Protein AF-A0A367IUZ2-F1 (afdb_monomer)

pLDDT: mean 79.92, std 22.08, range [26.84, 98.62]

Organism: Rhizopus azygosporus (NCBI:txid86630)

Structure (mmCIF, N/CA/C/O backbone):
data_AF-A0A367IUZ2-F1
#
_entry.id   AF-A0A367IUZ2-F1
#
loop_
_atom_site.group_PDB
_atom_site.id
_atom_site.type_symbol
_atom_site.label_atom_id
_atom_site.label_alt_id
_atom_site.label_comp_id
_atom_site.label_asym_id
_atom_site.label_entity_id
_atom_site.label_seq_id
_atom_site.pdbx_PDB_ins_code
_atom_site.Cartn_x
_atom_site.Cartn_y
_atom_site.Cartn_z
_atom_site.occupancy
_atom_site.B_iso_or_equiv
_atom_site.auth_seq_id
_atom_site.auth_comp_id
_atom_site.auth_asym_id
_atom_site.auth_atom_id
_atom_site.pdbx_PDB_model_num
ATOM 1 N N . MET A 1 1 ? 48.851 -7.182 -22.939 1.00 31.78 1 MET A N 1
ATOM 2 C CA . MET A 1 1 ? 49.859 -6.285 -22.334 1.00 31.78 1 MET A CA 1
ATOM 3 C C . MET A 1 1 ? 49.674 -4.901 -22.925 1.00 31.78 1 MET A C 1
ATOM 5 O O . MET A 1 1 ? 49.740 -4.802 -24.136 1.00 31.78 1 MET A O 1
ATOM 9 N N . SER A 1 2 ? 49.474 -3.804 -22.215 1.00 31.42 2 SER A N 1
ATOM 10 C CA . SER A 1 2 ? 48.998 -3.489 -20.864 1.00 31.42 2 SER A CA 1
ATOM 11 C C . SER A 1 2 ? 49.001 -1.953 -20.870 1.00 31.42 2 SER A C 1
ATOM 13 O O . SER A 1 2 ? 50.064 -1.373 -21.082 1.00 31.42 2 SER A O 1
ATOM 15 N N . GLN A 1 3 ? 47.846 -1.304 -20.728 1.00 28.88 3 GLN A N 1
ATOM 16 C CA . GLN A 1 3 ? 47.748 0.147 -20.493 1.00 28.88 3 GLN A CA 1
ATOM 17 C C . GLN A 1 3 ? 47.114 0.439 -19.121 1.00 28.88 3 GLN A C 1
ATOM 19 O O . GLN A 1 3 ? 46.546 1.500 -18.914 1.00 28.88 3 GLN A O 1
ATOM 24 N N . ASP A 1 4 ? 47.272 -0.486 -18.167 1.00 32.72 4 ASP A N 1
ATOM 25 C CA . ASP A 1 4 ? 46.741 -0.372 -16.798 1.00 32.72 4 ASP A CA 1
ATOM 26 C C . ASP A 1 4 ? 47.846 -0.107 -15.759 1.00 32.72 4 ASP A C 1
ATOM 28 O O . ASP A 1 4 ? 47.758 -0.521 -14.607 1.00 32.72 4 ASP A O 1
ATOM 32 N N . ALA A 1 5 ? 48.922 0.576 -16.151 1.00 36.84 5 ALA A N 1
ATOM 33 C CA . ALA A 1 5 ? 50.059 0.847 -15.271 1.00 36.84 5 ALA A CA 1
ATOM 34 C C . ALA A 1 5 ? 50.375 2.342 -15.195 1.00 36.84 5 ALA A C 1
ATOM 36 O O . ALA A 1 5 ? 51.487 2.748 -15.520 1.00 36.84 5 ALA A O 1
ATOM 37 N N . GLN A 1 6 ? 49.402 3.173 -14.798 1.00 37.59 6 GLN A N 1
ATOM 38 C CA . GLN A 1 6 ? 49.696 4.565 -14.433 1.00 37.59 6 GLN A CA 1
ATOM 39 C C . GLN A 1 6 ? 48.619 5.269 -13.591 1.00 37.59 6 GLN A C 1
ATOM 41 O O . GLN A 1 6 ? 48.312 6.425 -13.838 1.00 37.59 6 GLN A O 1
ATOM 46 N N . ILE A 1 7 ? 48.059 4.611 -12.570 1.00 34.09 7 ILE A N 1
ATOM 47 C CA . ILE A 1 7 ? 47.383 5.309 -11.455 1.00 34.09 7 ILE A CA 1
ATOM 48 C C . ILE A 1 7 ? 47.640 4.515 -10.165 1.00 34.09 7 ILE A C 1
ATOM 50 O O . ILE A 1 7 ? 46.771 3.805 -9.675 1.00 34.09 7 ILE A O 1
ATOM 54 N N . LEU A 1 8 ? 48.875 4.543 -9.655 1.00 34.88 8 LEU A N 1
ATOM 55 C CA . LEU A 1 8 ? 49.227 3.880 -8.387 1.00 34.88 8 LEU A CA 1
ATOM 56 C C . LEU A 1 8 ? 50.386 4.572 -7.644 1.00 34.88 8 LEU A C 1
ATOM 58 O O . LEU A 1 8 ? 51.124 3.928 -6.908 1.00 34.88 8 LEU A O 1
ATOM 62 N N . THR A 1 9 ? 50.563 5.884 -7.824 1.00 36.53 9 THR A N 1
ATOM 63 C CA . THR A 1 9 ? 51.720 6.609 -7.263 1.00 36.53 9 THR A CA 1
ATOM 64 C C . THR A 1 9 ? 51.390 7.865 -6.456 1.00 36.53 9 THR A C 1
ATOM 66 O O . THR A 1 9 ? 52.283 8.680 -6.299 1.00 36.53 9 THR A O 1
ATOM 69 N N . ASP A 1 10 ? 50.182 8.018 -5.897 1.00 34.78 10 ASP A N 1
ATOM 70 C CA . ASP A 1 10 ? 49.831 9.232 -5.125 1.00 34.78 10 ASP A CA 1
ATOM 71 C C . ASP A 1 10 ? 49.109 8.981 -3.783 1.00 34.78 10 ASP A C 1
ATOM 73 O O . ASP A 1 10 ? 48.275 9.788 -3.378 1.00 34.78 10 ASP A O 1
ATOM 77 N N . ASN A 1 11 ? 49.402 7.892 -3.049 1.00 38.56 11 ASN A N 1
ATOM 78 C CA . ASN A 1 11 ? 49.021 7.847 -1.624 1.00 38.56 11 ASN A CA 1
ATOM 79 C C . ASN A 1 11 ? 49.775 6.782 -0.782 1.00 38.56 11 ASN A C 1
ATOM 81 O O . ASN A 1 11 ? 49.405 5.606 -0.826 1.00 38.56 11 ASN A O 1
ATOM 85 N N . PRO A 1 12 ? 50.813 7.144 0.000 1.00 36.78 12 PRO A N 1
ATOM 86 C CA . PRO A 1 12 ? 51.591 6.184 0.791 1.00 36.78 12 PRO A CA 1
ATOM 87 C C . PRO A 1 12 ? 50.923 5.722 2.104 1.00 36.78 12 PRO A C 1
ATOM 89 O O . PRO A 1 12 ? 51.454 4.825 2.749 1.00 36.78 12 PRO A O 1
ATOM 92 N N . ASP A 1 13 ? 49.745 6.236 2.475 1.00 40.28 13 ASP A N 1
ATOM 93 C CA . ASP A 1 13 ? 49.075 5.885 3.746 1.00 40.28 13 ASP A CA 1
ATOM 94 C C . ASP A 1 13 ? 48.074 4.712 3.644 1.00 40.28 13 ASP A C 1
ATOM 96 O O . ASP A 1 13 ? 47.313 4.440 4.571 1.00 40.28 13 ASP A O 1
ATOM 100 N N . CYS A 1 14 ? 48.064 3.972 2.531 1.00 36.72 14 CYS A N 1
ATOM 101 C CA . CYS A 1 14 ? 47.080 2.906 2.287 1.00 36.72 14 CYS A CA 1
ATOM 102 C C . CYS A 1 14 ? 47.483 1.516 2.823 1.00 36.72 14 CYS A C 1
ATOM 104 O O . CYS A 1 14 ? 46.796 0.541 2.527 1.00 36.72 14 CYS A O 1
ATOM 106 N N . LEU A 1 15 ? 48.585 1.394 3.572 1.00 34.44 15 LEU A N 1
ATOM 107 C CA . LEU A 1 15 ? 49.104 0.112 4.079 1.00 34.44 15 LEU A CA 1
ATOM 108 C C . LEU A 1 15 ? 49.455 0.173 5.574 1.00 34.44 15 LEU A C 1
ATOM 110 O O . LEU A 1 15 ? 50.584 -0.103 5.976 1.00 34.44 15 LEU A O 1
ATOM 114 N N . GLN A 1 16 ? 48.477 0.517 6.412 1.00 30.25 16 GLN A N 1
ATOM 115 C CA . GLN A 1 16 ? 48.534 0.201 7.840 1.00 30.25 16 GLN A CA 1
ATOM 116 C C . GLN A 1 16 ? 47.325 -0.649 8.231 1.00 30.25 16 GLN A C 1
ATOM 118 O O . GLN A 1 16 ? 46.233 -0.146 8.494 1.00 30.25 16 GLN A O 1
ATOM 123 N N . ASP A 1 17 ? 47.552 -1.961 8.256 1.00 30.94 17 ASP A N 1
ATOM 124 C CA . ASP A 1 17 ? 46.660 -2.956 8.839 1.00 30.94 17 ASP A CA 1
ATOM 125 C C . ASP A 1 17 ? 46.609 -2.772 10.362 1.00 30.94 17 ASP A C 1
ATOM 127 O O . ASP A 1 17 ? 47.452 -3.279 11.099 1.00 30.94 17 ASP A O 1
ATOM 131 N N . ASN A 1 18 ? 45.597 -2.061 10.855 1.00 28.00 18 ASN A N 1
ATOM 132 C CA . ASN A 1 18 ? 45.244 -2.078 12.274 1.00 28.00 18 ASN A CA 1
ATOM 133 C C . ASN A 1 18 ? 44.262 -3.226 12.542 1.00 28.00 18 ASN A C 1
ATOM 135 O O . ASN A 1 18 ? 43.067 -3.010 12.758 1.00 28.00 18 ASN A O 1
ATOM 139 N N . TYR A 1 19 ? 44.770 -4.459 12.530 1.00 29.47 19 TYR A N 1
ATOM 140 C CA . TYR A 1 19 ? 44.097 -5.574 13.192 1.00 29.47 19 TYR A CA 1
ATOM 141 C C . TYR A 1 19 ? 44.314 -5.437 14.702 1.00 29.47 19 TYR A C 1
ATOM 143 O O . TYR A 1 19 ? 45.433 -5.539 15.196 1.00 29.47 19 TYR A O 1
ATOM 151 N N . VAL A 1 20 ? 43.237 -5.180 15.445 1.00 30.52 20 VAL A N 1
ATOM 152 C CA . VAL A 1 20 ? 43.249 -5.292 16.907 1.00 30.52 20 VAL A CA 1
ATOM 153 C C . VAL A 1 20 ? 43.062 -6.767 17.251 1.00 30.52 20 VAL A C 1
ATOM 155 O O . VAL A 1 20 ? 41.979 -7.319 17.046 1.00 30.52 20 VAL A O 1
ATOM 158 N N . ASP A 1 21 ? 44.120 -7.400 17.755 1.00 27.44 21 ASP A N 1
ATOM 159 C CA . ASP A 1 21 ? 44.092 -8.760 18.290 1.00 27.44 21 ASP A CA 1
ATOM 160 C C . ASP A 1 21 ? 43.087 -8.858 19.448 1.00 27.44 21 ASP A C 1
ATOM 162 O O . ASP A 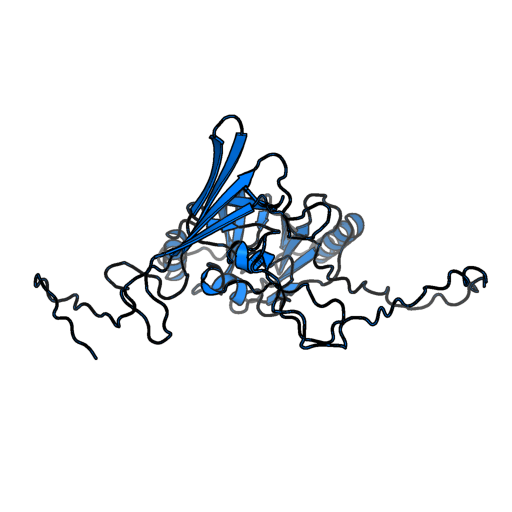1 21 ? 43.284 -8.304 20.533 1.00 27.44 21 ASP A O 1
ATOM 166 N N . PHE A 1 22 ? 41.991 -9.591 19.237 1.00 30.02 22 PHE A N 1
ATOM 167 C CA . PHE A 1 22 ? 41.121 -10.023 20.327 1.00 30.02 22 PHE A CA 1
ATOM 168 C C . PHE A 1 22 ? 41.837 -11.126 21.107 1.00 30.02 22 PHE A C 1
ATOM 170 O O . PHE A 1 22 ? 41.778 -12.305 20.760 1.00 30.02 22 PHE A O 1
ATOM 177 N N . ASN A 1 23 ? 42.529 -10.725 22.172 1.00 26.84 23 ASN A N 1
ATOM 178 C CA . ASN A 1 23 ? 43.195 -11.647 23.075 1.00 26.84 23 ASN A CA 1
ATOM 179 C C . ASN A 1 23 ? 42.144 -12.502 23.808 1.00 26.84 23 ASN A C 1
ATOM 181 O O . ASN A 1 23 ? 41.318 -12.015 24.583 1.00 26.84 23 ASN A O 1
ATOM 185 N N . GLN A 1 24 ? 42.161 -13.796 23.513 1.00 32.72 24 GLN A N 1
ATOM 186 C CA . GLN A 1 24 ? 41.225 -14.804 23.986 1.00 32.72 24 GLN A CA 1
ATOM 187 C C . GLN A 1 24 ? 41.647 -15.299 25.376 1.00 32.72 24 GLN A C 1
ATOM 189 O O . GLN A 1 24 ? 42.111 -16.422 25.515 1.00 32.72 24 GLN A O 1
ATOM 194 N N . GLN A 1 25 ? 41.524 -14.466 26.412 1.00 31.06 25 GLN A N 1
ATOM 195 C CA . GLN A 1 25 ? 41.754 -14.874 27.805 1.00 31.06 25 GLN A CA 1
ATOM 196 C C . GLN A 1 25 ? 41.057 -13.915 28.781 1.00 31.06 25 GLN A C 1
ATOM 198 O O . GLN A 1 25 ? 41.676 -13.034 29.358 1.00 31.06 25 GLN A O 1
ATOM 203 N N . GLN A 1 26 ? 39.745 -14.089 28.953 1.00 30.06 26 GLN A N 1
ATOM 204 C CA . GLN A 1 26 ? 39.012 -13.715 30.173 1.00 30.06 26 GLN A CA 1
ATOM 205 C C . GLN A 1 26 ? 37.628 -14.386 30.159 1.00 30.06 26 GLN A C 1
ATOM 207 O O . GLN A 1 26 ? 36.576 -13.761 30.101 1.00 30.06 26 GLN A O 1
ATOM 212 N N . ILE A 1 27 ? 37.643 -15.720 30.162 1.00 34.50 27 ILE A N 1
ATOM 213 C CA . ILE A 1 27 ? 36.505 -16.546 30.576 1.00 34.50 27 ILE A CA 1
ATOM 214 C C . ILE A 1 27 ? 37.016 -17.400 31.731 1.00 34.50 27 ILE A C 1
ATOM 216 O O . ILE A 1 27 ? 37.448 -18.525 31.516 1.00 34.50 27 ILE A O 1
ATOM 220 N N . LEU A 1 28 ? 37.040 -16.827 32.931 1.00 32.22 28 LEU A N 1
ATOM 221 C CA . LEU A 1 28 ? 36.884 -17.536 34.200 1.00 32.22 28 LEU A CA 1
ATOM 222 C C . LEU A 1 28 ? 36.885 -16.489 35.315 1.00 32.22 28 LEU A C 1
ATOM 224 O O . LEU A 1 28 ? 37.934 -15.958 35.644 1.00 32.22 28 LEU A O 1
ATOM 228 N N . GLU A 1 29 ? 35.713 -16.181 35.861 1.00 27.19 29 GLU A N 1
ATOM 229 C CA . GLU A 1 29 ? 35.535 -16.028 37.307 1.00 27.19 29 GLU A CA 1
ATOM 230 C C . GLU A 1 29 ? 34.040 -15.929 37.613 1.00 27.19 29 GLU A C 1
ATOM 232 O O . GLU A 1 29 ? 33.325 -15.000 37.244 1.00 27.19 29 GLU A O 1
ATOM 237 N N . SER A 1 30 ? 33.562 -17.002 38.228 1.00 29.91 30 SER A N 1
ATOM 238 C CA . SER A 1 30 ? 32.231 -17.182 38.774 1.00 29.91 30 SER A CA 1
ATOM 239 C C . SER A 1 30 ? 32.075 -16.383 40.065 1.00 29.91 30 SER A C 1
ATOM 241 O O . SER A 1 30 ? 32.811 -16.626 41.020 1.00 29.91 30 SER A O 1
ATOM 243 N N . ALA A 1 31 ? 31.054 -15.533 40.137 1.00 31.03 31 ALA A N 1
ATOM 244 C CA . ALA A 1 31 ? 30.511 -15.050 41.400 1.00 31.03 31 ALA A CA 1
ATOM 245 C C . ALA A 1 31 ? 28.994 -15.290 41.415 1.00 31.03 31 ALA A C 1
ATOM 247 O O . ALA A 1 31 ? 28.250 -14.791 40.572 1.00 31.03 31 ALA A O 1
ATOM 248 N N . THR A 1 32 ? 28.559 -16.126 42.353 1.00 31.91 32 THR A N 1
ATOM 249 C CA . THR A 1 32 ? 27.164 -16.407 42.721 1.00 31.91 32 THR A CA 1
ATOM 250 C C . THR A 1 32 ? 26.401 -15.125 43.073 1.00 31.91 32 THR A C 1
ATOM 252 O O . THR A 1 32 ? 26.917 -14.353 43.882 1.00 31.91 32 THR A O 1
ATOM 255 N N . PRO A 1 33 ? 25.173 -14.897 42.565 1.00 32.56 33 PRO A N 1
ATOM 256 C CA . PRO A 1 33 ? 24.343 -13.806 43.048 1.00 32.56 33 PRO A CA 1
ATOM 257 C C . PRO A 1 33 ? 23.501 -14.245 44.255 1.00 32.56 33 PRO A C 1
ATOM 259 O O . PRO A 1 33 ? 22.858 -15.295 44.253 1.00 32.56 33 PRO A O 1
ATOM 262 N N . ASP A 1 34 ? 23.542 -13.399 45.278 1.00 27.78 34 ASP A N 1
ATOM 263 C CA . ASP A 1 34 ? 22.784 -13.452 46.524 1.00 27.78 34 ASP A CA 1
ATOM 264 C C . ASP A 1 34 ? 21.270 -13.276 46.265 1.00 27.78 34 ASP A C 1
ATOM 266 O O . ASP A 1 34 ? 20.837 -12.357 45.564 1.00 27.78 34 ASP A O 1
ATOM 270 N N . LEU A 1 35 ? 20.462 -14.187 46.813 1.00 33.66 35 LEU A N 1
ATOM 271 C CA . LEU A 1 35 ? 19.000 -14.227 46.707 1.00 33.66 35 LEU A CA 1
ATOM 272 C C . LEU A 1 35 ? 18.376 -13.391 47.829 1.00 33.66 35 LEU A C 1
ATOM 274 O O . LEU A 1 35 ? 17.798 -13.931 48.770 1.00 33.66 35 LEU A O 1
ATOM 278 N N . SER A 1 36 ? 18.479 -12.067 47.751 1.00 33.03 36 SER A N 1
ATOM 279 C CA . SER A 1 36 ? 17.765 -11.195 48.690 1.00 33.03 36 SER A CA 1
ATOM 280 C C . SER A 1 36 ? 17.602 -9.759 48.184 1.00 33.03 36 SER A C 1
ATOM 282 O O . SER A 1 36 ? 18.089 -8.820 48.800 1.00 33.03 36 SER A O 1
ATOM 284 N N . GLN A 1 37 ? 16.885 -9.565 47.066 1.00 28.69 37 GLN A N 1
ATOM 285 C CA . GLN A 1 37 ? 16.279 -8.267 46.708 1.00 28.69 37 GLN A CA 1
ATOM 286 C C . GLN A 1 37 ? 15.262 -8.392 45.551 1.00 28.69 37 GLN A C 1
ATOM 288 O O . GLN A 1 37 ? 15.405 -7.811 44.479 1.00 28.69 37 GLN A O 1
ATOM 293 N N . GLU A 1 38 ? 14.187 -9.155 45.766 1.00 37.22 38 GLU A N 1
ATOM 294 C CA . GLU A 1 38 ? 12.972 -9.053 44.947 1.00 37.22 38 GLU A CA 1
ATOM 295 C C . GLU A 1 38 ? 12.023 -8.011 45.554 1.00 37.22 38 GLU A C 1
ATOM 297 O O . GLU A 1 38 ? 11.206 -8.325 46.415 1.00 37.22 38 GLU A O 1
ATOM 302 N N . ALA A 1 39 ? 12.104 -6.759 45.093 1.00 34.59 39 ALA A N 1
ATOM 303 C CA . ALA A 1 39 ? 10.996 -5.811 45.206 1.00 34.59 39 ALA A CA 1
ATOM 304 C C . ALA A 1 39 ? 11.107 -4.686 44.160 1.00 34.59 39 ALA A C 1
ATOM 306 O O . ALA A 1 39 ? 12.003 -3.850 44.204 1.00 34.59 39 ALA A O 1
ATOM 307 N N . SER A 1 40 ? 10.132 -4.637 43.246 1.00 37.97 40 SER A N 1
ATOM 308 C CA . SER A 1 40 ? 9.808 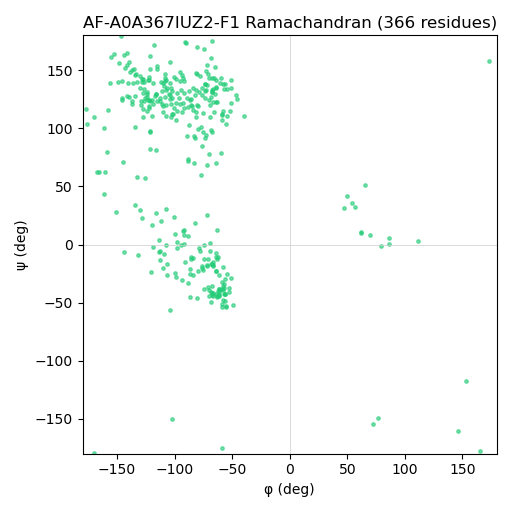-3.484 42.387 1.00 37.97 40 SER A CA 1
ATOM 309 C C . SER A 1 40 ? 10.851 -3.041 41.338 1.00 37.97 40 SER A C 1
ATOM 311 O O . SER A 1 40 ? 11.119 -1.848 41.176 1.00 37.97 40 SER A O 1
ATOM 313 N N . ALA A 1 41 ? 11.344 -3.961 40.509 1.00 31.23 41 ALA A N 1
ATOM 314 C CA . ALA A 1 41 ? 11.927 -3.591 39.217 1.00 31.23 41 ALA A CA 1
ATOM 315 C C . ALA A 1 41 ? 10.884 -3.784 38.104 1.00 31.23 41 ALA A C 1
ATOM 317 O O . ALA A 1 41 ? 10.455 -4.906 37.826 1.00 31.23 41 ALA A O 1
ATOM 318 N N . LYS A 1 42 ? 10.460 -2.693 37.445 1.00 39.16 42 LYS A N 1
ATOM 319 C CA . LYS A 1 42 ? 9.763 -2.782 36.151 1.00 39.16 42 LYS A CA 1
ATOM 320 C C . LYS A 1 42 ? 10.622 -3.663 35.244 1.00 39.16 42 LYS A C 1
ATOM 322 O O . LYS A 1 42 ? 11.786 -3.329 35.026 1.00 39.16 42 LYS A O 1
ATOM 327 N N . LYS A 1 43 ? 10.064 -4.774 34.739 1.00 33.22 43 LYS A N 1
ATOM 328 C CA . LYS A 1 43 ? 10.749 -5.621 33.751 1.00 33.22 43 LYS A CA 1
ATOM 329 C C . LYS A 1 43 ? 11.328 -4.704 32.671 1.00 33.22 43 LYS A C 1
ATOM 331 O O . LYS A 1 43 ? 10.572 -3.866 32.169 1.00 33.22 43 LYS A O 1
ATOM 336 N N . PRO A 1 44 ? 12.622 -4.817 32.332 1.00 31.42 44 PRO A N 1
ATOM 337 C CA . PRO A 1 44 ? 13.191 -3.998 31.283 1.00 31.42 44 PRO A CA 1
ATOM 338 C C . PRO A 1 44 ? 12.401 -4.301 30.015 1.00 31.42 44 PRO A C 1
ATOM 340 O O . PRO A 1 44 ? 12.421 -5.421 29.503 1.00 31.42 44 PRO A O 1
ATOM 343 N N . THR A 1 45 ? 11.643 -3.316 29.536 1.00 36.62 45 THR A N 1
ATOM 344 C CA . THR A 1 45 ? 11.114 -3.342 28.183 1.00 36.62 45 THR A CA 1
ATOM 345 C C . THR A 1 45 ? 12.336 -3.438 27.288 1.00 36.62 45 THR A C 1
ATOM 347 O O . THR A 1 45 ? 13.115 -2.489 27.201 1.00 36.62 45 THR A O 1
ATOM 350 N N . LEU A 1 46 ? 12.569 -4.612 26.689 1.00 35.88 46 LEU A N 1
ATOM 351 C CA . LEU A 1 46 ? 13.593 -4.751 25.664 1.00 35.88 46 LEU A CA 1
ATOM 352 C C . LEU A 1 46 ? 13.261 -3.708 24.595 1.00 35.88 46 LEU A C 1
ATOM 354 O O . LEU A 1 46 ? 12.335 -3.893 23.807 1.00 35.88 46 LEU A O 1
ATOM 358 N N . LYS A 1 47 ? 14.007 -2.599 24.578 1.00 33.25 47 LYS A N 1
ATOM 359 C CA . LYS A 1 47 ? 13.992 -1.620 23.493 1.00 33.25 47 LYS A CA 1
ATOM 360 C C . LYS A 1 47 ? 14.683 -2.250 22.294 1.00 33.25 47 LYS A C 1
ATOM 362 O O . LYS A 1 47 ? 15.772 -1.855 21.899 1.00 33.25 47 LYS A O 1
ATOM 367 N N . TRP A 1 48 ? 14.043 -3.258 21.719 1.00 33.47 48 TRP A N 1
ATOM 368 C CA . TRP A 1 48 ? 14.398 -3.767 20.415 1.00 33.47 48 TRP A CA 1
ATOM 369 C C . TRP A 1 48 ? 13.213 -3.516 19.495 1.00 33.47 48 TRP A C 1
ATOM 371 O O . TRP A 1 48 ? 12.420 -4.399 19.176 1.00 33.47 48 TRP A O 1
ATOM 381 N N . ALA A 1 49 ? 13.135 -2.286 18.989 1.00 38.16 49 ALA A N 1
ATOM 382 C CA . ALA A 1 49 ? 12.658 -2.087 17.631 1.00 38.16 49 ALA A CA 1
ATOM 383 C C . ALA A 1 49 ? 13.680 -2.764 16.707 1.00 38.16 49 ALA A C 1
ATOM 385 O O . ALA A 1 49 ? 14.502 -2.100 16.082 1.00 38.16 49 ALA A O 1
ATOM 386 N N . HIS A 1 50 ? 13.730 -4.101 16.711 1.00 39.62 50 HIS A N 1
ATOM 387 C CA . HIS A 1 50 ? 14.616 -4.824 15.824 1.00 39.62 50 HIS A CA 1
ATOM 388 C C . HIS A 1 50 ? 14.128 -4.502 14.405 1.00 39.62 50 HIS A C 1
ATOM 390 O O . HIS A 1 50 ? 12.974 -4.812 14.096 1.00 39.62 50 HIS A O 1
ATOM 396 N N . PRO A 1 51 ? 14.973 -3.953 13.514 1.00 50.28 51 PRO A N 1
ATOM 397 C CA . PRO A 1 51 ? 14.594 -3.625 12.135 1.00 50.28 51 PRO A CA 1
ATOM 398 C C . PRO A 1 51 ? 14.202 -4.845 11.268 1.00 50.28 51 PRO A C 1
ATOM 400 O O . PRO A 1 51 ? 14.122 -4.736 10.053 1.00 50.28 51 PRO A O 1
ATOM 403 N N . ARG A 1 52 ? 13.983 -6.024 11.873 1.00 57.38 52 ARG A N 1
ATOM 404 C CA . ARG A 1 52 ? 13.663 -7.295 11.208 1.00 57.38 52 ARG A CA 1
ATOM 405 C C . ARG A 1 52 ? 12.307 -7.882 11.609 1.00 57.38 52 ARG A C 1
ATOM 407 O O . ARG A 1 52 ? 11.950 -8.936 11.089 1.00 57.38 52 ARG A O 1
ATOM 414 N N . PHE A 1 53 ? 11.546 -7.265 12.521 1.00 77.12 53 PHE A N 1
ATOM 415 C CA . PHE A 1 53 ? 10.207 -7.777 12.822 1.00 77.12 53 PHE A CA 1
ATOM 416 C C . PHE A 1 53 ? 9.195 -7.283 11.783 1.00 77.12 53 PHE A C 1
ATOM 418 O O . PHE A 1 53 ? 8.628 -6.201 11.901 1.00 77.12 53 PHE A O 1
ATOM 425 N N . ILE A 1 54 ? 9.008 -8.091 10.742 1.00 87.56 54 ILE A N 1
ATOM 426 C CA . ILE A 1 54 ? 8.149 -7.778 9.601 1.00 87.56 54 ILE A CA 1
ATOM 427 C C . ILE A 1 54 ? 6.717 -8.242 9.885 1.00 87.56 54 ILE A C 1
ATOM 429 O O . ILE A 1 54 ? 6.455 -9.440 10.039 1.00 87.56 54 ILE A O 1
ATOM 433 N N . LEU A 1 55 ? 5.784 -7.292 9.916 1.00 92.00 55 LEU A N 1
ATOM 434 C CA . LEU A 1 55 ? 4.356 -7.576 10.024 1.00 92.00 55 LEU A CA 1
ATOM 435 C C . LEU A 1 55 ? 3.807 -7.994 8.656 1.00 92.00 55 LEU A C 1
ATOM 437 O O . LEU A 1 55 ? 4.053 -7.336 7.651 1.00 92.00 55 LEU A O 1
ATOM 441 N N . SER A 1 56 ? 3.066 -9.099 8.608 1.00 93.19 56 SER A N 1
ATOM 442 C CA . SER A 1 56 ? 2.517 -9.649 7.352 1.00 93.19 56 SER A CA 1
ATOM 443 C C . SER A 1 56 ? 1.125 -10.271 7.485 1.00 93.19 56 SER A C 1
ATOM 445 O O . SER A 1 56 ? 0.508 -10.631 6.478 1.00 93.19 56 SER A O 1
ATOM 447 N N . SER A 1 57 ? 0.616 -10.378 8.713 1.00 94.50 57 SER A N 1
ATOM 448 C CA . SER A 1 57 ? -0.733 -10.839 9.032 1.00 94.50 57 SER A CA 1
ATOM 449 C C . SER A 1 57 ? -1.280 -10.001 10.175 1.00 94.50 57 SER A C 1
ATOM 451 O O . SER A 1 57 ? -0.560 -9.713 11.132 1.00 94.50 57 SER A O 1
ATOM 453 N N . PHE A 1 58 ? -2.554 -9.634 10.093 1.00 96.00 58 PHE A N 1
ATOM 454 C CA . PHE A 1 58 ? -3.178 -8.731 11.049 1.00 96.00 58 PHE A CA 1
ATOM 455 C C . PHE A 1 58 ? -4.573 -9.222 11.437 1.00 96.00 58 PHE A C 1
ATOM 457 O O . PHE A 1 58 ? -5.264 -9.863 10.648 1.00 96.00 58 PHE A O 1
ATOM 464 N N . GLN A 1 59 ? -4.980 -8.905 12.661 1.00 96.25 59 GLN A N 1
ATOM 465 C CA . GLN A 1 59 ? -6.319 -9.147 13.190 1.00 96.25 59 GLN A CA 1
ATOM 466 C C . GLN A 1 59 ? -6.880 -7.838 13.734 1.00 96.25 59 GLN A C 1
ATOM 468 O O . GLN A 1 59 ? -6.149 -7.071 14.359 1.00 96.25 59 GLN A O 1
ATOM 473 N N . LEU A 1 60 ? -8.165 -7.583 13.503 1.00 97.56 60 LEU A N 1
ATOM 474 C CA . LEU A 1 60 ? -8.855 -6.403 14.014 1.00 97.56 60 LEU A CA 1
ATOM 475 C C . LEU A 1 60 ? -9.801 -6.815 15.137 1.00 97.56 60 LEU A C 1
ATOM 477 O O . LEU A 1 60 ? -10.731 -7.583 14.901 1.00 97.56 60 LEU A O 1
ATOM 481 N N . TYR A 1 61 ? -9.586 -6.260 16.322 1.00 96.69 61 TYR A N 1
ATOM 482 C CA . TYR A 1 61 ? -10.504 -6.371 17.444 1.00 96.69 61 TYR A CA 1
ATOM 483 C C . TYR A 1 61 ? -11.195 -5.030 17.689 1.00 96.69 61 TYR A C 1
ATOM 485 O O . TYR A 1 61 ? -10.596 -3.963 17.540 1.00 96.69 61 TYR A O 1
ATOM 493 N N . GLU A 1 62 ? -12.460 -5.092 18.070 1.00 95.06 62 GLU A N 1
ATOM 494 C CA . GLU A 1 62 ? -13.359 -3.962 18.230 1.00 95.06 62 GLU A CA 1
ATOM 495 C C . GLU A 1 62 ? -13.941 -3.939 19.641 1.00 95.06 62 GLU A C 1
ATOM 497 O O . GLU A 1 62 ? -14.499 -4.924 20.118 1.00 95.06 62 GLU A O 1
ATOM 502 N N . THR A 1 63 ? -13.848 -2.784 20.293 1.00 94.62 63 THR A N 1
ATOM 503 C CA . THR A 1 63 ? -14.678 -2.421 21.445 1.00 94.62 63 THR A CA 1
ATOM 504 C C . THR A 1 63 ? -15.496 -1.186 21.089 1.00 94.62 63 THR A C 1
ATOM 506 O O . THR A 1 63 ? -15.254 -0.531 20.071 1.00 94.62 63 THR A O 1
ATOM 509 N N . LYS A 1 64 ? -16.439 -0.796 21.952 1.00 91.31 64 LYS A N 1
ATOM 510 C CA . LYS A 1 64 ? -17.244 0.420 21.751 1.00 91.31 64 LYS A CA 1
ATOM 511 C C . LYS A 1 64 ? -16.397 1.694 21.594 1.00 91.31 64 LYS A C 1
ATOM 513 O O . LYS A 1 64 ? -16.822 2.625 20.918 1.00 91.31 64 LYS A O 1
ATOM 518 N N . THR A 1 65 ? -15.220 1.744 22.217 1.00 92.62 65 THR A N 1
ATOM 519 C CA . THR A 1 65 ? -14.378 2.948 22.289 1.00 92.62 65 THR A CA 1
ATOM 520 C C . THR A 1 65 ? -13.097 2.854 21.473 1.00 92.62 65 THR A C 1
ATOM 522 O O . THR A 1 65 ? -12.521 3.893 21.166 1.00 92.62 65 THR A O 1
ATOM 525 N N . ARG A 1 66 ? -12.625 1.652 21.118 1.00 94.88 66 ARG A N 1
ATOM 526 C CA . ARG A 1 66 ? -11.334 1.467 20.443 1.00 94.88 66 ARG A CA 1
ATOM 527 C C . ARG A 1 66 ? -11.360 0.352 19.407 1.00 94.88 66 ARG A C 1
ATOM 529 O O . ARG A 1 66 ? -12.091 -0.627 19.534 1.00 94.88 66 ARG A O 1
ATOM 536 N N . TYR A 1 67 ? -10.503 0.491 18.402 1.00 95.94 67 TYR A N 1
ATOM 537 C CA . TYR A 1 67 ? -10.013 -0.644 17.631 1.00 95.94 67 TYR A CA 1
ATOM 538 C C . TYR A 1 67 ? -8.620 -1.037 18.111 1.00 95.94 67 TYR A C 1
ATOM 540 O O . TYR A 1 67 ? -7.789 -0.182 18.421 1.00 95.94 67 TYR A O 1
ATOM 548 N N . TYR A 1 68 ? -8.357 -2.338 18.103 1.00 96.25 68 TYR A N 1
ATOM 549 C CA . TYR A 1 68 ? -7.045 -2.919 18.342 1.00 96.25 68 TYR A CA 1
ATOM 550 C C . TYR A 1 68 ? -6.645 -3.715 17.105 1.00 96.25 68 TYR A C 1
ATOM 552 O O . TYR A 1 68 ? -7.233 -4.756 16.808 1.00 96.25 68 TYR A O 1
ATOM 560 N N . VAL A 1 69 ? -5.651 -3.230 16.366 1.00 96.31 69 VAL A N 1
ATOM 561 C CA . VAL A 1 69 ? -5.055 -3.989 15.264 1.00 96.31 69 VAL A CA 1
ATOM 562 C C . VAL A 1 69 ? -3.873 -4.756 15.829 1.00 96.31 69 VAL A C 1
ATOM 564 O O . VAL A 1 69 ? -2.918 -4.164 16.319 1.00 96.31 69 VAL A O 1
ATOM 567 N N . VAL A 1 70 ? -3.932 -6.079 15.770 1.00 95.69 70 VAL A N 1
ATOM 568 C CA . VAL A 1 70 ? -2.857 -6.957 16.225 1.00 95.69 70 VAL A CA 1
ATOM 569 C C . VAL A 1 70 ? -2.102 -7.460 15.006 1.00 95.69 70 VAL A C 1
ATOM 571 O O . VAL A 1 70 ? -2.652 -8.207 14.202 1.00 95.69 70 VAL A O 1
ATOM 574 N N . GLY A 1 71 ? -0.852 -7.035 14.856 1.00 95.00 71 GLY A N 1
ATOM 575 C CA . GLY A 1 71 ? 0.034 -7.428 13.766 1.00 95.00 71 GLY A CA 1
ATOM 576 C C . GLY A 1 71 ? 0.984 -8.538 14.197 1.00 95.00 71 GLY A C 1
ATOM 577 O O . GLY A 1 71 ? 1.496 -8.531 15.317 1.00 95.00 71 GLY A O 1
ATOM 578 N N . THR A 1 72 ? 1.261 -9.477 13.299 1.00 93.81 72 THR A N 1
ATOM 579 C CA . THR A 1 72 ? 2.228 -10.556 13.515 1.00 93.81 72 THR A CA 1
ATOM 580 C C . THR A 1 72 ? 3.034 -10.866 12.256 1.00 93.81 72 THR A C 1
ATOM 582 O O . THR A 1 72 ? 2.690 -10.447 11.144 1.00 93.81 72 THR A O 1
ATOM 585 N N . ASN A 1 73 ? 4.128 -11.601 12.438 1.00 90.62 73 ASN A N 1
ATOM 586 C CA . ASN A 1 73 ? 4.907 -12.154 11.341 1.00 90.62 73 ASN A CA 1
ATOM 587 C C . ASN A 1 73 ? 4.268 -13.445 10.805 1.00 90.62 73 ASN A C 1
ATOM 589 O O . ASN A 1 73 ? 3.379 -14.031 11.419 1.00 90.62 73 ASN A O 1
ATOM 593 N N . GLN A 1 74 ? 4.766 -13.936 9.671 1.00 86.19 74 GLN A N 1
ATOM 594 C CA . GLN A 1 74 ? 4.264 -15.168 9.057 1.00 86.19 74 GLN A CA 1
ATOM 595 C C . GLN A 1 74 ? 4.380 -16.391 9.985 1.00 86.19 74 GLN A C 1
ATOM 597 O O . GLN A 1 74 ? 3.521 -17.266 9.958 1.00 86.19 74 GLN A O 1
ATOM 602 N N . ALA A 1 75 ? 5.409 -16.425 10.839 1.00 87.56 75 ALA A N 1
ATOM 603 C CA . ALA A 1 75 ? 5.635 -17.505 11.797 1.00 87.56 75 ALA A CA 1
ATOM 604 C C . ALA A 1 75 ? 4.739 -17.435 13.052 1.00 87.56 75 ALA A C 1
ATOM 606 O O . ALA A 1 75 ? 4.793 -18.348 13.871 1.00 87.56 75 ALA A O 1
ATOM 607 N N . LYS A 1 76 ? 3.939 -16.369 13.230 1.00 88.06 76 LYS A N 1
ATOM 608 C CA . LYS A 1 76 ? 3.056 -16.154 14.393 1.00 88.06 76 LYS A CA 1
ATOM 609 C C . LYS A 1 76 ? 3.774 -16.236 15.751 1.00 88.06 76 LYS A C 1
ATOM 611 O O . LYS A 1 76 ? 3.235 -16.727 16.738 1.00 88.06 76 LYS A O 1
ATOM 616 N N . GLN A 1 77 ? 5.022 -15.767 15.805 1.00 86.69 77 GLN A N 1
ATOM 617 C CA . GLN A 1 77 ? 5.888 -15.918 16.987 1.00 86.69 77 GLN A CA 1
ATOM 618 C C . GLN A 1 77 ? 5.834 -14.732 17.951 1.00 86.69 77 GLN A C 1
ATOM 620 O O . GLN A 1 77 ? 6.084 -14.881 19.152 1.00 86.69 77 GLN A O 1
ATOM 625 N N . ARG A 1 78 ? 5.593 -13.538 17.414 1.00 90.44 78 ARG A N 1
ATOM 626 C CA . ARG A 1 78 ? 5.533 -12.282 18.163 1.00 90.44 78 ARG A CA 1
ATOM 627 C C . ARG A 1 78 ? 4.388 -11.435 17.635 1.00 90.44 78 ARG A C 1
ATOM 629 O O . ARG A 1 78 ? 3.961 -11.613 16.493 1.00 90.44 78 ARG A O 1
ATOM 636 N N . TYR A 1 79 ? 3.907 -10.522 18.463 1.00 92.94 79 TYR A N 1
ATOM 637 C CA . TYR A 1 79 ? 2.765 -9.675 18.156 1.00 92.94 79 TYR A CA 1
ATOM 638 C C . TYR A 1 79 ? 3.054 -8.230 18.535 1.00 92.94 79 TYR A C 1
ATOM 640 O O . TYR A 1 79 ? 3.737 -7.964 19.522 1.00 92.94 79 TYR A O 1
ATOM 648 N N . ARG A 1 80 ? 2.506 -7.308 17.748 1.00 92.69 80 ARG A N 1
ATOM 649 C CA . ARG A 1 80 ? 2.424 -5.879 18.054 1.00 92.69 80 ARG A CA 1
ATOM 650 C C . ARG A 1 80 ? 0.976 -5.445 18.044 1.00 92.69 80 ARG A C 1
ATOM 652 O O . ARG A 1 80 ? 0.173 -6.017 17.307 1.00 92.69 80 ARG A O 1
ATOM 659 N N . VAL A 1 81 ? 0.657 -4.426 18.830 1.00 93.62 81 VAL A N 1
ATOM 660 C CA . VAL A 1 81 ? -0.708 -3.917 18.951 1.00 93.62 81 VAL A CA 1
ATOM 661 C C . VAL A 1 81 ? -0.731 -2.433 18.621 1.00 93.62 81 VAL A C 1
ATOM 663 O O . VAL A 1 81 ? 0.015 -1.642 19.192 1.00 93.62 81 VAL A O 1
ATOM 666 N N . LEU A 1 82 ? -1.609 -2.070 17.694 1.00 93.62 82 LEU A N 1
ATOM 667 C CA . LEU A 1 82 ? -1.956 -0.699 17.364 1.00 93.62 82 LEU A CA 1
ATOM 668 C C . LEU A 1 82 ? -3.327 -0.396 17.964 1.00 93.62 82 LEU A C 1
ATOM 670 O O . LEU A 1 82 ? -4.294 -1.108 17.689 1.00 93.62 82 LEU A O 1
ATOM 674 N N . GLN A 1 83 ? -3.416 0.655 18.766 1.00 94.44 83 GLN A N 1
ATOM 675 C CA . GLN A 1 83 ? -4.664 1.117 19.361 1.00 94.44 83 GLN A CA 1
ATOM 676 C C . GLN A 1 83 ? -5.167 2.339 18.602 1.00 94.44 83 GLN A C 1
ATOM 678 O O . GLN A 1 83 ? -4.407 3.271 18.346 1.00 94.44 83 GLN A O 1
ATOM 683 N N . ILE A 1 84 ? -6.447 2.336 18.248 1.00 95.19 84 ILE A N 1
ATOM 684 C CA . ILE A 1 84 ? -7.092 3.420 17.509 1.00 95.19 84 ILE A CA 1
ATOM 685 C C . ILE A 1 84 ? -8.324 3.852 18.298 1.00 95.19 84 ILE A C 1
ATOM 687 O O . ILE A 1 84 ? -9.193 3.027 18.587 1.00 95.19 84 ILE A O 1
ATOM 691 N N . ASP A 1 85 ? -8.398 5.129 18.655 1.00 94.12 85 ASP A N 1
ATOM 692 C CA . ASP A 1 85 ? -9.557 5.693 19.350 1.00 94.12 85 ASP A CA 1
ATOM 693 C C . ASP A 1 85 ? -10.757 5.844 18.399 1.00 94.12 85 ASP A C 1
ATOM 695 O O . ASP A 1 85 ? -10.604 6.255 17.249 1.00 94.12 85 ASP A O 1
ATOM 699 N N . ARG A 1 86 ? -11.953 5.499 18.881 1.00 93.19 86 ARG A N 1
ATOM 700 C CA . ARG A 1 86 ? -13.231 5.586 18.155 1.00 93.19 86 ARG A CA 1
ATOM 701 C C . ARG A 1 86 ? -14.194 6.614 18.743 1.00 93.19 86 ARG A C 1
ATOM 703 O O . ARG A 1 86 ? -15.270 6.828 18.188 1.00 93.19 86 ARG A O 1
ATOM 710 N N . THR A 1 87 ? -13.851 7.211 19.880 1.00 90.75 87 THR A N 1
ATOM 711 C CA . THR A 1 87 ? -14.753 8.092 20.631 1.00 90.75 87 THR A CA 1
ATOM 712 C C . THR A 1 87 ? -14.914 9.458 19.973 1.00 90.75 87 THR A C 1
ATOM 714 O O . THR A 1 87 ? -16.023 9.992 19.939 1.00 90.75 87 THR A O 1
ATOM 717 N N . ASN A 1 88 ? -13.835 10.002 19.405 1.00 87.00 88 ASN A N 1
ATOM 718 C CA . ASN A 1 88 ? -13.843 11.287 18.724 1.00 87.00 88 ASN A CA 1
ATOM 719 C C . ASN A 1 88 ? -13.892 11.089 17.196 1.00 87.00 88 ASN A C 1
ATOM 721 O O . ASN A 1 88 ? -12.913 10.634 16.611 1.00 87.00 88 ASN A O 1
ATOM 725 N N . PRO A 1 89 ? -14.988 11.456 16.507 1.00 83.31 89 PRO A N 1
ATOM 726 C CA . PRO A 1 89 ? -15.057 11.346 15.050 1.00 83.31 89 PRO A CA 1
ATOM 727 C C . PRO A 1 89 ? -14.181 12.381 14.327 1.00 83.31 89 PRO A C 1
ATOM 729 O O . PRO A 1 89 ? -13.888 12.214 13.143 1.00 83.31 89 PRO A O 1
ATOM 732 N N . ASN A 1 90 ? -13.762 13.453 15.010 1.00 85.06 90 ASN A N 1
ATOM 733 C CA . ASN A 1 90 ? -13.010 14.539 14.393 1.00 85.06 90 ASN A CA 1
ATOM 734 C C . ASN A 1 90 ? -11.495 14.318 14.408 1.00 85.06 90 ASN A C 1
ATOM 736 O O . ASN A 1 90 ? -10.799 14.723 13.473 1.00 85.06 90 ASN A O 1
ATOM 740 N N . GLU A 1 91 ? -10.979 13.663 15.436 1.00 89.19 91 GLU A N 1
ATOM 741 C CA . GLU A 1 91 ? -9.548 13.466 15.632 1.00 89.19 91 GLU A CA 1
ATOM 742 C C . GLU A 1 91 ? -9.178 11.996 15.463 1.00 89.19 91 GLU A C 1
ATOM 744 O O . GLU A 1 91 ? -9.908 11.108 15.890 1.00 89.19 91 GLU A O 1
ATOM 749 N N . LEU A 1 92 ? -8.038 11.747 14.822 1.00 92.31 92 LEU A N 1
ATOM 750 C CA . LEU A 1 92 ? -7.494 10.408 14.670 1.00 92.31 92 LEU A CA 1
ATOM 751 C C . LEU A 1 92 ? -6.345 10.216 15.658 1.00 92.31 92 LEU A C 1
ATOM 753 O O . LEU A 1 92 ? -5.259 10.759 15.460 1.00 92.31 92 LEU A O 1
ATOM 757 N N . THR A 1 93 ? -6.579 9.383 16.669 1.00 92.06 93 THR A N 1
ATOM 758 C CA . THR A 1 93 ? -5.558 8.991 17.645 1.00 92.06 93 THR A CA 1
ATOM 759 C C . THR A 1 93 ? -5.153 7.547 17.397 1.00 92.06 93 THR A C 1
ATOM 761 O O . THR A 1 93 ? -5.936 6.626 17.633 1.00 92.06 93 THR A O 1
ATOM 764 N N . VAL A 1 94 ? -3.923 7.358 16.915 1.00 92.50 94 VAL A N 1
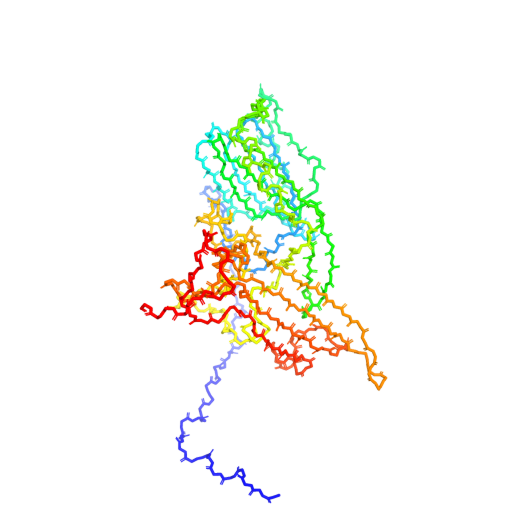ATOM 765 C CA . VAL A 1 94 ? -3.313 6.050 16.652 1.00 92.50 94 VAL A CA 1
ATOM 766 C C . VAL A 1 94 ? -2.075 5.915 17.527 1.00 92.50 94 VAL A C 1
ATOM 768 O O . VAL A 1 94 ? -1.157 6.731 17.440 1.00 92.50 94 VAL A O 1
ATOM 771 N N . ILE A 1 95 ? -2.056 4.893 18.375 1.00 89.94 95 ILE A N 1
ATOM 772 C CA . ILE A 1 95 ? -0.988 4.645 19.343 1.00 89.94 95 ILE A CA 1
ATOM 773 C C . ILE A 1 95 ? -0.422 3.254 19.071 1.00 89.94 95 ILE A C 1
ATOM 775 O O . ILE A 1 95 ? -1.138 2.258 19.171 1.00 89.94 95 ILE A O 1
ATOM 779 N N . GLU A 1 96 ? 0.859 3.188 18.711 1.00 86.38 96 GLU A N 1
ATOM 780 C CA . GLU A 1 96 ? 1.610 1.932 18.686 1.00 86.38 96 GLU A CA 1
ATOM 781 C C . GLU A 1 96 ? 2.101 1.628 20.102 1.00 86.38 96 GLU A C 1
ATOM 783 O O . GLU A 1 96 ? 2.706 2.482 20.750 1.00 86.38 96 GLU A O 1
ATOM 788 N N . ASP A 1 97 ? 1.828 0.416 20.583 1.00 79.94 97 ASP A N 1
ATOM 789 C CA . ASP A 1 97 ? 2.517 -0.101 21.757 1.00 79.94 97 ASP A CA 1
ATOM 790 C C . ASP A 1 97 ? 3.895 -0.626 21.321 1.00 79.94 97 ASP A C 1
ATOM 792 O O . ASP A 1 97 ? 3.987 -1.540 20.497 1.00 79.94 97 ASP A O 1
ATOM 796 N N . ASP A 1 98 ? 4.971 -0.047 21.859 1.00 77.94 98 ASP A N 1
ATOM 797 C CA . ASP A 1 98 ? 6.354 -0.447 21.561 1.00 77.94 98 ASP A CA 1
ATOM 798 C C . ASP A 1 98 ? 6.719 -1.839 22.130 1.00 77.94 98 ASP A C 1
ATOM 800 O O . ASP A 1 98 ? 7.850 -2.313 21.972 1.00 77.94 98 ASP A O 1
ATOM 804 N N . VAL A 1 99 ? 5.778 -2.525 22.785 1.00 85.19 99 VAL A N 1
ATOM 805 C CA . VAL A 1 99 ? 5.951 -3.871 23.336 1.00 85.19 99 VAL A CA 1
ATOM 806 C C . VAL A 1 99 ? 5.772 -4.957 22.264 1.00 85.19 99 VAL A C 1
ATOM 808 O O . VAL A 1 99 ? 4.811 -4.990 21.496 1.00 85.19 99 VAL A O 1
ATOM 811 N N . LEU A 1 100 ? 6.706 -5.913 22.249 1.00 88.62 100 LEU A N 1
ATOM 812 C CA . LEU A 1 100 ? 6.590 -7.164 21.498 1.00 88.62 100 LEU A CA 1
ATOM 813 C C . LEU A 1 100 ? 6.013 -8.256 22.398 1.00 88.62 100 LEU A C 1
ATOM 815 O O . LEU A 1 100 ? 6.680 -8.709 23.324 1.00 88.62 100 LEU A O 1
ATOM 819 N N . TYR A 1 101 ? 4.810 -8.722 22.084 1.00 91.75 101 TYR A N 1
ATOM 820 C CA . TYR A 1 101 ? 4.127 -9.750 22.864 1.00 91.75 101 TYR A CA 1
ATOM 821 C C . TYR A 1 101 ? 4.407 -11.151 22.325 1.00 91.75 101 TYR A C 1
ATOM 823 O O . TYR A 1 101 ? 4.451 -11.380 21.114 1.00 91.75 101 TYR A O 1
ATOM 831 N N . THR A 1 102 ? 4.528 -12.118 23.224 1.00 93.88 102 THR A N 1
ATOM 832 C CA . THR A 1 102 ? 4.337 -13.542 22.917 1.00 93.88 102 THR A CA 1
ATOM 833 C C . THR A 1 102 ? 2.851 -13.870 22.735 1.00 93.88 102 THR A C 1
ATOM 835 O O . THR A 1 102 ? 1.980 -13.077 23.087 1.00 93.88 102 THR A O 1
ATOM 838 N N . GLU A 1 103 ? 2.529 -15.062 22.223 1.00 93.81 103 GLU A N 1
ATOM 839 C CA . GLU A 1 103 ? 1.130 -15.502 22.081 1.00 93.81 103 GLU A CA 1
ATOM 840 C C . GLU A 1 103 ? 0.379 -15.520 23.424 1.00 93.81 103 GLU A C 1
ATOM 842 O O . GLU A 1 103 ? -0.777 -15.100 23.504 1.00 93.81 103 GLU A O 1
ATOM 847 N N . GLN A 1 104 ? 1.046 -15.952 24.500 1.00 95.31 104 GLN A N 1
ATOM 848 C CA . GLN A 1 104 ? 0.453 -15.985 25.837 1.00 95.31 104 GLN A CA 1
ATOM 849 C C . GLN A 1 104 ? 0.193 -14.574 26.376 1.00 95.31 104 GLN A C 1
ATOM 851 O O . GLN A 1 104 ? -0.875 -14.316 26.925 1.00 95.31 104 GLN A O 1
ATOM 856 N N . GLU A 1 105 ? 1.143 -13.650 26.211 1.00 95.50 105 GLU A N 1
ATOM 857 C CA . GLU A 1 105 ? 0.983 -12.259 26.654 1.00 95.50 105 GLU A CA 1
ATOM 858 C C . GLU A 1 105 ? -0.079 -11.525 25.837 1.00 95.50 105 GLU A C 1
ATOM 860 O O . GLU A 1 105 ? -0.916 -10.844 26.422 1.00 95.50 105 GLU A O 1
ATOM 865 N N . LYS A 1 106 ? -0.112 -11.730 24.513 1.00 94.50 106 LYS A N 1
ATOM 866 C CA . LYS A 1 106 ? -1.169 -11.221 23.629 1.00 94.50 106 LYS A CA 1
ATOM 867 C C . LYS A 1 106 ? -2.539 -11.700 24.098 1.00 94.50 106 LYS A C 1
ATOM 869 O O . LYS A 1 106 ? -3.458 -10.904 24.236 1.00 94.50 106 LYS A O 1
ATOM 874 N N . THR A 1 107 ? -2.679 -12.996 24.371 1.00 95.38 107 THR A N 1
ATOM 875 C CA . THR A 1 107 ? -3.954 -13.581 24.811 1.00 95.38 107 THR A CA 1
ATOM 876 C C . THR A 1 107 ? -4.387 -13.020 26.164 1.00 95.38 107 THR A C 1
ATOM 878 O O . THR A 1 107 ? -5.545 -12.650 26.329 1.00 95.38 107 THR A O 1
ATOM 881 N N . LYS A 1 108 ? -3.456 -12.882 27.118 1.00 96.62 108 LYS A N 1
ATOM 882 C CA . LYS A 1 108 ? -3.726 -12.235 28.412 1.00 96.62 108 LYS A CA 1
ATOM 883 C C . LYS A 1 108 ? -4.151 -10.776 28.238 1.00 96.62 108 LYS A C 1
ATOM 885 O O . LYS A 1 108 ? -5.117 -10.361 28.864 1.00 96.62 108 LYS A O 1
ATOM 890 N N . LEU A 1 109 ? -3.468 -10.019 27.377 1.00 95.25 109 LEU A N 1
ATOM 891 C CA . LEU A 1 109 ? -3.807 -8.629 27.068 1.00 95.25 109 LEU A CA 1
ATOM 892 C C . LEU A 1 109 ? -5.224 -8.509 26.502 1.00 95.25 109 LEU A C 1
ATOM 894 O O . LEU A 1 109 ? -6.018 -7.728 27.017 1.00 95.25 109 LEU A O 1
ATOM 898 N N . LEU A 1 110 ? -5.550 -9.300 25.477 1.00 95.81 110 LEU A N 1
ATOM 899 C CA . LEU A 1 110 ? -6.875 -9.284 24.853 1.00 95.81 110 LEU A CA 1
ATOM 900 C C . LEU A 1 110 ? -7.966 -9.684 25.850 1.00 95.81 110 LEU A C 1
ATOM 902 O O . LEU A 1 110 ? -8.997 -9.024 25.894 1.00 95.81 110 LEU A O 1
ATOM 906 N N . LYS A 1 111 ? -7.708 -10.679 26.707 1.00 95.62 111 LYS A N 1
ATOM 907 C CA . LYS A 1 111 ? -8.641 -11.077 27.767 1.00 95.62 111 LYS A CA 1
ATOM 908 C C . LYS A 1 111 ? -8.878 -9.963 28.789 1.00 95.62 111 LYS A C 1
ATOM 910 O O . LYS A 1 111 ? -10.019 -9.687 29.124 1.00 95.62 111 LYS A O 1
ATOM 915 N N . MET A 1 112 ? -7.830 -9.272 29.243 1.00 95.50 112 MET A N 1
ATOM 916 C CA . MET A 1 112 ? -7.994 -8.127 30.154 1.00 95.50 112 MET A CA 1
ATOM 917 C C . MET A 1 112 ? -8.813 -6.996 29.516 1.00 95.50 112 MET A C 1
ATOM 919 O O . MET A 1 112 ? -9.614 -6.354 30.193 1.00 95.50 112 MET A O 1
ATOM 923 N N . ILE A 1 113 ? -8.623 -6.749 28.215 1.00 95.06 113 ILE A N 1
ATOM 924 C CA . ILE A 1 113 ? -9.414 -5.764 27.467 1.00 95.06 113 ILE A CA 1
ATOM 925 C C . ILE A 1 113 ? -10.872 -6.222 27.364 1.00 95.06 113 ILE A C 1
ATOM 927 O O . ILE A 1 113 ? -11.772 -5.409 27.571 1.00 95.06 113 ILE A O 1
ATOM 931 N N . GLU A 1 114 ? -11.110 -7.495 27.058 1.00 95.88 114 GLU A N 1
ATOM 932 C CA . GLU A 1 114 ? -12.445 -8.089 27.000 1.00 95.88 114 GLU A CA 1
ATOM 933 C C . GLU A 1 114 ? -13.168 -7.961 28.342 1.00 95.88 114 GLU A C 1
ATOM 935 O O . GLU A 1 114 ? -14.234 -7.347 28.383 1.00 95.88 114 GLU A O 1
ATOM 940 N N . ASP A 1 115 ? -12.544 -8.421 29.431 1.00 95.31 115 ASP A N 1
ATOM 941 C CA . ASP A 1 115 ? -13.084 -8.378 30.794 1.00 95.31 115 ASP A CA 1
ATOM 942 C C . ASP A 1 115 ? -13.441 -6.939 31.210 1.00 95.31 115 ASP A C 1
ATOM 944 O O . ASP A 1 115 ? -14.525 -6.680 31.736 1.00 95.31 115 ASP A O 1
ATOM 948 N N . GLY A 1 116 ? -12.572 -5.971 30.892 1.00 94.06 116 GLY A N 1
ATOM 949 C CA . GLY A 1 116 ? -12.807 -4.548 31.159 1.00 94.06 116 GLY A CA 1
ATOM 950 C C . GLY A 1 116 ? -13.927 -3.912 30.325 1.00 94.06 116 GLY A C 1
ATOM 951 O O . GLY A 1 116 ? -14.419 -2.844 30.686 1.00 94.06 116 GLY A O 1
ATOM 952 N N . ASN A 1 117 ? -14.349 -4.548 29.228 1.00 94.25 117 ASN A N 1
ATOM 953 C CA . ASN A 1 117 ? -15.409 -4.061 28.340 1.00 94.25 117 ASN A CA 1
ATOM 954 C C . ASN A 1 117 ? -16.670 -4.944 28.356 1.00 94.25 117 ASN A C 1
ATOM 956 O O . ASN A 1 117 ? -17.611 -4.649 27.617 1.00 94.25 117 ASN A O 1
ATOM 960 N N . LEU A 1 118 ? -16.742 -5.987 29.195 1.00 92.31 118 LEU A N 1
ATOM 961 C CA . LEU A 1 118 ? -17.879 -6.922 29.251 1.00 92.31 118 LEU A CA 1
ATOM 962 C C . LEU A 1 118 ? -19.229 -6.209 29.413 1.00 92.31 118 LEU A C 1
ATOM 964 O O . LEU A 1 118 ? -20.193 -6.547 28.730 1.00 92.31 118 LEU A O 1
ATOM 968 N N . SER A 1 119 ? -19.289 -5.173 30.254 1.00 91.38 119 SER A N 1
ATOM 969 C CA . SER A 1 119 ? -20.513 -4.400 30.514 1.00 91.38 119 SER A CA 1
ATOM 970 C C . SER A 1 119 ? -21.025 -3.600 29.308 1.00 91.38 119 SER A C 1
ATOM 972 O O . SER A 1 119 ? -22.186 -3.194 29.292 1.00 91.38 119 SER A O 1
ATOM 974 N N . VAL A 1 120 ? -20.186 -3.373 28.292 1.00 89.25 120 VAL A N 1
ATOM 975 C CA . VAL A 1 120 ? -20.494 -2.559 27.103 1.00 89.25 120 VAL A CA 1
ATOM 976 C C . VAL A 1 120 ? -20.399 -3.341 25.787 1.00 89.25 120 VAL A C 1
ATOM 978 O O . VAL A 1 120 ? -20.357 -2.729 24.719 1.00 89.25 120 VAL A O 1
ATOM 981 N N . GLY A 1 121 ? -20.403 -4.677 25.853 1.00 86.88 121 GLY A N 1
ATOM 982 C CA . GLY A 1 121 ? -20.414 -5.571 24.686 1.00 86.88 121 GLY A CA 1
ATOM 983 C C . GLY A 1 121 ? -19.129 -6.373 24.459 1.00 86.88 121 GLY A C 1
ATOM 984 O O . GLY A 1 121 ? -19.059 -7.121 23.485 1.00 86.88 121 GLY A O 1
ATOM 985 N N . GLY A 1 122 ? -18.140 -6.247 25.348 1.00 92.06 122 GLY A N 1
ATOM 986 C CA . GLY A 1 122 ? -16.897 -7.016 25.322 1.00 92.06 122 GLY A CA 1
ATOM 987 C C . GLY A 1 122 ? -15.936 -6.606 24.205 1.00 92.06 122 GLY A C 1
ATOM 988 O O . GLY A 1 122 ? -15.939 -5.466 23.731 1.00 92.06 122 GLY A O 1
ATOM 989 N N . LEU A 1 123 ? -15.090 -7.558 23.809 1.00 95.06 123 LEU A N 1
ATOM 990 C CA . LEU A 1 123 ? -14.129 -7.430 22.718 1.00 95.06 123 LEU A CA 1
ATOM 991 C C . LEU A 1 123 ? -14.566 -8.318 21.550 1.00 95.06 123 LEU A C 1
ATOM 993 O O . LEU A 1 123 ? -14.640 -9.536 21.675 1.00 95.06 123 LEU A O 1
ATOM 997 N N . GLN A 1 124 ? -14.832 -7.715 20.398 1.00 93.94 124 GLN A N 1
ATOM 998 C CA . GLN A 1 124 ? -15.290 -8.428 19.210 1.00 93.94 124 GLN A CA 1
ATOM 999 C C . GLN A 1 124 ? -14.147 -8.602 18.217 1.00 93.94 124 GLN A C 1
ATOM 1001 O O . GLN A 1 124 ? -13.510 -7.633 17.816 1.00 93.94 124 GLN A O 1
ATOM 1006 N N . LEU A 1 125 ? -13.888 -9.834 17.785 1.00 95.75 125 LEU A N 1
ATOM 1007 C CA . LEU A 1 125 ? -12.938 -10.106 16.709 1.00 95.75 125 LEU A CA 1
ATOM 1008 C C . LEU A 1 125 ? -13.637 -9.975 15.352 1.00 95.75 125 LEU A C 1
ATOM 1010 O O . LEU A 1 125 ? -14.626 -10.655 15.079 1.00 95.75 125 LEU A O 1
ATOM 1014 N N . SER A 1 126 ? -13.087 -9.143 14.471 1.00 93.31 126 SER A N 1
ATOM 1015 C CA . SER A 1 126 ? -13.501 -9.103 13.073 1.00 93.31 126 SER A CA 1
ATOM 1016 C C . SER A 1 126 ? -13.102 -10.401 12.367 1.00 93.31 126 SER A C 1
ATOM 1018 O O . SER A 1 126 ? -11.954 -10.834 12.446 1.00 93.31 126 SER A O 1
ATOM 1020 N N . THR A 1 127 ? -14.028 -10.998 11.617 1.00 92.38 127 THR A N 1
ATOM 1021 C CA . THR A 1 127 ? -13.789 -12.219 10.821 1.00 92.38 127 THR A CA 1
ATOM 1022 C C . THR A 1 127 ? -12.975 -11.974 9.547 1.00 92.38 127 THR A C 1
ATOM 1024 O O . THR A 1 127 ? -12.716 -12.896 8.777 1.00 92.38 127 THR A O 1
ATOM 1027 N N . MET A 1 128 ? -12.587 -10.725 9.294 1.00 93.31 128 MET A N 1
ATOM 1028 C CA . MET A 1 128 ? -11.835 -10.320 8.117 1.00 93.31 128 MET A CA 1
ATOM 1029 C C . MET A 1 128 ? -10.361 -10.716 8.230 1.00 93.31 128 MET A C 1
ATOM 1031 O O . MET A 1 128 ? -9.679 -10.343 9.183 1.00 93.31 128 MET A O 1
ATOM 1035 N N . GLU A 1 129 ? -9.844 -11.389 7.204 1.00 93.25 129 GLU A N 1
ATOM 1036 C CA . GLU A 1 129 ? -8.401 -11.555 7.035 1.00 93.25 129 GLU A CA 1
ATOM 1037 C C . GLU A 1 129 ? -7.772 -10.238 6.580 1.00 93.25 129 GLU A C 1
ATOM 1039 O O . GLU A 1 129 ? -8.267 -9.583 5.658 1.00 93.25 129 GLU A O 1
ATOM 1044 N N . ILE A 1 130 ? -6.681 -9.836 7.235 1.00 97.56 130 ILE A N 1
ATOM 1045 C CA . ILE A 1 130 ? -5.998 -8.574 6.961 1.00 97.56 130 ILE A CA 1
ATOM 1046 C C . ILE A 1 130 ? -4.518 -8.847 6.706 1.00 97.56 130 ILE A C 1
ATOM 1048 O O . ILE A 1 130 ? -3.830 -9.492 7.498 1.00 97.56 130 ILE A O 1
ATOM 1052 N N . TYR A 1 131 ? -4.015 -8.294 5.608 1.00 96.88 131 TYR A N 1
ATOM 1053 C CA . TYR A 1 131 ? -2.630 -8.437 5.162 1.00 96.88 131 TYR A CA 1
ATOM 1054 C C . TYR A 1 131 ? -1.828 -7.136 5.226 1.00 96.88 131 TYR A C 1
ATOM 1056 O O . TYR A 1 131 ? -0.628 -7.150 4.968 1.00 96.88 131 TYR A O 1
ATOM 1064 N N . GLY A 1 132 ? -2.467 -6.016 5.552 1.00 96.38 132 GLY A N 1
ATOM 1065 C CA . GLY A 1 132 ? -1.805 -4.726 5.693 1.00 96.38 132 GLY A CA 1
ATOM 1066 C C . GLY A 1 132 ? -2.798 -3.593 5.896 1.00 96.38 132 GLY A C 1
ATOM 1067 O O . GLY A 1 132 ? -3.970 -3.704 5.523 1.00 96.38 132 GLY A O 1
ATOM 1068 N N . VAL A 1 133 ? -2.312 -2.500 6.476 1.00 96.69 133 VAL A N 1
ATOM 1069 C CA . VAL A 1 133 ? -3.042 -1.237 6.603 1.00 96.69 133 VAL A CA 1
ATOM 1070 C C . VAL A 1 133 ? -2.537 -0.305 5.508 1.00 96.69 133 VAL A C 1
ATOM 1072 O O . VAL A 1 133 ? -1.361 0.040 5.488 1.00 96.69 133 VAL A O 1
ATOM 1075 N N . ILE A 1 134 ? -3.410 0.094 4.582 1.00 96.81 134 ILE A N 1
ATOM 1076 C CA . ILE A 1 134 ? -3.047 1.053 3.524 1.00 96.81 134 ILE A CA 1
ATOM 1077 C C . ILE A 1 134 ? -2.866 2.452 4.122 1.00 96.81 134 ILE A C 1
ATOM 1079 O O . ILE A 1 134 ? -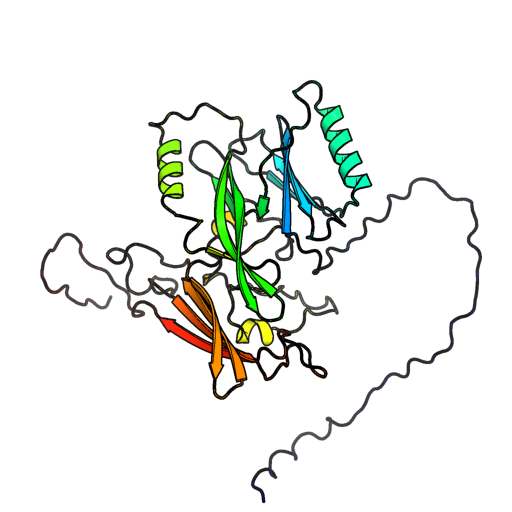2.000 3.211 3.690 1.00 96.81 134 ILE A O 1
ATOM 1083 N N . GLY A 1 135 ? -3.691 2.788 5.112 1.00 95.88 135 GLY A N 1
ATOM 1084 C CA . GLY A 1 135 ? -3.633 4.036 5.856 1.00 95.88 135 GLY A CA 1
ATOM 1085 C C . GLY A 1 135 ? -5.022 4.509 6.264 1.00 95.88 135 GLY A C 1
ATOM 1086 O O . GLY A 1 135 ? -5.981 3.729 6.297 1.00 95.88 135 GLY A O 1
ATOM 1087 N N . PHE A 1 136 ? -5.108 5.799 6.568 1.00 96.00 136 PHE A N 1
ATOM 1088 C CA . PHE A 1 136 ? -6.285 6.436 7.139 1.00 96.00 136 PHE A CA 1
ATOM 1089 C C . PHE A 1 136 ? -6.746 7.590 6.260 1.00 96.00 136 PHE A C 1
ATOM 1091 O O . PHE A 1 136 ? -5.929 8.336 5.723 1.00 96.00 136 PHE A O 1
ATOM 1098 N N . ILE A 1 137 ? -8.057 7.752 6.131 1.00 95.31 137 ILE A N 1
ATOM 1099 C CA . ILE A 1 137 ? -8.658 8.851 5.379 1.00 95.31 137 ILE A CA 1
ATOM 1100 C C . ILE A 1 137 ? -9.823 9.440 6.162 1.00 95.31 137 ILE A C 1
ATOM 1102 O O . ILE A 1 137 ? -10.606 8.708 6.769 1.00 95.31 137 ILE A O 1
ATOM 1106 N N . ARG A 1 138 ? -9.927 10.767 6.148 1.00 93.75 138 ARG A N 1
ATOM 1107 C CA . ARG A 1 138 ? -11.077 11.490 6.681 1.00 93.75 138 ARG A CA 1
ATOM 1108 C C . ARG A 1 138 ? -11.941 11.966 5.525 1.00 93.75 138 ARG A C 1
ATOM 1110 O O . ARG A 1 138 ? -11.419 12.539 4.570 1.00 93.75 138 ARG A O 1
ATOM 1117 N N . PHE A 1 139 ? -13.246 11.774 5.642 1.00 92.19 139 PHE A N 1
ATOM 1118 C CA . PHE A 1 139 ? -14.217 12.467 4.802 1.00 92.19 139 PHE A CA 1
ATOM 1119 C C . PHE A 1 139 ? -14.861 13.608 5.612 1.00 92.19 139 PHE A C 1
ATOM 1121 O O . PHE A 1 139 ? -14.224 14.206 6.483 1.00 92.19 139 PHE A O 1
ATOM 1128 N N . THR A 1 140 ? -16.106 13.960 5.318 1.00 90.12 140 THR A N 1
ATOM 1129 C CA . THR A 1 140 ? -16.808 15.055 5.998 1.00 90.12 140 THR A CA 1
ATOM 1130 C C . THR A 1 140 ? -17.162 14.719 7.448 1.00 90.12 140 THR A C 1
ATOM 1132 O O . THR A 1 140 ? -16.924 15.536 8.338 1.00 90.12 140 THR A O 1
ATOM 1135 N N . GLN A 1 141 ? -17.670 13.512 7.704 1.00 86.56 141 GLN A N 1
ATOM 1136 C CA . GLN A 1 141 ? -18.272 13.111 8.977 1.00 86.56 141 GLN A CA 1
ATOM 1137 C C . GLN A 1 141 ? -17.324 12.318 9.876 1.00 86.56 141 GLN A C 1
ATOM 1139 O O . GLN A 1 141 ? -17.470 12.370 11.096 1.00 86.56 141 GLN A O 1
ATOM 1144 N N . GLY A 1 142 ? -16.349 11.596 9.316 1.00 90.56 142 GLY A N 1
ATOM 1145 C CA . GLY A 1 142 ? -15.457 10.795 10.145 1.00 90.56 142 GLY A CA 1
ATOM 1146 C C . GLY A 1 142 ? -14.246 10.200 9.444 1.00 90.56 142 GLY A C 1
ATOM 1147 O O . GLY A 1 142 ? -13.997 10.401 8.251 1.00 90.56 142 GLY A O 1
ATOM 1148 N N . TRP A 1 143 ? -13.479 9.467 10.247 1.00 94.06 143 TRP A N 1
ATOM 1149 C CA . TRP A 1 143 ? -12.279 8.753 9.838 1.00 94.06 143 TRP A CA 1
ATOM 1150 C C . TRP A 1 143 ? -12.566 7.304 9.462 1.00 94.06 143 TRP A C 1
ATOM 1152 O O . TRP A 1 143 ? -13.389 6.625 10.080 1.00 94.06 143 TRP A O 1
ATOM 1162 N N . TYR A 1 144 ? -11.815 6.820 8.481 1.00 95.38 144 TYR A N 1
ATOM 1163 C CA . TYR A 1 144 ? -11.860 5.455 7.988 1.00 95.38 144 TYR A CA 1
ATOM 1164 C C . TYR A 1 144 ? -10.446 4.892 7.921 1.00 95.38 144 TYR A C 1
ATOM 1166 O O . TYR A 1 144 ? -9.492 5.593 7.575 1.00 95.38 144 TYR A O 1
ATOM 1174 N N . ILE A 1 145 ? -10.333 3.601 8.209 1.00 96.31 145 ILE A N 1
ATOM 1175 C CA . ILE A 1 145 ? -9.131 2.802 7.999 1.00 96.31 145 ILE A CA 1
ATOM 1176 C C . ILE A 1 145 ? -9.326 1.918 6.767 1.00 96.31 145 ILE A C 1
ATOM 1178 O O . ILE A 1 145 ? -10.409 1.369 6.532 1.00 96.31 145 ILE A O 1
ATOM 1182 N N . ILE A 1 146 ? -8.278 1.798 5.955 1.00 97.19 146 ILE A N 1
ATOM 1183 C CA . ILE A 1 146 ? -8.296 1.001 4.730 1.00 97.19 146 ILE A CA 1
ATOM 1184 C C . ILE A 1 146 ? -7.387 -0.212 4.917 1.00 97.19 146 ILE A C 1
ATOM 1186 O O . ILE A 1 146 ? -6.181 -0.071 5.129 1.00 97.19 146 ILE A O 1
ATOM 1190 N N . PHE A 1 147 ? -7.956 -1.406 4.788 1.00 97.94 147 PHE A N 1
ATOM 1191 C CA . PHE A 1 147 ? -7.247 -2.675 4.925 1.00 97.94 147 PHE A CA 1
ATOM 1192 C C . PHE A 1 147 ? -7.068 -3.384 3.587 1.00 97.94 147 PHE A C 1
ATOM 1194 O O . PHE A 1 147 ? -7.955 -3.359 2.731 1.00 97.94 147 PHE A O 1
ATOM 1201 N N . ILE A 1 148 ? -5.950 -4.094 3.446 1.00 98.25 148 ILE A N 1
ATOM 1202 C CA . ILE A 1 148 ? -5.747 -5.114 2.413 1.00 98.25 148 ILE A CA 1
ATOM 1203 C C . ILE A 1 148 ? -6.330 -6.420 2.943 1.00 98.25 148 ILE A C 1
ATOM 1205 O O . ILE A 1 148 ? -5.867 -6.926 3.961 1.00 98.25 148 ILE A O 1
ATOM 1209 N N . THR A 1 149 ? -7.324 -6.968 2.248 1.00 97.50 149 THR A N 1
ATOM 1210 C CA . THR A 1 149 ? -8.053 -8.185 2.668 1.00 97.50 149 THR A CA 1
ATOM 1211 C C . THR A 1 149 ? -7.810 -9.383 1.769 1.00 97.50 149 THR A C 1
ATOM 1213 O O . THR A 1 149 ? -8.138 -10.508 2.123 1.00 97.50 149 THR A O 1
ATOM 1216 N N . LYS A 1 150 ? -7.218 -9.155 0.596 1.00 97.81 150 LYS A N 1
ATOM 1217 C CA . LYS A 1 150 ? -6.715 -10.209 -0.275 1.00 97.81 150 LYS A CA 1
ATOM 1218 C C . LYS A 1 150 ? -5.518 -9.686 -1.051 1.00 97.81 150 LYS A C 1
ATOM 1220 O O . LYS A 1 150 ? -5.521 -8.539 -1.504 1.00 97.81 150 LYS A O 1
ATOM 1225 N N . ARG A 1 151 ? -4.510 -10.534 -1.203 1.00 97.25 151 ARG A N 1
ATOM 1226 C CA . ARG A 1 151 ? -3.303 -10.271 -1.984 1.00 97.25 151 ARG A CA 1
ATOM 1227 C C . ARG A 1 151 ? -2.885 -11.532 -2.726 1.00 97.25 151 ARG A C 1
ATOM 1229 O O . ARG A 1 151 ? -3.133 -12.633 -2.237 1.00 97.25 151 ARG A O 1
ATOM 1236 N N . ARG A 1 152 ? -2.174 -11.364 -3.834 1.00 97.31 152 ARG A N 1
ATOM 1237 C CA . ARG A 1 152 ? -1.514 -12.455 -4.562 1.00 97.31 152 ARG A CA 1
ATOM 1238 C C . ARG A 1 152 ? -0.052 -12.120 -4.787 1.00 97.31 152 ARG A C 1
ATOM 1240 O O . ARG A 1 152 ? 0.287 -10.964 -5.020 1.00 97.31 152 ARG A O 1
ATOM 1247 N N . GLN A 1 153 ? 0.816 -13.118 -4.698 1.00 97.75 153 GLN A N 1
ATOM 1248 C CA . GLN A 1 153 ? 2.219 -12.959 -5.068 1.00 97.75 153 GLN A CA 1
ATOM 1249 C C . GLN A 1 153 ? 2.326 -12.860 -6.592 1.00 97.75 153 GLN A C 1
ATOM 1251 O O . GLN A 1 153 ? 1.718 -13.665 -7.293 1.00 97.75 153 GLN A O 1
ATOM 1256 N N . VAL A 1 154 ? 3.088 -11.888 -7.090 1.00 97.69 154 VAL A N 1
ATOM 1257 C CA . VAL A 1 154 ? 3.280 -11.665 -8.537 1.00 97.69 154 VAL A CA 1
ATOM 1258 C C . VAL A 1 154 ? 4.732 -11.770 -8.981 1.00 97.69 154 VAL A C 1
ATOM 1260 O O . VAL A 1 154 ? 4.986 -12.064 -10.139 1.00 97.69 154 VAL A O 1
ATOM 1263 N N . ALA A 1 155 ? 5.688 -11.564 -8.075 1.00 96.62 155 ALA A N 1
ATOM 1264 C CA . ALA A 1 155 ? 7.106 -11.665 -8.396 1.00 96.62 155 ALA A CA 1
ATOM 1265 C C . ALA A 1 155 ? 7.941 -11.990 -7.152 1.00 96.62 155 ALA A C 1
ATOM 1267 O O . ALA A 1 155 ? 7.503 -11.776 -6.014 1.00 96.62 155 ALA A O 1
ATOM 1268 N N . VAL A 1 156 ? 9.158 -12.480 -7.384 1.00 94.75 156 VAL A N 1
ATOM 1269 C CA . VAL A 1 156 ? 10.209 -12.635 -6.371 1.00 94.75 156 VAL A CA 1
ATOM 1270 C C . VAL A 1 156 ? 11.476 -11.935 -6.853 1.00 94.75 156 VAL A C 1
ATOM 1272 O O . VAL A 1 156 ? 11.970 -12.229 -7.940 1.00 94.75 156 VAL A O 1
ATOM 1275 N N . LEU A 1 157 ? 12.024 -11.032 -6.042 1.00 93.06 157 LEU A N 1
ATOM 1276 C CA . LEU A 1 157 ? 13.294 -10.346 -6.294 1.00 93.06 157 LEU A CA 1
ATOM 1277 C C . LEU A 1 157 ? 14.179 -10.475 -5.063 1.00 93.06 157 LEU A C 1
ATOM 1279 O O . LEU A 1 157 ? 13.750 -10.091 -3.982 1.00 93.06 157 LEU A O 1
ATOM 1283 N N . GLY A 1 158 ? 15.391 -11.010 -5.171 1.00 89.75 158 GLY A N 1
ATOM 1284 C CA . GLY A 1 158 ? 16.294 -11.042 -4.013 1.00 89.75 158 GLY A CA 1
ATOM 1285 C C . GLY A 1 158 ? 15.886 -12.000 -2.887 1.00 89.75 158 GLY A C 1
ATOM 1286 O O . GLY A 1 158 ? 16.460 -11.932 -1.808 1.00 89.75 158 GLY A O 1
ATOM 1287 N N . GLY A 1 159 ? 14.866 -12.845 -3.087 1.00 89.38 159 GLY A N 1
ATOM 1288 C CA . GLY A 1 159 ? 14.173 -13.559 -2.001 1.00 89.38 159 GLY A CA 1
ATOM 1289 C C . GLY A 1 159 ? 13.031 -12.762 -1.350 1.00 89.38 159 GLY A C 1
ATOM 1290 O O . GLY A 1 159 ? 12.355 -13.267 -0.457 1.00 89.38 159 GLY A O 1
ATOM 1291 N N . HIS A 1 160 ? 12.767 -11.544 -1.820 1.00 93.00 160 HIS A N 1
ATOM 1292 C CA . HIS A 1 160 ? 11.639 -10.725 -1.402 1.00 93.00 160 HIS A CA 1
ATOM 1293 C C . HIS A 1 160 ? 10.431 -10.955 -2.301 1.00 93.00 160 HIS A C 1
ATOM 1295 O O . HIS A 1 160 ? 10.508 -10.873 -3.527 1.00 93.00 160 HIS A O 1
ATOM 1301 N N . TYR A 1 161 ? 9.290 -11.195 -1.670 1.00 95.62 161 TYR A N 1
ATOM 1302 C CA . TYR A 1 161 ? 8.027 -11.373 -2.367 1.00 95.62 161 TYR A CA 1
ATOM 1303 C C . TYR A 1 161 ? 7.369 -10.031 -2.669 1.00 95.62 161 TYR A C 1
ATOM 1305 O O . TYR A 1 161 ? 7.266 -9.170 -1.788 1.00 95.62 161 TYR A O 1
ATOM 1313 N N . ILE A 1 162 ? 6.879 -9.884 -3.896 1.00 98.06 162 ILE A N 1
ATOM 1314 C CA . ILE A 1 162 ? 6.084 -8.741 -4.337 1.00 98.06 162 ILE A CA 1
ATOM 1315 C C . ILE A 1 162 ? 4.640 -9.191 -4.496 1.00 98.06 162 ILE A C 1
ATOM 1317 O O . ILE A 1 162 ? 4.358 -10.231 -5.099 1.00 98.06 162 ILE A O 1
ATOM 1321 N N . TYR A 1 163 ? 3.729 -8.396 -3.952 1.00 98.38 163 TYR A N 1
ATOM 1322 C CA . TYR A 1 163 ? 2.314 -8.703 -3.890 1.00 98.38 163 TYR A CA 1
ATOM 1323 C C . TYR A 1 163 ? 1.495 -7.669 -4.644 1.00 98.38 163 TYR A C 1
ATOM 1325 O O . TYR A 1 163 ? 1.729 -6.471 -4.522 1.00 98.38 163 TYR A O 1
ATOM 1333 N N . HIS A 1 164 ? 0.499 -8.157 -5.371 1.00 98.62 164 HIS A N 1
ATOM 1334 C CA . HIS A 1 164 ? -0.603 -7.375 -5.906 1.00 98.62 164 HIS A CA 1
ATOM 1335 C C . HIS A 1 164 ? -1.772 -7.390 -4.914 1.00 98.62 164 HIS A C 1
ATOM 1337 O O . HIS A 1 164 ? -2.058 -8.423 -4.297 1.00 98.62 164 HIS A O 1
ATOM 1343 N N . ILE A 1 165 ? -2.451 -6.253 -4.761 1.00 98.38 165 ILE A N 1
ATOM 1344 C CA . ILE A 1 165 ? -3.663 -6.136 -3.943 1.00 98.38 165 ILE A CA 1
ATOM 1345 C C . ILE A 1 165 ? -4.858 -6.647 -4.748 1.00 98.38 165 ILE A C 1
ATOM 1347 O O . ILE A 1 165 ? -5.190 -6.074 -5.772 1.00 98.38 165 ILE A O 1
ATOM 1351 N N . ASP A 1 166 ? -5.548 -7.681 -4.266 1.00 97.75 166 ASP A N 1
ATOM 1352 C CA . ASP A 1 166 ? -6.731 -8.237 -4.947 1.00 97.75 166 ASP A CA 1
ATOM 1353 C C . ASP A 1 166 ? -8.052 -7.745 -4.341 1.00 97.75 166 ASP A C 1
ATOM 1355 O O . ASP A 1 166 ? -9.098 -7.794 -4.987 1.00 97.75 166 ASP A O 1
ATOM 1359 N N . LYS A 1 167 ? -8.046 -7.333 -3.067 1.00 97.69 167 LYS A N 1
ATOM 1360 C CA . LYS A 1 167 ? -9.245 -6.828 -2.389 1.00 97.69 167 LYS A CA 1
ATOM 1361 C C . LYS A 1 167 ? -8.883 -5.924 -1.225 1.00 97.69 167 LYS A C 1
ATOM 1363 O O . LYS A 1 167 ? -8.017 -6.252 -0.410 1.00 97.69 167 LYS A O 1
ATOM 1368 N N . THR A 1 168 ? -9.625 -4.834 -1.081 1.00 97.56 168 THR A N 1
ATOM 1369 C CA . THR A 1 168 ? -9.514 -3.912 0.051 1.00 97.56 168 THR A CA 1
ATOM 1370 C C . THR A 1 168 ? -10.834 -3.790 0.801 1.00 97.56 168 THR A C 1
ATOM 1372 O O . THR A 1 168 ? -11.902 -4.153 0.299 1.00 97.56 168 THR A O 1
ATOM 1375 N N . ARG A 1 169 ? -10.763 -3.287 2.033 1.00 96.31 169 ARG A N 1
ATOM 1376 C CA . ARG A 1 169 ? -11.938 -2.945 2.831 1.00 96.31 169 ARG A CA 1
ATOM 1377 C C . ARG A 1 169 ? -11.746 -1.582 3.476 1.00 96.31 169 ARG A C 1
ATOM 1379 O O . ARG A 1 169 ? -10.750 -1.355 4.153 1.00 96.31 169 ARG A O 1
ATOM 1386 N N . LEU A 1 170 ? -12.728 -0.711 3.277 1.00 96.06 170 LEU A N 1
ATOM 1387 C CA . LEU A 1 170 ? -12.857 0.568 3.965 1.00 96.06 170 LEU A CA 1
ATOM 1388 C C . LEU A 1 170 ? -13.736 0.359 5.206 1.00 96.06 170 LEU A C 1
ATOM 1390 O O . LEU A 1 170 ? -14.869 -0.110 5.074 1.00 96.06 170 LEU A O 1
ATOM 1394 N N . VAL A 1 171 ? -13.213 0.663 6.392 1.00 94.62 171 VAL A N 1
ATOM 1395 C CA . VAL A 1 171 ? -13.908 0.479 7.676 1.00 94.62 171 VAL A CA 1
ATOM 1396 C C . VAL A 1 171 ? -13.960 1.820 8.413 1.00 94.62 171 VAL A C 1
ATOM 1398 O O . VAL A 1 171 ? -12.904 2.418 8.621 1.00 94.62 171 VAL A O 1
ATOM 1401 N N . PRO A 1 172 ? -15.142 2.321 8.811 1.00 94.06 172 PRO A N 1
ATOM 1402 C CA . PRO A 1 172 ? -15.236 3.539 9.613 1.00 94.06 172 PRO A CA 1
ATOM 1403 C C . PRO A 1 172 ? -14.724 3.298 11.037 1.00 94.06 172 PRO A C 1
ATOM 1405 O O . PRO A 1 172 ? -14.921 2.229 11.624 1.00 94.06 172 PRO A O 1
ATOM 1408 N N . ILE A 1 173 ? -14.056 4.311 11.583 1.00 93.38 173 ILE A N 1
ATOM 1409 C CA . ILE A 1 173 ? -13.487 4.305 12.935 1.00 93.38 173 ILE A CA 1
ATOM 1410 C C . ILE A 1 173 ? -14.522 4.759 13.955 1.00 93.38 173 ILE A C 1
ATOM 1412 O O . ILE A 1 173 ? -14.696 4.096 14.973 1.00 93.38 173 ILE A O 1
ATOM 1416 N N . GLY A 1 174 ? -15.250 5.834 13.658 1.00 84.38 174 GLY A N 1
ATOM 1417 C CA . GLY A 1 174 ? -16.299 6.350 14.532 1.00 84.38 174 GLY A CA 1
ATOM 1418 C C . GLY A 1 174 ? -17.522 5.427 14.656 1.00 84.38 174 GLY A C 1
ATOM 1419 O O . GLY A 1 174 ? -17.616 4.398 13.973 1.00 84.38 174 GLY A O 1
ATOM 1420 N N . PRO A 1 175 ? -18.482 5.791 15.523 1.00 75.06 175 PRO A N 1
ATOM 1421 C CA . PRO A 1 175 ? -19.739 5.066 15.653 1.00 75.06 175 PRO A CA 1
ATOM 1422 C C . PRO A 1 175 ? -20.459 4.973 14.302 1.00 75.06 175 PRO A C 1
ATOM 1424 O O . PRO A 1 175 ? -20.512 5.936 13.539 1.00 75.06 175 PRO A O 1
ATOM 1427 N N . GLN A 1 176 ? -21.014 3.792 14.021 1.00 67.12 176 GLN A N 1
ATOM 1428 C CA . GLN A 1 176 ? -21.705 3.460 12.773 1.00 67.12 176 GLN A CA 1
ATOM 1429 C C . GLN A 1 176 ? -23.043 4.211 12.688 1.00 67.12 176 GLN A C 1
ATOM 1431 O O . GLN A 1 176 ? -24.109 3.656 12.962 1.00 67.12 176 GLN A O 1
ATOM 1436 N N . VAL A 1 177 ? -23.005 5.497 12.350 1.00 70.56 177 VAL A N 1
ATOM 1437 C CA . VAL A 1 177 ? -24.214 6.255 12.023 1.00 70.56 177 VAL A CA 1
ATOM 1438 C C . VAL A 1 177 ? -24.709 5.775 10.661 1.00 70.56 177 VAL A C 1
ATOM 1440 O O . VAL A 1 177 ? -23.916 5.552 9.745 1.00 70.56 177 VAL A O 1
ATOM 1443 N N . LYS A 1 178 ? -26.025 5.580 10.517 1.00 77.81 178 LYS A N 1
ATOM 1444 C CA . LYS A 1 178 ? -26.611 5.241 9.216 1.00 77.81 178 LYS A CA 1
ATOM 1445 C C . LYS A 1 178 ? -26.254 6.338 8.216 1.00 77.81 178 LYS A C 1
ATOM 1447 O O . LYS A 1 178 ? -26.695 7.474 8.360 1.00 77.81 178 LYS A O 1
ATOM 1452 N N . LEU A 1 179 ? -25.463 5.969 7.216 1.00 81.31 179 LEU A N 1
ATOM 1453 C CA . LEU A 1 179 ? -25.042 6.876 6.164 1.00 81.31 179 LEU A CA 1
ATOM 1454 C C . LEU A 1 179 ? -26.242 7.227 5.279 1.00 81.31 179 LEU A C 1
ATOM 1456 O O . LEU A 1 179 ? -26.836 6.345 4.653 1.00 81.31 179 LEU A O 1
ATOM 1460 N N . ASP A 1 180 ? -26.574 8.513 5.204 1.00 84.62 180 ASP A N 1
ATOM 1461 C CA . ASP A 1 180 ? -27.497 9.011 4.190 1.00 84.62 180 ASP A CA 1
ATOM 1462 C C . ASP A 1 180 ? -26.819 8.947 2.815 1.00 84.62 180 ASP A C 1
ATOM 1464 O O . ASP A 1 180 ? -25.743 9.512 2.607 1.00 84.62 180 ASP A O 1
ATOM 1468 N N . LYS A 1 181 ? -27.460 8.262 1.863 1.00 82.75 181 LYS A N 1
ATOM 1469 C CA . LYS A 1 181 ? -26.952 8.077 0.498 1.00 82.75 181 LYS A CA 1
ATOM 1470 C C . LYS A 1 181 ? -26.775 9.399 -0.253 1.00 82.75 181 LYS A C 1
ATOM 1472 O O . LYS A 1 181 ? -25.931 9.458 -1.141 1.00 82.75 181 LYS A O 1
ATOM 1477 N N . ASN A 1 182 ? -27.536 10.433 0.105 1.00 86.00 182 ASN A N 1
ATOM 1478 C CA . ASN A 1 182 ? -27.475 11.746 -0.540 1.00 86.00 182 ASN A CA 1
ATOM 1479 C C . ASN A 1 182 ? -26.502 12.717 0.146 1.00 86.00 182 ASN A C 1
ATOM 1481 O O . ASN A 1 182 ? -26.353 13.852 -0.300 1.00 86.00 182 ASN A O 1
ATOM 1485 N N . SER A 1 183 ? -25.831 12.287 1.216 1.00 91.94 183 SER A N 1
ATOM 1486 C CA . SER A 1 183 ? -24.861 13.122 1.921 1.00 91.94 183 SER A CA 1
ATOM 1487 C C . SER A 1 183 ? -23.570 13.329 1.121 1.00 91.94 183 SER A C 1
ATOM 1489 O O . SER A 1 183 ? -23.149 12.478 0.330 1.00 91.94 183 SER A O 1
ATOM 1491 N N . ASP A 1 184 ? -22.881 14.441 1.391 1.00 92.00 184 ASP A N 1
ATOM 1492 C CA . ASP A 1 184 ? -21.537 14.686 0.855 1.00 92.00 184 ASP A CA 1
ATOM 1493 C C . ASP A 1 184 ? -20.556 13.564 1.245 1.00 92.00 184 ASP A C 1
ATOM 1495 O O . ASP A 1 184 ? -19.713 13.172 0.438 1.00 92.00 184 ASP A O 1
ATOM 1499 N N . GLU A 1 185 ? -20.714 12.986 2.441 1.00 91.94 185 GLU A N 1
ATOM 1500 C CA . GLU A 1 185 ? -19.950 11.832 2.927 1.00 91.94 185 GLU A CA 1
ATOM 1501 C C . GLU A 1 185 ? -20.052 10.641 1.964 1.00 91.94 185 GLU A C 1
ATOM 1503 O O . GLU A 1 185 ? -19.036 10.129 1.487 1.00 91.94 185 GLU A O 1
ATOM 1508 N N . ALA A 1 186 ? -21.278 10.236 1.615 1.00 92.12 186 ALA A N 1
ATOM 1509 C CA . ALA A 1 186 ? -21.523 9.137 0.687 1.00 92.12 186 ALA A CA 1
ATOM 1510 C C . ALA A 1 186 ? -20.948 9.425 -0.708 1.00 92.12 186 ALA A C 1
ATOM 1512 O O . ALA A 1 186 ? -20.366 8.534 -1.341 1.00 92.12 186 ALA A O 1
ATOM 1513 N N . ARG A 1 187 ? -21.040 10.679 -1.173 1.00 93.94 187 ARG A N 1
ATOM 1514 C CA . ARG A 1 187 ? -20.447 11.116 -2.444 1.00 93.94 187 ARG A CA 1
ATOM 1515 C C . ARG A 1 187 ? -18.922 11.001 -2.429 1.00 93.94 187 ARG A C 1
ATOM 1517 O O . ARG A 1 187 ? -18.346 10.497 -3.396 1.00 93.94 187 ARG A O 1
ATOM 1524 N N . TYR A 1 188 ? -18.255 11.432 -1.359 1.00 94.38 188 TYR A N 1
ATOM 1525 C CA . TYR A 1 188 ? -16.797 11.331 -1.244 1.00 94.38 188 TYR A CA 1
ATOM 1526 C C . TYR A 1 188 ? -16.320 9.886 -1.107 1.00 94.38 188 TYR A C 1
ATOM 1528 O O . TYR A 1 188 ? -15.359 9.514 -1.781 1.00 94.38 188 TYR A O 1
ATOM 1536 N N . ILE A 1 189 ? -17.022 9.052 -0.333 1.00 93.56 189 ILE A N 1
ATOM 1537 C CA . ILE A 1 189 ? -16.737 7.612 -0.244 1.00 93.56 189 ILE A CA 1
ATOM 1538 C C . ILE A 1 189 ? -16.833 6.968 -1.627 1.00 93.56 189 ILE A C 1
ATOM 1540 O O . ILE A 1 189 ? -15.911 6.270 -2.041 1.00 93.56 189 ILE A O 1
ATOM 1544 N N . THR A 1 190 ? -17.907 7.246 -2.369 1.00 93.31 190 THR A N 1
ATOM 1545 C CA . THR A 1 190 ? -18.101 6.718 -3.729 1.00 93.31 190 THR A CA 1
ATOM 1546 C C . THR A 1 190 ? -16.996 7.201 -4.669 1.00 93.31 190 THR A C 1
ATOM 1548 O O . THR A 1 190 ? -16.418 6.418 -5.417 1.00 93.31 190 THR A O 1
ATOM 1551 N N . THR A 1 191 ? -16.631 8.484 -4.586 1.00 93.44 191 THR A N 1
ATOM 1552 C CA . THR A 1 191 ? -15.544 9.065 -5.390 1.00 93.44 191 THR A CA 1
ATOM 1553 C C . THR A 1 191 ? -14.204 8.398 -5.087 1.00 93.44 191 THR A C 1
ATOM 1555 O O . THR A 1 191 ? -13.443 8.103 -6.006 1.00 93.44 191 THR A O 1
ATOM 1558 N N . PHE A 1 192 ? -13.916 8.121 -3.815 1.00 93.56 192 PHE A N 1
ATOM 1559 C CA . PHE A 1 192 ? -12.716 7.399 -3.411 1.00 93.56 192 PHE A CA 1
ATOM 1560 C C . PHE A 1 192 ? -12.739 5.945 -3.898 1.00 93.56 192 PHE A C 1
ATOM 1562 O O . PHE A 1 192 ? -11.737 5.459 -4.408 1.00 93.56 192 PHE A O 1
ATOM 1569 N N . GLN A 1 193 ? -13.887 5.270 -3.813 1.00 92.06 193 GLN A N 1
ATOM 1570 C CA . GLN A 1 193 ? -14.066 3.893 -4.287 1.00 92.06 193 GLN A CA 1
ATOM 1571 C C . GLN A 1 193 ? -13.959 3.745 -5.812 1.00 92.06 193 GLN A C 1
ATOM 1573 O O . GLN A 1 193 ? -13.679 2.647 -6.287 1.00 92.06 193 GLN A O 1
ATOM 1578 N N . ASN A 1 194 ? -14.097 4.832 -6.582 1.00 91.44 194 ASN A N 1
ATOM 1579 C CA . ASN A 1 194 ? -13.770 4.827 -8.013 1.00 91.44 194 ASN A CA 1
ATOM 1580 C C . ASN A 1 194 ? -12.274 4.574 -8.268 1.00 91.44 194 ASN A C 1
ATOM 1582 O O . ASN A 1 194 ? -11.897 4.138 -9.358 1.00 91.44 194 ASN A O 1
ATOM 1586 N N . ILE A 1 195 ? -11.414 4.845 -7.280 1.00 90.12 195 ILE A N 1
ATOM 1587 C CA . ILE A 1 195 ? -10.021 4.411 -7.306 1.00 90.12 195 ILE A CA 1
ATOM 1588 C C . ILE A 1 195 ? -10.000 2.930 -6.950 1.00 90.12 195 ILE A C 1
ATOM 1590 O O . ILE A 1 195 ? -10.078 2.531 -5.788 1.00 90.12 195 ILE A O 1
ATOM 1594 N N . ASP A 1 196 ? -9.868 2.110 -7.982 1.00 90.94 196 ASP A N 1
ATOM 1595 C CA . ASP A 1 196 ? -9.802 0.668 -7.828 1.00 90.94 196 ASP A CA 1
ATOM 1596 C C . ASP A 1 196 ? -8.441 0.241 -7.256 1.00 90.94 196 ASP A C 1
ATOM 1598 O O . ASP A 1 196 ? -7.467 0.002 -7.979 1.00 90.94 196 ASP A O 1
ATOM 1602 N N . LEU A 1 197 ? -8.385 0.156 -5.924 1.00 93.06 197 LEU A N 1
ATOM 1603 C CA . LEU A 1 197 ? -7.209 -0.292 -5.178 1.00 93.06 197 LEU A CA 1
ATOM 1604 C C . LEU A 1 197 ? -6.810 -1.746 -5.486 1.00 93.06 197 LEU A C 1
ATOM 1606 O O . LEU A 1 197 ? -5.730 -2.163 -5.077 1.00 93.06 197 LEU A O 1
ATOM 1610 N N . ALA A 1 198 ? -7.648 -2.508 -6.195 1.00 92.12 198 ALA A N 1
ATOM 1611 C CA . ALA A 1 198 ? -7.417 -3.910 -6.522 1.00 92.12 198 ALA A CA 1
ATOM 1612 C C . ALA A 1 198 ? -6.886 -4.149 -7.951 1.00 92.12 198 ALA A C 1
ATOM 1614 O O . ALA A 1 198 ? -6.851 -5.291 -8.401 1.00 92.12 198 ALA A O 1
ATOM 1615 N N . LYS A 1 199 ? -6.517 -3.095 -8.696 1.00 91.75 199 LYS A N 1
ATOM 1616 C CA . LYS A 1 199 ? -6.039 -3.229 -10.089 1.00 91.75 199 LYS A CA 1
ATOM 1617 C C . LYS A 1 199 ? -4.538 -3.088 -10.280 1.00 91.75 199 LYS A C 1
ATOM 1619 O O . LYS A 1 199 ? -3.913 -3.916 -10.923 1.00 91.75 199 LYS A O 1
ATOM 1624 N N . ASN A 1 200 ? -3.981 -1.970 -9.832 1.00 95.62 200 ASN A N 1
ATOM 1625 C CA . ASN A 1 200 ? -2.641 -1.532 -10.239 1.00 95.62 200 ASN A CA 1
ATOM 1626 C C . ASN A 1 200 ? -1.782 -1.172 -9.025 1.00 95.62 200 ASN A C 1
ATOM 1628 O O . ASN A 1 200 ? -0.933 -0.285 -9.108 1.00 95.62 200 ASN A O 1
ATOM 1632 N N . PHE A 1 201 ? -2.039 -1.817 -7.887 1.00 98.12 201 PHE A N 1
ATOM 1633 C CA . PHE A 1 201 ? -1.357 -1.534 -6.632 1.00 98.12 201 PHE A CA 1
ATOM 1634 C C . PHE A 1 201 ? -0.541 -2.722 -6.161 1.00 98.12 201 PHE A C 1
ATOM 1636 O O . PHE A 1 201 ? -1.042 -3.846 -6.060 1.00 98.12 201 PHE A O 1
ATOM 1643 N N . TYR A 1 202 ? 0.716 -2.433 -5.843 1.00 98.56 202 TYR A N 1
ATOM 1644 C CA . TYR A 1 202 ? 1.701 -3.435 -5.476 1.00 98.56 202 TYR A CA 1
ATOM 1645 C C . TYR A 1 202 ? 2.494 -2.989 -4.257 1.00 98.56 202 TYR A C 1
ATOM 1647 O O . TYR A 1 202 ? 2.691 -1.793 -4.026 1.00 98.56 202 TYR A O 1
ATOM 1655 N N . PHE A 1 203 ? 2.956 -3.963 -3.486 1.00 97.94 203 PHE A N 1
ATOM 1656 C CA . PHE A 1 203 ? 3.791 -3.738 -2.315 1.00 97.94 203 PHE A CA 1
ATOM 1657 C C . PHE A 1 203 ? 4.685 -4.946 -2.041 1.00 97.94 203 PHE A C 1
ATOM 1659 O O . PHE A 1 203 ? 4.443 -6.057 -2.518 1.00 97.94 203 PHE A O 1
ATOM 1666 N N . SER A 1 204 ? 5.703 -4.742 -1.218 1.00 96.12 204 SER A N 1
ATOM 1667 C CA . SER A 1 204 ? 6.445 -5.816 -0.570 1.00 96.12 204 SER A CA 1
ATOM 1668 C C . SER A 1 204 ? 6.608 -5.463 0.901 1.00 96.12 204 SER A C 1
ATOM 1670 O O . SER A 1 204 ? 6.718 -4.294 1.255 1.00 96.12 204 SER A O 1
ATOM 1672 N N . TYR A 1 205 ? 6.613 -6.472 1.769 1.00 93.38 205 TYR A N 1
ATOM 1673 C CA . TYR A 1 205 ? 6.866 -6.252 3.196 1.00 93.38 205 TYR A CA 1
ATOM 1674 C C . TYR A 1 205 ? 8.342 -6.002 3.506 1.00 93.38 205 TYR A C 1
ATOM 1676 O O . TYR A 1 205 ? 8.676 -5.550 4.596 1.00 93.38 205 TYR A O 1
ATOM 1684 N N . THR A 1 206 ? 9.229 -6.385 2.588 1.00 90.06 206 THR A N 1
ATOM 1685 C CA . THR A 1 206 ? 10.667 -6.505 2.859 1.00 90.06 206 THR A CA 1
ATOM 1686 C C . THR A 1 206 ? 11.548 -5.844 1.814 1.00 90.06 206 THR A C 1
ATOM 1688 O O . THR A 1 206 ? 12.755 -5.788 2.007 1.00 90.06 206 THR A O 1
ATOM 1691 N N . TYR A 1 207 ? 10.964 -5.402 0.702 1.00 91.69 207 TYR A N 1
ATOM 1692 C CA . TYR A 1 207 ? 11.677 -4.751 -0.385 1.00 91.69 207 TYR A CA 1
ATOM 1693 C C . TYR A 1 207 ? 11.024 -3.414 -0.704 1.00 91.69 207 TYR A C 1
ATOM 1695 O O . TYR A 1 207 ? 9.800 -3.325 -0.822 1.00 91.69 207 TYR A O 1
ATOM 1703 N N . ASP A 1 208 ? 11.838 -2.376 -0.846 1.00 92.75 208 ASP A N 1
ATOM 1704 C CA . ASP A 1 208 ? 11.339 -1.059 -1.197 1.00 92.75 208 ASP A CA 1
ATOM 1705 C C . ASP A 1 208 ? 11.079 -0.973 -2.701 1.00 92.75 208 ASP A C 1
ATOM 1707 O O . ASP A 1 208 ? 11.981 -0.743 -3.504 1.00 92.75 208 ASP A O 1
ATOM 1711 N N . LEU A 1 209 ? 9.813 -1.134 -3.081 1.00 96.06 209 LEU A N 1
ATOM 1712 C CA . LEU A 1 209 ? 9.390 -0.975 -4.468 1.00 96.06 209 LEU A CA 1
ATOM 1713 C C . LEU A 1 209 ? 9.406 0.472 -4.941 1.00 96.06 209 LEU A C 1
ATOM 1715 O O . LEU A 1 209 ? 9.250 0.686 -6.131 1.00 96.06 209 LEU A O 1
ATOM 1719 N N . THR A 1 210 ? 9.531 1.465 -4.065 1.00 95.75 210 THR A N 1
ATOM 1720 C CA . THR A 1 210 ? 9.505 2.872 -4.481 1.00 95.75 210 THR A CA 1
ATOM 1721 C C . THR A 1 210 ? 10.810 3.291 -5.148 1.00 95.75 210 THR A C 1
ATOM 1723 O O . THR A 1 210 ? 10.813 4.224 -5.942 1.00 95.75 210 THR A O 1
ATOM 1726 N N . ASN A 1 211 ? 11.900 2.578 -4.882 1.00 94.81 211 ASN A N 1
ATOM 1727 C CA . ASN A 1 211 ? 13.213 2.819 -5.457 1.00 94.81 211 ASN A CA 1
ATOM 1728 C C . ASN A 1 211 ? 13.558 1.796 -6.548 1.00 94.81 211 ASN A C 1
ATOM 1730 O O . ASN A 1 211 ? 13.037 0.678 -6.570 1.00 94.81 211 ASN A O 1
ATOM 1734 N N . SER A 1 212 ? 14.474 2.182 -7.438 1.00 95.56 212 SER A N 1
ATOM 1735 C CA . SER A 1 212 ? 15.108 1.255 -8.373 1.00 95.56 212 SER A CA 1
ATOM 1736 C C . SER A 1 212 ? 16.018 0.267 -7.640 1.00 95.56 212 SER A C 1
ATOM 1738 O O . SER A 1 212 ? 16.481 0.522 -6.522 1.00 95.56 212 SER A O 1
ATOM 1740 N N . LEU A 1 213 ? 16.337 -0.855 -8.286 1.00 94.12 213 LEU A N 1
ATOM 1741 C CA . LEU A 1 213 ? 17.290 -1.830 -7.770 1.00 94.12 213 LEU A CA 1
ATOM 1742 C C . LEU A 1 213 ? 18.646 -1.183 -7.491 1.00 94.12 213 LEU A C 1
ATOM 1744 O O . LEU A 1 213 ? 19.214 -1.435 -6.435 1.00 94.12 213 LEU A O 1
ATOM 1748 N N . GLN A 1 214 ? 19.131 -0.318 -8.387 1.00 91.75 214 GLN A N 1
ATOM 1749 C CA . GLN A 1 214 ? 20.381 0.413 -8.176 1.00 91.75 214 GLN A CA 1
ATOM 1750 C C . GLN A 1 214 ? 20.336 1.192 -6.858 1.00 91.75 214 GLN A C 1
ATOM 1752 O O . GLN A 1 214 ? 21.179 0.961 -5.999 1.00 91.75 214 GLN A O 1
ATOM 1757 N N . ASN A 1 215 ? 19.313 2.027 -6.650 1.00 90.75 215 ASN A N 1
ATOM 1758 C CA . ASN A 1 215 ? 19.177 2.809 -5.420 1.00 90.75 215 ASN A CA 1
ATOM 1759 C C . ASN A 1 215 ? 19.073 1.923 -4.174 1.00 90.75 215 ASN A C 1
ATOM 1761 O O . ASN A 1 215 ? 19.629 2.261 -3.133 1.00 90.75 215 ASN A O 1
ATOM 1765 N N . ASN A 1 216 ? 18.361 0.800 -4.266 1.00 89.44 216 ASN A N 1
ATOM 1766 C CA . ASN A 1 216 ? 18.209 -0.131 -3.152 1.00 89.44 216 ASN A CA 1
ATOM 1767 C C . ASN A 1 216 ? 19.521 -0.842 -2.789 1.00 89.44 216 ASN A C 1
ATOM 1769 O O . ASN A 1 216 ? 19.761 -1.085 -1.609 1.00 89.44 216 ASN A O 1
ATOM 1773 N N . LEU A 1 217 ? 20.366 -1.170 -3.771 1.00 86.25 217 LEU A N 1
ATOM 1774 C CA . LEU A 1 217 ? 21.628 -1.883 -3.542 1.00 86.25 217 LEU A CA 1
ATOM 1775 C C . LEU A 1 217 ? 22.799 -0.951 -3.202 1.00 86.25 217 LEU A C 1
ATOM 1777 O O . LEU A 1 217 ? 23.735 -1.385 -2.537 1.00 86.25 217 LEU A O 1
ATOM 1781 N N . T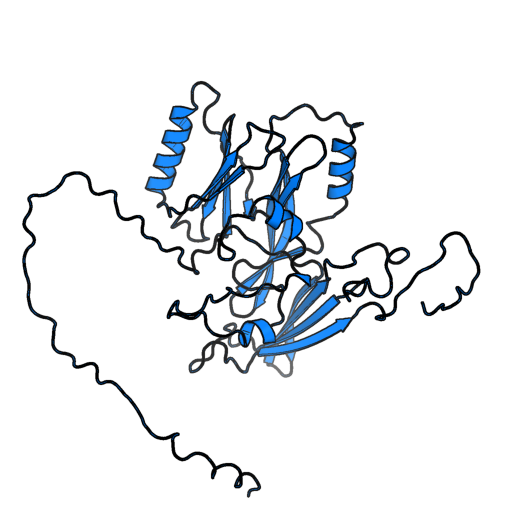HR A 1 218 ? 22.764 0.316 -3.625 1.00 83.25 218 THR A N 1
ATOM 1782 C CA . THR A 1 218 ? 23.846 1.285 -3.368 1.00 83.25 218 THR A CA 1
ATOM 1783 C C . THR A 1 218 ? 23.616 2.153 -2.132 1.00 83.25 218 THR A C 1
ATOM 1785 O O . THR A 1 218 ? 24.439 3.020 -1.837 1.00 83.25 218 THR A O 1
ATOM 1788 N N . GLN A 1 219 ? 22.500 1.981 -1.419 1.00 71.44 219 GLN A N 1
ATOM 1789 C CA . GLN A 1 219 ? 22.273 2.710 -0.174 1.00 71.44 219 GLN A CA 1
ATOM 1790 C C . GLN A 1 219 ? 23.314 2.302 0.881 1.00 71.44 219 GLN A C 1
ATOM 1792 O O . GLN A 1 219 ? 23.597 1.112 1.037 1.00 71.44 219 GLN A O 1
ATOM 1797 N N . PRO A 1 220 ? 23.899 3.270 1.614 1.00 59.66 220 PRO A N 1
ATOM 1798 C CA . PRO A 1 220 ? 24.902 2.966 2.621 1.00 59.66 220 PRO A CA 1
ATOM 1799 C C . PRO A 1 220 ? 24.307 2.038 3.693 1.00 59.66 220 PRO A C 1
ATOM 1801 O O . PRO A 1 220 ? 23.135 2.201 4.055 1.00 59.66 220 PRO A O 1
ATOM 1804 N N . PRO A 1 221 ? 25.091 1.081 4.227 1.00 56.12 221 PRO A N 1
ATOM 1805 C CA . PRO A 1 221 ? 24.644 0.241 5.327 1.00 56.12 221 PRO A CA 1
ATOM 1806 C C . PRO A 1 221 ? 24.101 1.102 6.467 1.00 56.12 221 PRO A C 1
ATOM 1808 O O . PRO A 1 221 ? 24.651 2.163 6.770 1.00 56.12 221 PRO A O 1
ATOM 1811 N N . LEU A 1 222 ? 23.024 0.639 7.106 1.00 54.81 222 LEU A N 1
ATOM 1812 C CA . LEU A 1 222 ? 22.507 1.262 8.322 1.00 54.81 222 LEU A CA 1
ATOM 1813 C C . LEU A 1 222 ? 23.664 1.403 9.321 1.00 54.81 222 LEU A C 1
ATOM 1815 O O . LEU A 1 222 ? 24.216 0.396 9.759 1.00 54.81 222 LEU A O 1
ATOM 1819 N N . ASP A 1 223 ? 24.029 2.645 9.640 1.00 48.28 223 ASP A N 1
ATOM 1820 C CA . ASP A 1 223 ? 25.102 2.964 10.578 1.00 48.28 223 ASP A CA 1
ATOM 1821 C C . ASP A 1 223 ? 24.837 2.265 11.917 1.00 48.28 223 ASP A C 1
ATOM 1823 O O . ASP A 1 223 ? 23.890 2.588 12.638 1.00 48.28 223 ASP A O 1
ATOM 1827 N N . VAL A 1 224 ? 25.669 1.270 12.224 1.00 52.06 224 VAL A N 1
ATOM 1828 C CA . VAL A 1 224 ? 25.597 0.482 13.459 1.00 52.06 224 VAL A CA 1
ATOM 1829 C C . VAL A 1 224 ? 26.064 1.321 14.658 1.00 52.06 224 VAL A C 1
ATOM 1831 O O . VAL A 1 224 ? 25.720 1.005 15.793 1.00 52.06 224 VAL A O 1
ATOM 1834 N N . SER A 1 225 ? 26.793 2.422 14.424 1.00 48.72 225 SER A N 1
ATOM 1835 C CA . SER A 1 225 ? 27.397 3.244 15.479 1.00 48.72 225 SER A CA 1
ATOM 1836 C C . SER A 1 225 ? 26.457 4.289 16.090 1.00 48.72 225 SER A C 1
ATOM 1838 O O . SER A 1 225 ? 26.786 4.869 17.120 1.00 48.72 225 SER A O 1
ATOM 1840 N N . GLY A 1 226 ? 25.288 4.552 15.491 1.00 46.69 226 GLY A N 1
ATOM 1841 C CA . GLY A 1 226 ? 24.312 5.518 16.017 1.00 46.69 226 GLY A CA 1
ATOM 1842 C C . GLY A 1 226 ? 24.809 6.971 16.105 1.00 46.69 226 GLY A C 1
ATOM 1843 O O . GLY A 1 226 ? 24.126 7.809 16.694 1.00 46.69 226 GLY A O 1
ATOM 1844 N N . THR A 1 227 ? 25.977 7.287 15.533 1.00 44.59 227 THR A N 1
ATOM 1845 C CA . THR A 1 227 ? 26.623 8.605 15.657 1.00 44.59 227 THR A CA 1
ATOM 1846 C C . THR A 1 227 ? 26.150 9.606 14.605 1.00 44.59 227 THR A C 1
ATOM 1848 O O . THR A 1 227 ? 26.209 10.816 14.829 1.00 44.59 227 THR A O 1
ATOM 1851 N N . LYS A 1 228 ? 25.587 9.137 13.486 1.00 44.28 228 LYS A N 1
ATOM 1852 C CA . LYS A 1 228 ? 24.840 9.975 12.539 1.00 44.28 228 LYS A CA 1
ATOM 1853 C C . LYS A 1 228 ? 23.356 9.636 12.638 1.00 44.28 228 LYS A C 1
ATOM 1855 O O . LYS A 1 228 ? 22.997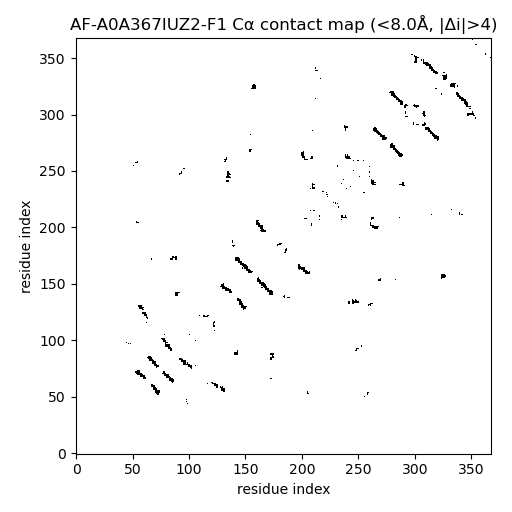 8.467 12.744 1.00 44.28 228 LYS A O 1
ATOM 1860 N N . LYS A 1 229 ? 22.476 10.649 12.566 1.00 40.75 229 LYS A N 1
ATOM 1861 C CA . LYS A 1 229 ? 21.036 10.466 12.291 1.00 40.75 229 LYS A CA 1
ATOM 1862 C C . LYS A 1 229 ? 20.904 9.784 10.925 1.00 40.75 229 LYS A C 1
ATOM 1864 O O . LYS A 1 229 ? 20.665 10.446 9.919 1.00 40.75 229 LYS A O 1
ATOM 1869 N N . THR A 1 230 ? 21.115 8.476 10.866 1.00 42.09 230 THR A N 1
ATOM 1870 C CA . THR A 1 230 ? 20.892 7.680 9.671 1.00 42.09 230 THR A CA 1
ATOM 1871 C C . THR A 1 230 ? 19.393 7.660 9.456 1.00 42.09 230 THR A C 1
ATOM 1873 O O . THR A 1 230 ? 18.642 6.927 10.109 1.00 42.09 230 THR A O 1
ATOM 1876 N N . GLN A 1 231 ? 18.954 8.539 8.554 1.00 44.97 231 GLN A N 1
ATOM 1877 C CA . GLN A 1 231 ? 17.688 8.388 7.858 1.00 44.97 231 GLN A CA 1
ATOM 1878 C C . GLN A 1 231 ? 17.643 6.922 7.406 1.00 44.97 231 GLN A C 1
ATOM 1880 O O . GLN A 1 231 ? 18.625 6.413 6.869 1.00 44.97 231 GLN A O 1
ATOM 1885 N N . GLY A 1 232 ? 16.587 6.190 7.777 1.00 49.41 232 GLY A N 1
ATOM 1886 C CA . GLY A 1 232 ? 16.428 4.795 7.358 1.00 49.41 232 GLY A CA 1
ATOM 1887 C C . GLY A 1 232 ? 16.403 4.667 5.834 1.00 49.41 232 GLY A C 1
ATOM 1888 O O . GLY A 1 232 ? 16.565 5.668 5.145 1.00 49.41 232 GLY A O 1
ATOM 1889 N N . LEU A 1 233 ? 16.154 3.452 5.323 1.00 55.66 233 LEU A N 1
ATOM 1890 C CA . LEU A 1 233 ? 15.877 3.229 3.897 1.00 55.66 233 LEU A CA 1
ATOM 1891 C C . LEU A 1 233 ? 14.982 4.361 3.377 1.00 55.66 233 LEU A C 1
ATOM 1893 O O . LEU A 1 233 ? 13.847 4.522 3.840 1.00 55.66 233 LEU A O 1
ATOM 1897 N N . GLN A 1 234 ? 15.547 5.218 2.530 1.00 74.25 234 GLN A N 1
ATOM 1898 C CA . GLN A 1 234 ? 14.896 6.465 2.164 1.00 74.25 234 GLN A CA 1
ATOM 1899 C C . GLN A 1 234 ? 13.910 6.144 1.052 1.00 74.25 234 GLN A C 1
ATOM 1901 O O . GLN A 1 234 ? 14.275 6.098 -0.122 1.00 74.25 234 GLN A O 1
ATOM 1906 N N . LEU A 1 235 ? 12.662 5.877 1.446 1.00 86.38 235 LEU A N 1
ATOM 1907 C CA . LEU A 1 235 ? 11.569 5.663 0.505 1.00 86.38 235 LEU A CA 1
ATOM 1908 C C . LEU A 1 235 ? 11.538 6.813 -0.501 1.00 86.38 235 LEU A C 1
ATOM 1910 O O . LEU A 1 235 ? 11.600 7.989 -0.120 1.00 86.38 235 LEU A O 1
ATOM 1914 N N . ASN A 1 236 ? 11.398 6.480 -1.778 1.00 91.38 236 ASN A N 1
ATOM 1915 C CA . ASN A 1 236 ? 11.192 7.484 -2.801 1.00 91.38 236 ASN A CA 1
ATOM 1916 C C . ASN A 1 236 ? 9.751 7.987 -2.724 1.00 91.38 236 ASN A C 1
ATOM 1918 O O . ASN A 1 236 ? 8.815 7.403 -3.275 1.00 91.38 236 ASN A O 1
ATOM 1922 N N . ASP A 1 237 ? 9.591 9.111 -2.036 1.00 91.06 237 ASP A N 1
ATOM 1923 C CA . ASP A 1 237 ? 8.316 9.770 -1.796 1.00 91.06 237 ASP A CA 1
ATOM 1924 C C . ASP A 1 237 ? 7.484 10.005 -3.073 1.00 91.06 237 ASP A C 1
ATOM 1926 O O . ASP A 1 237 ? 6.252 9.972 -3.021 1.00 91.06 237 ASP A O 1
ATOM 1930 N N . MET A 1 238 ? 8.130 10.168 -4.232 1.00 93.12 238 MET A N 1
ATOM 1931 C CA . MET A 1 238 ? 7.462 10.312 -5.527 1.00 93.12 238 MET A CA 1
ATOM 1932 C C . MET A 1 238 ? 6.550 9.124 -5.858 1.00 93.12 238 MET A C 1
ATOM 1934 O O . MET A 1 238 ? 5.480 9.313 -6.443 1.00 93.12 238 MET A O 1
ATOM 1938 N N . PHE A 1 239 ? 6.950 7.915 -5.464 1.00 96.19 239 PHE A N 1
ATOM 1939 C CA . PHE A 1 239 ? 6.279 6.665 -5.817 1.00 96.19 239 PHE A CA 1
ATOM 1940 C C . PHE A 1 239 ? 5.512 6.025 -4.651 1.00 96.19 239 PHE A C 1
ATOM 1942 O O . PHE A 1 239 ? 4.843 5.013 -4.856 1.00 96.19 239 PHE A O 1
ATOM 1949 N N . VAL A 1 240 ? 5.528 6.628 -3.454 1.00 95.62 240 VAL A N 1
ATOM 1950 C CA . VAL A 1 240 ? 4.684 6.218 -2.316 1.00 95.62 240 VAL A CA 1
ATOM 1951 C C . VAL A 1 240 ? 3.249 6.706 -2.548 1.00 95.62 240 VAL A C 1
ATOM 1953 O O . VAL A 1 240 ? 2.846 7.768 -2.073 1.00 95.62 240 VAL A O 1
ATOM 1956 N N . TRP A 1 241 ? 2.435 5.950 -3.284 1.00 96.19 241 TRP A N 1
ATOM 1957 C CA . TRP A 1 241 ? 1.084 6.385 -3.654 1.00 96.19 241 TRP A CA 1
ATOM 1958 C C . TRP A 1 241 ? 0.210 6.713 -2.435 1.00 96.19 241 TRP A C 1
ATOM 1960 O O . TRP A 1 241 ? -0.471 7.738 -2.404 1.00 96.19 241 TRP A O 1
ATOM 1970 N N . ASN A 1 242 ? 0.269 5.876 -1.398 1.00 95.69 242 ASN A N 1
ATOM 1971 C CA . ASN A 1 242 ? -0.496 6.043 -0.164 1.00 95.69 242 ASN A CA 1
ATOM 1972 C C . ASN A 1 242 ? 0.151 7.016 0.836 1.00 95.69 242 ASN A C 1
ATOM 1974 O O . ASN A 1 242 ? -0.232 6.999 2.003 1.00 95.69 242 ASN A O 1
ATOM 1978 N N . HIS A 1 243 ? 1.079 7.887 0.412 1.00 94.44 243 HIS A N 1
ATOM 1979 C CA . HIS A 1 243 ? 1.765 8.833 1.300 1.00 94.44 243 HIS A CA 1
ATOM 1980 C C . HIS A 1 243 ? 0.777 9.610 2.175 1.00 94.44 243 HIS A C 1
ATOM 1982 O O . HIS A 1 243 ? 0.877 9.576 3.393 1.00 94.44 243 HIS A O 1
ATOM 1988 N N . TYR A 1 244 ? -0.243 10.233 1.575 1.00 94.06 244 TYR A N 1
ATOM 1989 C CA . TYR A 1 244 ? -1.249 10.995 2.323 1.00 94.06 244 TYR A CA 1
ATOM 1990 C C . TYR A 1 244 ? -2.002 10.142 3.363 1.00 94.06 244 TYR A C 1
ATOM 1992 O O . TYR A 1 244 ? -2.274 10.603 4.472 1.00 94.06 244 TYR A O 1
ATOM 2000 N N . LEU A 1 245 ? -2.312 8.887 3.021 1.00 95.25 245 LEU A N 1
ATOM 2001 C CA . LEU A 1 245 ? -3.041 7.965 3.896 1.00 95.25 245 LEU A CA 1
ATOM 2002 C C . LEU A 1 245 ? -2.177 7.526 5.085 1.00 95.25 245 LEU A C 1
ATOM 2004 O O . LEU A 1 245 ? -2.667 7.432 6.212 1.00 95.25 245 LEU A O 1
ATOM 2008 N N . LEU A 1 246 ? -0.886 7.291 4.845 1.00 93.12 246 LEU A N 1
ATOM 2009 C CA . LEU A 1 246 ? 0.089 6.964 5.882 1.00 93.12 246 LEU A CA 1
ATOM 2010 C C . LEU A 1 246 ? 0.341 8.174 6.782 1.00 93.12 246 LEU A C 1
ATOM 2012 O O . LEU A 1 246 ? 0.199 8.082 7.998 1.00 93.12 246 LEU A O 1
ATOM 2016 N N . SER A 1 247 ? 0.610 9.336 6.189 1.00 90.75 247 SER A N 1
ATOM 2017 C CA . SER A 1 247 ? 0.820 10.596 6.898 1.00 90.75 247 SER A CA 1
ATOM 2018 C C . SER A 1 247 ? -0.410 11.076 7.652 1.00 90.75 247 SER A C 1
ATOM 2020 O O . SER A 1 247 ? -0.289 12.023 8.407 1.00 90.75 247 SER A O 1
ATOM 2022 N N . SER A 1 248 ? -1.592 10.494 7.467 1.00 89.44 248 SER A N 1
ATOM 2023 C CA . SER A 1 248 ? -2.766 10.871 8.255 1.00 89.44 248 SER A CA 1
ATOM 2024 C C . SER A 1 248 ? -2.774 10.198 9.628 1.00 89.44 248 SER A C 1
ATOM 2026 O O . SER A 1 248 ? -2.977 10.886 10.624 1.00 89.44 248 SER A O 1
ATOM 2028 N N . GLY A 1 249 ? -2.503 8.889 9.693 1.00 82.50 249 GLY A N 1
ATOM 2029 C CA . GLY A 1 249 ? -2.562 8.117 10.944 1.00 82.50 249 GLY A CA 1
ATOM 2030 C C . GLY A 1 249 ? -1.217 7.723 11.546 1.00 82.50 249 GLY A C 1
ATOM 2031 O O . GLY A 1 249 ? -1.160 7.403 12.725 1.00 82.50 249 GLY A O 1
ATOM 2032 N N . PHE A 1 250 ? -0.127 7.775 10.779 1.00 84.50 250 PHE A N 1
ATOM 2033 C CA . PHE A 1 250 ? 1.191 7.312 11.218 1.00 84.50 250 PHE A CA 1
ATOM 2034 C C . PHE A 1 250 ? 2.222 8.436 11.394 1.00 84.50 250 PHE A C 1
ATOM 2036 O O . PHE A 1 250 ? 3.417 8.167 11.424 1.00 84.50 250 PHE A O 1
ATOM 2043 N N . LYS A 1 251 ? 1.785 9.698 11.551 1.00 76.50 251 LYS A N 1
ATOM 2044 C CA . LYS A 1 251 ? 2.678 10.873 11.703 1.00 76.50 251 LYS A CA 1
ATOM 2045 C C . LYS A 1 251 ? 3.723 10.715 12.806 1.00 76.50 251 LYS A C 1
ATOM 2047 O O . LYS A 1 251 ? 4.845 11.181 12.655 1.00 76.50 251 LYS A O 1
ATOM 2052 N N . ASN A 1 252 ? 3.319 10.083 13.905 1.00 72.19 252 ASN A N 1
ATOM 2053 C CA . ASN A 1 252 ? 4.129 9.947 15.113 1.00 72.19 252 ASN A CA 1
ATOM 2054 C C . ASN A 1 252 ? 4.839 8.590 15.200 1.00 72.19 252 ASN A C 1
ATOM 2056 O O . ASN A 1 252 ? 5.577 8.357 16.154 1.00 72.19 252 ASN A O 1
ATOM 2060 N N . LEU A 1 253 ? 4.611 7.687 14.240 1.00 69.50 253 LEU A N 1
ATOM 2061 C CA . LEU A 1 253 ? 5.300 6.403 14.216 1.00 69.50 253 LEU A CA 1
ATOM 2062 C C . LEU A 1 253 ? 6.691 6.582 13.612 1.00 69.50 253 LEU A C 1
ATOM 2064 O O . LEU A 1 253 ? 6.916 7.389 12.710 1.00 69.50 253 LEU A O 1
ATOM 2068 N N . ASN A 1 254 ? 7.637 5.785 14.104 1.00 67.25 254 ASN A N 1
ATOM 2069 C CA . ASN A 1 254 ? 8.960 5.699 13.504 1.00 67.25 254 ASN A CA 1
ATOM 2070 C C . ASN A 1 254 ? 8.819 5.281 12.030 1.00 67.25 254 ASN A C 1
ATOM 2072 O O . ASN A 1 254 ? 8.062 4.362 11.726 1.00 67.25 254 ASN A O 1
ATOM 2076 N N . SER A 1 255 ? 9.579 5.897 11.121 1.00 61.28 255 SER A N 1
ATOM 2077 C CA . SER A 1 255 ? 9.599 5.524 9.698 1.00 61.28 255 SER A CA 1
ATOM 2078 C C . SER A 1 255 ? 9.981 4.057 9.454 1.00 61.28 255 SER A C 1
ATOM 2080 O O . SER A 1 255 ? 9.666 3.507 8.405 1.00 61.28 255 SER A O 1
ATOM 2082 N N . LYS A 1 256 ? 10.621 3.408 10.435 1.00 62.00 256 LYS A N 1
ATOM 2083 C CA . LYS A 1 256 ? 10.953 1.974 10.450 1.00 62.00 256 LYS A CA 1
ATOM 2084 C C . LYS A 1 256 ? 9.884 1.100 11.119 1.00 62.00 256 LYS A C 1
ATOM 2086 O O . LYS A 1 256 ? 10.143 -0.070 11.396 1.00 62.00 256 LYS A O 1
ATOM 2091 N N . SER A 1 257 ? 8.722 1.654 11.456 1.00 76.19 257 SER A N 1
ATOM 2092 C CA . SER A 1 257 ? 7.645 0.885 12.067 1.00 76.19 257 SER A CA 1
ATOM 2093 C C . SER A 1 257 ? 7.093 -0.136 11.072 1.00 76.19 257 SER A C 1
ATOM 2095 O O . SER A 1 257 ? 6.798 0.198 9.925 1.00 76.19 257 SER A O 1
ATOM 2097 N N . GLY A 1 258 ? 6.913 -1.382 11.521 1.00 81.81 258 GLY A N 1
ATOM 2098 C CA . GLY A 1 258 ? 6.373 -2.468 10.696 1.00 81.81 258 GLY A CA 1
ATOM 2099 C C . GLY A 1 258 ? 4.924 -2.248 10.241 1.00 81.81 258 GLY A C 1
ATOM 2100 O O . GLY A 1 258 ? 4.411 -3.036 9.451 1.00 81.81 258 GLY A O 1
ATOM 2101 N N . TRP A 1 259 ? 4.260 -1.199 10.739 1.00 88.69 259 TRP A N 1
ATOM 2102 C CA . TRP A 1 259 ? 2.926 -0.770 10.313 1.00 88.69 259 TRP A CA 1
ATOM 2103 C C . TRP A 1 259 ? 2.931 0.028 9.005 1.00 88.69 259 TRP A C 1
ATOM 2105 O O . TRP A 1 259 ? 1.903 0.095 8.331 1.00 88.69 259 TRP A O 1
ATOM 2115 N N . ILE A 1 260 ? 4.065 0.635 8.643 1.00 89.06 260 ILE A N 1
ATOM 2116 C CA . ILE A 1 260 ? 4.186 1.462 7.443 1.00 89.06 260 ILE A CA 1
ATOM 2117 C C . ILE A 1 260 ? 4.387 0.547 6.235 1.00 89.06 260 ILE A C 1
ATOM 2119 O O . ILE A 1 260 ? 5.411 -0.119 6.108 1.00 89.06 260 ILE A O 1
ATOM 2123 N N . LEU A 1 261 ? 3.403 0.540 5.334 1.00 93.06 261 LEU A N 1
ATOM 2124 C CA . LEU A 1 261 ? 3.413 -0.266 4.116 1.00 93.06 261 LEU A CA 1
ATOM 2125 C C . LEU A 1 261 ? 3.294 0.639 2.877 1.00 93.06 261 LEU A C 1
ATOM 2127 O O . LEU A 1 261 ? 2.182 1.044 2.522 1.00 93.06 261 LEU A O 1
ATOM 2131 N N . PRO A 1 262 ? 4.412 0.987 2.220 1.00 94.44 262 PRO A N 1
ATOM 2132 C CA . PRO A 1 262 ? 4.392 1.791 1.003 1.00 94.44 262 PRO A CA 1
ATOM 2133 C C . PRO A 1 262 ? 3.759 1.020 -0.159 1.00 94.44 262 PRO A C 1
ATOM 2135 O O . PRO A 1 262 ? 4.125 -0.125 -0.431 1.00 94.44 262 PRO A O 1
ATOM 2138 N N . LEU A 1 263 ? 2.824 1.660 -0.860 1.00 97.50 263 LEU A N 1
ATOM 2139 C CA . LEU A 1 263 ? 2.220 1.133 -2.082 1.00 97.50 263 LEU A CA 1
ATOM 2140 C C . LEU A 1 263 ? 2.743 1.892 -3.298 1.00 97.50 263 LEU A C 1
ATOM 2142 O O . LEU A 1 263 ? 2.724 3.124 -3.305 1.00 97.50 263 LEU A O 1
ATOM 2146 N N . ILE A 1 264 ? 3.104 1.164 -4.352 1.00 98.12 264 ILE A N 1
ATOM 2147 C CA . ILE A 1 264 ? 3.314 1.750 -5.679 1.00 98.12 264 ILE A CA 1
ATOM 2148 C C . ILE A 1 264 ? 2.046 1.612 -6.522 1.00 98.12 264 ILE A C 1
ATOM 2150 O O . ILE A 1 264 ? 1.303 0.636 -6.394 1.00 98.12 264 ILE A O 1
ATOM 2154 N N . TYR A 1 265 ? 1.817 2.583 -7.406 1.00 97.38 265 TYR A N 1
ATOM 2155 C CA . TYR A 1 265 ? 0.778 2.518 -8.432 1.00 97.38 265 TYR A CA 1
ATOM 2156 C C . TYR A 1 265 ? 1.416 2.337 -9.809 1.00 97.38 265 TYR A C 1
ATOM 2158 O O . TYR A 1 265 ? 2.269 3.133 -10.198 1.00 97.38 265 TYR A O 1
ATOM 2166 N N . GLY A 1 266 ? 0.991 1.328 -10.565 1.00 96.19 266 GLY A N 1
ATOM 2167 C CA . GLY A 1 266 ? 1.520 1.058 -11.899 1.00 96.19 266 GLY A CA 1
ATOM 2168 C C . GLY A 1 266 ? 1.395 -0.409 -12.283 1.00 96.19 266 GLY A C 1
ATOM 2169 O O . GLY A 1 266 ? 0.281 -0.912 -12.404 1.00 96.19 266 GLY A O 1
ATOM 2170 N N . PHE A 1 267 ? 2.519 -1.084 -12.506 1.00 97.88 267 PHE A N 1
ATOM 2171 C CA . PHE A 1 267 ? 2.552 -2.460 -12.999 1.00 97.88 267 PHE A CA 1
ATOM 2172 C C . PHE A 1 267 ? 3.722 -3.235 -12.397 1.00 97.88 267 PHE A C 1
ATOM 2174 O O . PHE A 1 267 ? 4.817 -2.692 -12.279 1.00 97.88 267 PHE A O 1
ATOM 2181 N N . VAL A 1 268 ? 3.498 -4.501 -12.052 1.00 98.44 268 VAL A N 1
ATOM 2182 C CA . VAL A 1 268 ? 4.564 -5.452 -11.732 1.00 98.44 268 VAL A CA 1
ATOM 2183 C C . VAL A 1 268 ? 4.189 -6.802 -12.312 1.00 98.44 268 VAL A C 1
ATOM 2185 O O . VAL A 1 268 ? 3.111 -7.317 -12.012 1.00 98.44 268 VAL A O 1
ATOM 2188 N N . ASP A 1 269 ? 5.098 -7.387 -13.080 1.00 97.62 269 ASP A N 1
ATOM 2189 C CA . ASP A 1 269 ? 4.985 -8.773 -13.521 1.00 97.62 269 ASP A CA 1
ATOM 2190 C C . ASP A 1 269 ? 6.367 -9.409 -13.674 1.00 97.62 269 ASP A C 1
ATOM 2192 O O . ASP A 1 269 ? 7.377 -8.715 -13.836 1.00 97.62 269 ASP A O 1
ATOM 2196 N N . GLN A 1 270 ? 6.414 -10.735 -13.592 1.00 97.12 270 GLN A N 1
ATOM 2197 C CA . GLN A 1 270 ? 7.639 -11.511 -13.705 1.00 97.12 270 GLN A CA 1
ATOM 2198 C C . GLN A 1 270 ? 7.411 -12.738 -14.580 1.00 97.12 270 GLN A C 1
ATOM 2200 O O . GLN A 1 270 ? 6.615 -13.620 -14.265 1.00 97.12 270 GLN A O 1
ATOM 2205 N N . ALA A 1 271 ? 8.182 -12.823 -15.659 1.00 96.19 271 ALA A N 1
ATOM 2206 C CA . ALA A 1 271 ? 8.141 -13.934 -16.591 1.00 96.19 271 ALA A CA 1
ATOM 2207 C C . ALA A 1 271 ? 9.413 -14.776 -16.491 1.00 96.19 271 ALA A C 1
ATOM 2209 O O . ALA A 1 271 ? 10.529 -14.258 -16.416 1.00 96.19 271 ALA A O 1
ATOM 2210 N N . LYS A 1 272 ? 9.239 -16.097 -16.547 1.00 94.81 272 LYS A N 1
ATOM 2211 C CA . LYS A 1 272 ? 10.336 -17.047 -16.730 1.00 94.81 272 LYS A CA 1
ATOM 2212 C C . LYS A 1 272 ? 10.547 -17.281 -18.220 1.00 94.81 272 LYS A C 1
ATOM 2214 O O . LYS A 1 272 ? 9.618 -17.681 -18.917 1.00 94.81 272 LYS A O 1
ATOM 2219 N N . ILE A 1 273 ? 11.774 -17.083 -18.686 1.00 94.31 273 ILE A N 1
ATOM 2220 C CA . ILE A 1 273 ? 12.152 -17.240 -20.092 1.00 94.31 273 ILE A CA 1
ATOM 2221 C C . ILE A 1 273 ? 13.367 -18.166 -20.169 1.00 94.31 273 ILE A C 1
ATOM 2223 O O . ILE A 1 273 ? 14.245 -18.117 -19.310 1.00 94.31 273 ILE A O 1
ATOM 2227 N N . SER A 1 274 ? 13.418 -19.027 -21.185 1.00 93.81 274 SER A N 1
ATOM 2228 C CA . SER A 1 274 ? 14.602 -19.837 -21.479 1.00 93.81 274 SER A CA 1
ATOM 2229 C C . SER A 1 274 ? 15.346 -19.237 -22.667 1.00 93.81 274 SER A C 1
ATOM 2231 O O . SER A 1 274 ? 14.776 -19.091 -23.746 1.00 93.81 274 SER A O 1
ATOM 2233 N N . VAL A 1 275 ? 16.609 -18.869 -22.467 1.00 91.88 275 VAL A N 1
ATOM 2234 C CA . VAL A 1 275 ? 17.472 -18.258 -23.484 1.00 91.88 275 VAL A CA 1
ATOM 2235 C C . VAL A 1 275 ? 18.729 -19.114 -23.608 1.00 91.88 275 VAL A C 1
ATOM 2237 O O . VAL A 1 275 ? 19.483 -19.253 -22.648 1.00 91.88 275 VAL A O 1
ATOM 2240 N N . PHE A 1 276 ? 18.930 -19.739 -24.772 1.00 91.31 276 PHE A N 1
ATOM 2241 C CA . PHE A 1 276 ? 20.043 -20.670 -25.033 1.00 91.31 276 PHE A CA 1
ATOM 2242 C C . PHE A 1 276 ? 20.208 -21.761 -23.951 1.00 91.31 276 PHE A C 1
ATOM 2244 O O . PHE A 1 276 ? 21.314 -22.060 -23.508 1.00 91.31 276 PHE A O 1
ATOM 2251 N N . GLY A 1 277 ? 19.091 -22.326 -23.476 1.00 87.44 277 GLY A N 1
ATOM 2252 C CA . GLY A 1 277 ? 19.076 -23.366 -22.439 1.00 87.44 277 GLY A CA 1
ATOM 2253 C C . GLY A 1 277 ? 19.259 -22.857 -21.003 1.00 87.44 277 GLY A C 1
ATOM 2254 O O . GLY A 1 277 ? 19.196 -23.652 -20.068 1.00 87.44 277 GLY A O 1
ATOM 2255 N N . ARG A 1 278 ? 19.440 -21.546 -20.795 1.00 88.75 278 ARG A N 1
ATOM 2256 C CA . ARG A 1 278 ? 19.498 -20.923 -19.465 1.00 88.75 278 ARG A CA 1
ATOM 2257 C C . ARG A 1 278 ? 18.148 -20.328 -19.100 1.00 88.75 278 ARG A C 1
ATOM 2259 O O . ARG A 1 278 ? 17.566 -19.574 -19.876 1.00 88.75 278 ARG A O 1
ATOM 2266 N N . ASN A 1 279 ? 17.658 -20.648 -17.908 1.00 91.56 279 ASN A N 1
ATOM 2267 C CA . ASN A 1 279 ? 16.418 -20.078 -17.397 1.00 91.56 279 ASN A CA 1
ATOM 2268 C C . ASN A 1 279 ? 16.706 -18.746 -16.706 1.00 91.56 279 ASN A C 1
ATOM 2270 O O . ASN A 1 279 ? 17.428 -18.705 -15.711 1.00 91.56 279 ASN A O 1
ATOM 2274 N N . ILE A 1 280 ? 16.097 -17.681 -17.211 1.00 93.88 280 ILE A N 1
ATOM 2275 C CA . ILE A 1 280 ? 16.160 -16.341 -16.638 1.00 93.88 280 ILE A CA 1
ATOM 2276 C C . ILE A 1 280 ? 14.774 -15.908 -16.164 1.00 93.88 280 ILE A C 1
ATOM 2278 O O . ILE A 1 280 ? 13.746 -16.353 -16.683 1.00 93.88 280 ILE A O 1
ATOM 2282 N N . LEU A 1 281 ? 14.754 -15.019 -15.181 1.00 95.00 281 LEU A N 1
ATOM 2283 C CA . LEU A 1 281 ? 13.574 -14.266 -14.787 1.00 95.00 281 LEU A CA 1
ATOM 2284 C C . LEU A 1 281 ? 13.714 -12.850 -15.323 1.00 95.00 281 LEU A C 1
ATOM 2286 O O . LEU A 1 281 ? 14.729 -12.193 -15.091 1.00 95.00 281 LEU A O 1
ATOM 2290 N N . VAL A 1 282 ? 12.682 -12.392 -16.020 1.00 96.56 282 VAL A N 1
ATOM 2291 C CA . VAL A 1 282 ? 12.532 -11.002 -16.440 1.00 96.56 282 VAL A CA 1
ATOM 2292 C C . VAL A 1 282 ? 11.398 -10.407 -15.625 1.00 96.56 282 VAL A C 1
ATOM 2294 O O . VAL A 1 282 ? 10.249 -10.827 -15.754 1.00 96.56 282 VAL A O 1
ATOM 2297 N N . THR A 1 283 ? 11.727 -9.448 -14.770 1.00 97.75 283 THR A N 1
ATOM 2298 C CA . THR A 1 283 ? 10.767 -8.692 -13.966 1.00 97.75 283 THR A CA 1
ATOM 2299 C C . THR A 1 283 ? 10.621 -7.306 -14.564 1.00 97.75 283 THR A C 1
ATOM 2301 O O . THR A 1 283 ? 11.620 -6.621 -14.779 1.00 97.75 283 THR A O 1
ATOM 2304 N N . LEU A 1 284 ? 9.389 -6.873 -14.801 1.00 98.38 284 LEU A N 1
ATOM 2305 C CA . LEU A 1 284 ? 9.086 -5.516 -15.232 1.00 98.38 284 LEU A CA 1
ATOM 2306 C C . LEU A 1 284 ? 8.323 -4.804 -14.120 1.00 98.38 284 LEU A C 1
ATOM 2308 O O . LEU A 1 284 ? 7.266 -5.272 -13.699 1.00 98.38 284 LEU A O 1
ATOM 2312 N N . ILE A 1 285 ? 8.848 -3.671 -13.663 1.00 98.62 285 ILE A N 1
ATOM 2313 C CA . ILE A 1 285 ? 8.204 -2.811 -12.673 1.00 98.62 285 ILE A CA 1
ATOM 2314 C C . ILE A 1 285 ? 7.977 -1.442 -13.303 1.00 98.62 285 ILE A C 1
ATOM 2316 O O . ILE A 1 285 ? 8.919 -0.802 -13.747 1.00 98.62 285 ILE A O 1
ATOM 2320 N N . ALA A 1 286 ? 6.738 -0.963 -13.316 1.00 98.25 286 ALA A N 1
ATOM 2321 C CA . ALA A 1 286 ? 6.410 0.410 -13.673 1.00 98.25 286 ALA A CA 1
ATOM 2322 C C . ALA A 1 286 ? 5.779 1.117 -12.473 1.00 98.25 286 ALA A C 1
ATOM 2324 O O . ALA A 1 286 ? 4.805 0.631 -11.893 1.00 98.25 286 ALA A O 1
ATOM 2325 N N . ARG A 1 287 ? 6.317 2.281 -12.115 1.00 97.25 287 ARG A N 1
ATOM 2326 C CA . ARG A 1 287 ? 5.922 3.082 -10.952 1.00 97.25 287 ARG A CA 1
ATOM 2327 C C . ARG A 1 287 ? 5.516 4.457 -11.432 1.00 97.25 287 ARG A C 1
ATOM 2329 O O . ARG A 1 287 ? 6.310 5.168 -12.038 1.00 97.25 287 ARG A O 1
ATOM 2336 N N . ARG A 1 288 ? 4.266 4.835 -11.189 1.00 95.81 288 ARG A N 1
ATOM 2337 C CA . ARG A 1 288 ? 3.730 6.145 -11.555 1.00 95.81 288 ARG A CA 1
ATOM 2338 C C . ARG A 1 288 ? 3.835 7.098 -10.374 1.00 95.81 288 ARG A C 1
ATOM 2340 O O . ARG A 1 288 ? 3.413 6.770 -9.267 1.00 95.81 288 ARG A O 1
ATOM 2347 N N . SER A 1 289 ? 4.334 8.296 -10.644 1.00 95.56 289 SER A N 1
ATOM 2348 C CA . SER A 1 289 ? 4.437 9.364 -9.658 1.00 95.56 289 SER A CA 1
ATOM 2349 C C . SER A 1 289 ? 3.067 9.761 -9.107 1.00 95.56 289 SER A C 1
ATOM 2351 O O . SER A 1 289 ? 2.083 9.896 -9.847 1.00 95.56 289 SER A O 1
ATOM 2353 N N . ARG A 1 290 ? 3.011 9.995 -7.794 1.00 92.88 290 ARG A N 1
ATOM 2354 C CA . ARG A 1 290 ? 1.853 10.602 -7.121 1.00 92.88 290 ARG A CA 1
ATOM 2355 C C . ARG A 1 290 ? 1.769 12.111 -7.356 1.00 92.88 290 ARG A C 1
ATOM 2357 O O . ARG A 1 290 ? 0.714 12.711 -7.146 1.00 92.88 290 ARG A O 1
ATOM 2364 N N . TYR A 1 291 ? 2.879 12.741 -7.740 1.00 92.12 291 TYR A N 1
ATOM 2365 C CA . TYR A 1 291 ? 2.940 14.177 -7.961 1.00 92.12 291 TYR A CA 1
ATOM 2366 C C . TYR A 1 291 ? 2.321 14.565 -9.297 1.00 92.12 291 TYR A C 1
ATOM 2368 O O . TYR A 1 291 ? 2.387 13.833 -10.279 1.00 92.12 291 TYR A O 1
ATOM 2376 N N . PHE A 1 292 ? 1.685 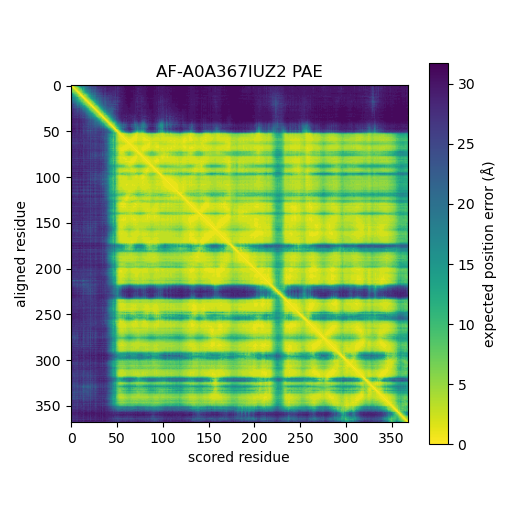15.739 -9.302 1.00 84.81 292 PHE A N 1
ATOM 2377 C CA . PHE A 1 292 ? 1.045 16.339 -10.475 1.00 84.81 292 PHE A CA 1
ATOM 2378 C C . PHE A 1 292 ? 0.151 15.365 -11.275 1.00 84.81 292 PHE A C 1
ATOM 2380 O O . PHE A 1 292 ? -0.014 15.472 -12.492 1.00 84.81 292 PHE A O 1
ATOM 2387 N N . ALA A 1 293 ? -0.460 14.413 -10.565 1.00 81.19 293 ALA A N 1
ATOM 2388 C CA . ALA A 1 293 ? -1.403 13.463 -11.122 1.00 81.19 293 ALA A CA 1
ATOM 2389 C C . ALA A 1 293 ? -2.729 14.153 -11.483 1.00 81.19 293 ALA A C 1
ATOM 2391 O O . ALA A 1 293 ? -3.180 15.087 -10.818 1.00 81.19 293 ALA A O 1
ATOM 2392 N N . GLY A 1 294 ? -3.375 13.675 -12.545 1.00 75.56 294 GLY A N 1
ATOM 2393 C CA . GLY A 1 294 ? -4.708 14.111 -12.951 1.00 75.56 294 GLY A CA 1
ATOM 2394 C C . GLY A 1 294 ? -5.046 13.681 -14.373 1.00 75.56 294 GLY A C 1
ATOM 2395 O O . GLY A 1 294 ? -4.275 12.974 -15.026 1.00 75.56 294 GLY A O 1
ATOM 2396 N N . ALA A 1 295 ? -6.225 14.082 -14.844 1.00 70.00 295 ALA A N 1
ATOM 2397 C CA . ALA A 1 295 ? -6.687 13.759 -16.188 1.00 70.00 295 ALA A CA 1
ATOM 2398 C C . ALA A 1 295 ? -5.794 14.406 -17.260 1.00 70.00 295 ALA A C 1
ATOM 2400 O O . ALA A 1 295 ? -5.399 15.564 -17.138 1.00 70.00 295 ALA A O 1
ATOM 2401 N N . ARG A 1 296 ? -5.537 13.675 -18.353 1.00 63.62 296 ARG A N 1
ATOM 2402 C CA . ARG A 1 296 ? -4.636 14.061 -19.461 1.00 63.62 296 ARG A CA 1
ATOM 2403 C C . ARG A 1 296 ? -4.949 15.423 -20.100 1.00 63.62 296 ARG A C 1
ATOM 2405 O O . ARG A 1 296 ? -4.060 16.026 -20.699 1.00 63.62 296 ARG A O 1
ATOM 2412 N N . PHE A 1 297 ? -6.200 15.876 -20.021 1.00 63.00 297 PHE A N 1
ATOM 2413 C CA . PHE A 1 297 ? -6.645 17.166 -20.562 1.00 63.00 297 PHE A CA 1
ATOM 2414 C C . PHE A 1 297 ? -6.553 18.317 -19.550 1.00 63.00 297 PHE A C 1
ATOM 2416 O O . PHE A 1 297 ? -6.578 19.471 -19.951 1.00 63.00 297 PHE A O 1
ATOM 2423 N N . LEU A 1 298 ? -6.396 18.011 -18.258 1.00 67.88 298 LEU A N 1
ATOM 2424 C CA . LEU A 1 298 ? -6.287 18.997 -17.176 1.00 67.88 298 LEU A CA 1
ATOM 2425 C C . LEU A 1 298 ? -4.860 19.125 -16.631 1.00 67.88 298 LEU A C 1
ATOM 2427 O O . LEU A 1 298 ? -4.503 20.155 -16.066 1.00 67.88 298 LEU A O 1
ATOM 2431 N N . LYS A 1 299 ? -4.048 18.070 -16.756 1.00 77.00 299 LYS A N 1
ATOM 2432 C CA . LYS A 1 299 ? -2.676 18.005 -16.245 1.00 77.00 299 LYS A CA 1
ATOM 2433 C C . LYS A 1 299 ? -1.722 17.586 -17.358 1.00 77.00 299 LYS A C 1
ATOM 2435 O O . LYS A 1 299 ? -1.731 16.438 -17.810 1.00 77.00 299 LYS A O 1
ATOM 2440 N N . ARG A 1 300 ? -0.906 18.542 -17.796 1.00 82.81 300 ARG A N 1
ATOM 2441 C CA . ARG A 1 300 ? 0.201 18.388 -18.746 1.00 82.81 300 ARG A CA 1
ATOM 2442 C C . ARG A 1 300 ? 1.329 19.314 -18.324 1.00 82.81 300 ARG A C 1
ATOM 2444 O O . ARG A 1 300 ? 1.101 20.246 -17.559 1.00 82.81 300 ARG A O 1
ATOM 2451 N N . GLY A 1 301 ? 2.515 19.060 -18.855 1.00 87.06 301 GLY A N 1
ATOM 2452 C CA . GLY A 1 301 ? 3.667 19.891 -18.561 1.00 87.06 301 GLY A CA 1
ATOM 2453 C C . GLY A 1 301 ? 4.258 19.607 -17.184 1.00 87.06 301 GLY A C 1
ATOM 2454 O O . GLY A 1 301 ? 4.153 18.488 -16.671 1.00 87.06 301 GLY A O 1
ATOM 2455 N N . VAL A 1 302 ? 4.837 20.641 -16.590 1.00 91.25 302 VAL A N 1
ATOM 2456 C CA . VAL A 1 302 ? 5.429 20.654 -15.250 1.00 91.25 302 VAL A CA 1
ATOM 2457 C C . VAL A 1 302 ? 4.652 21.594 -14.326 1.00 91.25 302 VAL A C 1
ATOM 2459 O O . VAL A 1 302 ? 4.046 22.559 -14.792 1.00 91.25 302 VAL A O 1
ATOM 2462 N N . ASN A 1 303 ? 4.648 21.309 -13.025 1.00 89.44 303 ASN A N 1
ATOM 2463 C CA . ASN A 1 303 ? 4.148 22.239 -12.011 1.00 89.44 303 ASN A CA 1
ATOM 2464 C C . ASN A 1 303 ? 5.258 23.155 -11.464 1.00 89.44 303 ASN A C 1
ATOM 2466 O O . ASN A 1 303 ? 6.439 22.939 -11.720 1.00 89.44 303 ASN A O 1
ATOM 2470 N N . ASP A 1 304 ? 4.884 24.118 -10.622 1.00 89.69 304 ASP A N 1
ATOM 2471 C CA . ASP A 1 304 ? 5.812 25.101 -10.030 1.00 89.69 304 ASP A CA 1
ATOM 2472 C C . ASP A 1 304 ? 6.891 24.481 -9.121 1.00 89.69 304 ASP A C 1
ATOM 2474 O O . ASP A 1 304 ? 7.855 25.139 -8.746 1.00 89.69 304 ASP A O 1
ATOM 2478 N N . LYS A 1 305 ? 6.734 23.203 -8.751 1.00 90.75 305 LYS A N 1
ATOM 2479 C CA . LYS A 1 305 ? 7.697 22.439 -7.946 1.00 90.75 305 LYS A CA 1
ATOM 2480 C C . LYS A 1 305 ? 8.621 21.556 -8.793 1.00 90.75 305 LYS A C 1
ATOM 2482 O O . LYS A 1 305 ? 9.418 20.818 -8.225 1.00 90.75 305 LYS A O 1
ATOM 2487 N N . GLY A 1 306 ? 8.502 21.586 -10.121 1.00 90.94 306 GLY A N 1
ATOM 2488 C CA . GLY A 1 306 ? 9.333 20.795 -11.032 1.00 90.94 306 GLY A CA 1
ATOM 2489 C C . GLY A 1 306 ? 8.836 19.369 -11.306 1.00 90.94 306 GLY A C 1
ATOM 2490 O O . GLY A 1 306 ? 9.514 18.621 -12.003 1.00 90.94 306 GLY A O 1
ATOM 2491 N N . PHE A 1 307 ? 7.656 18.973 -10.817 1.00 91.69 307 PHE A N 1
ATOM 2492 C CA . PHE A 1 307 ? 7.099 17.645 -11.094 1.00 91.69 307 PHE A CA 1
ATOM 2493 C C . PHE A 1 307 ? 6.312 17.635 -12.402 1.00 91.69 307 PHE A C 1
ATOM 2495 O O . PHE A 1 307 ? 5.355 18.400 -12.570 1.00 91.69 307 PHE A O 1
ATOM 2502 N N . VAL A 1 308 ? 6.686 16.737 -13.314 1.00 92.31 308 VAL A N 1
ATOM 2503 C CA . VAL A 1 308 ? 6.001 16.569 -14.599 1.00 92.31 308 VAL A CA 1
ATOM 2504 C C . VAL A 1 308 ? 4.749 15.706 -14.460 1.00 92.31 308 VAL A C 1
ATOM 2506 O O . VAL A 1 308 ? 4.669 14.788 -13.646 1.00 92.31 308 VAL A O 1
ATOM 2509 N N . ALA A 1 309 ? 3.730 15.993 -15.268 1.00 89.94 309 ALA A N 1
ATOM 2510 C CA . ALA A 1 309 ? 2.506 15.202 -15.269 1.00 89.94 309 ALA A CA 1
ATOM 2511 C C . ALA A 1 309 ? 2.769 13.844 -15.928 1.00 89.94 309 ALA A C 1
ATOM 2513 O O . ALA A 1 309 ? 3.537 13.750 -16.887 1.00 89.94 309 ALA A O 1
ATOM 2514 N N . ASN A 1 310 ? 2.050 12.805 -15.502 1.00 88.81 310 ASN A N 1
ATOM 2515 C CA . ASN A 1 310 ? 2.177 11.447 -16.053 1.00 88.81 310 ASN A CA 1
ATOM 2516 C C . ASN A 1 310 ? 3.607 10.878 -15.984 1.00 88.81 310 ASN A C 1
ATOM 2518 O O . ASN A 1 310 ? 3.983 10.121 -16.875 1.00 88.81 310 ASN A O 1
ATOM 2522 N N . ASP A 1 311 ? 4.373 11.252 -14.958 1.00 94.12 311 ASP A N 1
ATOM 2523 C CA . ASP A 1 311 ? 5.712 10.722 -14.707 1.00 94.12 311 ASP A CA 1
ATOM 2524 C C . ASP A 1 311 ? 5.651 9.245 -14.291 1.00 94.12 311 ASP A C 1
ATOM 2526 O O . ASP A 1 311 ? 4.883 8.865 -13.395 1.00 94.12 311 ASP A O 1
ATOM 2530 N N . VAL A 1 312 ? 6.411 8.410 -14.990 1.00 96.25 312 VAL A N 1
ATOM 2531 C CA . VAL A 1 312 ? 6.493 6.964 -14.812 1.00 96.25 312 VAL A CA 1
ATOM 2532 C C . VAL A 1 312 ? 7.944 6.528 -14.955 1.00 96.25 312 VAL A C 1
ATOM 2534 O O . VAL A 1 312 ? 8.578 6.771 -15.983 1.00 96.25 312 VAL A O 1
ATOM 2537 N N . GLU A 1 313 ? 8.426 5.803 -13.955 1.00 98.00 313 GLU A N 1
ATOM 2538 C CA . GLU A 1 313 ? 9.675 5.055 -14.006 1.00 98.00 313 GLU A CA 1
ATOM 2539 C C . GLU A 1 313 ? 9.360 3.600 -14.364 1.00 98.00 313 GLU A C 1
ATOM 2541 O O . GLU A 1 313 ? 8.511 2.973 -13.731 1.00 98.00 313 GLU A O 1
ATOM 2546 N N . THR A 1 314 ? 9.997 3.073 -15.405 1.00 98.31 314 THR A N 1
ATOM 2547 C CA . THR A 1 314 ? 9.890 1.673 -15.830 1.00 98.31 314 THR A CA 1
ATOM 2548 C C . THR A 1 314 ? 11.244 1.011 -15.667 1.00 98.31 314 THR A C 1
ATOM 2550 O O . THR A 1 314 ? 12.228 1.472 -16.230 1.00 98.31 314 THR A O 1
ATOM 2553 N N . GLU A 1 315 ? 11.296 -0.072 -14.913 1.00 98.56 315 GLU A N 1
ATOM 2554 C CA . GLU A 1 315 ? 12.502 -0.817 -14.607 1.00 98.56 315 GLU A CA 1
ATOM 2555 C C . GLU A 1 315 ? 12.355 -2.263 -15.067 1.00 98.56 315 GLU A C 1
ATOM 2557 O O . GLU A 1 315 ? 11.441 -2.979 -14.652 1.00 98.56 315 GLU A O 1
ATOM 2562 N N . GLN A 1 316 ? 13.283 -2.692 -15.916 1.00 98.38 316 GLN A N 1
ATOM 2563 C CA . GLN A 1 316 ? 13.453 -4.083 -16.299 1.00 98.38 316 GLN A CA 1
ATOM 2564 C C . GLN A 1 316 ? 14.590 -4.683 -15.479 1.00 98.38 316 GLN A C 1
ATOM 2566 O O . GLN A 1 316 ? 15.726 -4.219 -15.561 1.00 98.38 316 GLN A O 1
ATOM 2571 N N . ILE A 1 317 ? 14.297 -5.749 -14.739 1.00 97.00 317 ILE A N 1
ATOM 2572 C CA . ILE A 1 317 ? 15.283 -6.512 -13.977 1.00 97.00 317 ILE A CA 1
ATOM 2573 C C . ILE A 1 317 ? 15.410 -7.894 -14.604 1.00 97.00 317 ILE A C 1
ATOM 2575 O O . ILE A 1 317 ? 14.412 -8.599 -14.751 1.00 97.00 317 ILE A O 1
ATOM 2579 N N . VAL A 1 318 ? 16.630 -8.298 -14.946 1.00 94.94 318 VAL A N 1
ATOM 2580 C CA . VAL A 1 318 ? 16.912 -9.651 -15.442 1.00 94.94 318 VAL A CA 1
ATOM 2581 C C . VAL A 1 318 ? 17.832 -10.359 -14.464 1.00 94.94 318 VAL A C 1
ATOM 2583 O O . VAL A 1 318 ? 18.869 -9.812 -14.076 1.00 94.94 318 VAL A O 1
ATOM 2586 N N . THR A 1 319 ? 17.452 -11.573 -14.072 1.00 92.56 319 THR A N 1
ATOM 2587 C CA . THR A 1 319 ? 18.251 -12.414 -13.180 1.00 92.56 319 THR A CA 1
ATOM 2588 C C . THR A 1 319 ? 18.270 -13.878 -13.606 1.00 92.56 319 THR A C 1
ATOM 2590 O O . THR A 1 319 ? 17.314 -14.391 -14.188 1.00 92.56 319 THR A O 1
ATOM 2593 N N . ASP A 1 320 ? 19.383 -14.550 -13.332 1.00 86.50 320 ASP A N 1
ATOM 2594 C CA . ASP A 1 320 ? 19.540 -15.994 -13.506 1.00 86.50 320 ASP A CA 1
ATOM 2595 C C . ASP A 1 320 ? 18.823 -16.752 -12.372 1.00 86.50 320 ASP A C 1
ATOM 2597 O O . ASP A 1 320 ? 18.971 -16.429 -11.193 1.00 86.50 320 ASP A O 1
ATOM 2601 N N . MET A 1 321 ? 18.069 -17.801 -12.712 1.00 78.00 321 MET A N 1
ATOM 2602 C CA . MET A 1 321 ? 17.316 -18.600 -11.740 1.00 78.00 321 MET A CA 1
ATOM 2603 C C . MET A 1 321 ? 18.176 -19.409 -10.766 1.00 78.00 321 MET A C 1
ATOM 2605 O O . MET A 1 321 ? 17.651 -19.887 -9.761 1.00 78.00 321 MET A O 1
ATOM 2609 N N . ALA A 1 322 ? 19.469 -19.592 -11.032 1.00 73.25 322 ALA A N 1
ATOM 2610 C CA . ALA A 1 322 ? 20.331 -20.380 -10.154 1.00 73.25 322 ALA A CA 1
ATOM 2611 C C . ALA A 1 322 ? 20.504 -19.773 -8.744 1.00 73.25 322 ALA A C 1
ATOM 2613 O O . ALA A 1 322 ? 20.786 -20.515 -7.807 1.00 73.25 322 ALA A O 1
ATOM 2614 N N . THR A 1 323 ? 20.305 -18.462 -8.556 1.00 69.25 323 THR A N 1
ATOM 2615 C CA . THR A 1 323 ? 20.233 -17.839 -7.220 1.00 69.25 323 THR A CA 1
ATOM 2616 C C . THR A 1 323 ? 19.245 -16.688 -7.212 1.00 69.25 323 THR A C 1
ATOM 2618 O O . THR A 1 323 ? 19.430 -15.727 -7.950 1.00 69.25 323 THR A O 1
ATOM 2621 N N . THR A 1 324 ? 18.282 -16.704 -6.293 1.00 76.19 324 THR A N 1
ATOM 2622 C CA . THR A 1 324 ? 17.383 -15.560 -6.101 1.00 76.19 324 THR A CA 1
ATOM 2623 C C . THR A 1 324 ? 17.947 -14.507 -5.154 1.00 76.19 324 THR A C 1
ATOM 2625 O O . THR A 1 324 ? 17.387 -13.428 -5.109 1.00 76.19 324 THR A O 1
ATOM 2628 N N . SER A 1 325 ? 19.016 -14.770 -4.399 1.00 86.25 325 SER A N 1
ATOM 2629 C CA . SER A 1 325 ? 19.582 -13.830 -3.412 1.00 86.25 325 SER A CA 1
ATOM 2630 C C . SER A 1 325 ? 20.199 -12.588 -4.063 1.00 86.25 325 SER A C 1
ATOM 2632 O O . SER A 1 325 ? 20.856 -12.711 -5.091 1.00 86.25 325 SER A O 1
ATOM 2634 N N . PHE A 1 326 ? 20.074 -11.409 -3.447 1.00 88.25 326 PHE A N 1
ATOM 2635 C CA . PHE A 1 326 ? 20.870 -10.232 -3.840 1.00 88.25 326 PHE A CA 1
ATOM 2636 C C . PHE A 1 326 ? 22.333 -10.307 -3.380 1.00 88.25 326 PHE A C 1
ATOM 2638 O O . PHE A 1 326 ? 23.168 -9.525 -3.826 1.00 88.25 326 PHE A O 1
ATOM 2645 N N . HIS A 1 327 ? 22.656 -11.245 -2.496 1.00 86.94 327 HIS A N 1
ATOM 2646 C CA . HIS A 1 327 ? 23.995 -11.446 -1.954 1.00 86.94 327 HIS A CA 1
ATOM 2647 C C . HIS A 1 327 ? 24.740 -12.522 -2.752 1.00 86.94 327 HIS A C 1
ATOM 2649 O O . HIS A 1 327 ? 24.141 -13.533 -3.133 1.00 86.94 327 HIS A O 1
ATOM 2655 N N . SER A 1 328 ? 26.036 -12.313 -2.978 1.00 84.00 328 SER A N 1
ATOM 2656 C CA . SER A 1 328 ? 26.968 -13.369 -3.378 1.00 84.00 328 SER A CA 1
ATOM 2657 C C . SER A 1 328 ? 27.587 -14.018 -2.132 1.00 84.00 328 SER A C 1
ATOM 2659 O O . SER A 1 328 ? 27.348 -13.568 -1.011 1.00 84.00 328 SER A O 1
ATOM 2661 N N . THR A 1 329 ? 28.356 -15.093 -2.314 1.00 82.62 329 THR A N 1
ATOM 2662 C CA . THR A 1 329 ? 29.083 -15.768 -1.222 1.00 82.62 329 THR A CA 1
ATOM 2663 C C . THR A 1 329 ? 30.021 -14.823 -0.479 1.00 82.62 329 THR A C 1
ATOM 2665 O O . THR A 1 329 ? 30.108 -14.890 0.743 1.00 82.62 329 THR A O 1
ATOM 2668 N N . ASP A 1 330 ? 30.649 -13.909 -1.216 1.00 84.00 330 ASP A N 1
ATOM 2669 C CA . ASP A 1 330 ? 31.744 -13.080 -0.710 1.00 84.00 330 ASP A CA 1
ATOM 2670 C C . ASP A 1 330 ? 31.334 -11.611 -0.517 1.00 84.00 330 ASP A C 1
ATOM 2672 O O . ASP A 1 330 ? 32.090 -10.820 0.042 1.00 84.00 330 ASP A O 1
ATOM 2676 N N . CYS A 1 331 ? 30.137 -11.214 -0.972 1.00 79.75 331 CYS A N 1
ATOM 2677 C CA . CYS A 1 331 ? 29.684 -9.826 -0.915 1.00 79.75 331 CYS A CA 1
ATOM 2678 C C . CYS A 1 331 ? 28.170 -9.699 -0.683 1.00 79.75 331 CYS A C 1
ATOM 2680 O O . CYS A 1 331 ? 27.332 -10.174 -1.461 1.00 79.75 331 CYS A O 1
ATOM 2682 N N . LEU A 1 332 ? 27.794 -8.974 0.374 1.00 79.75 332 LEU A N 1
ATOM 2683 C CA . LEU A 1 332 ? 26.404 -8.587 0.600 1.00 79.75 332 LEU A CA 1
ATOM 2684 C C . LEU A 1 332 ? 25.958 -7.598 -0.482 1.00 79.75 332 LEU A C 1
ATOM 2686 O O . LEU A 1 332 ? 26.648 -6.619 -0.729 1.00 79.75 332 LEU A O 1
ATOM 2690 N N . PHE A 1 333 ? 24.793 -7.840 -1.096 1.00 80.06 333 PHE A N 1
ATOM 2691 C CA . PHE A 1 333 ? 24.241 -7.006 -2.174 1.00 80.06 333 PHE A CA 1
ATOM 2692 C C . PHE A 1 333 ? 25.114 -6.951 -3.444 1.00 80.06 333 PHE A C 1
ATOM 2694 O O . PHE A 1 333 ? 24.836 -6.171 -4.348 1.00 80.06 333 PHE A O 1
ATOM 2701 N N . GLY A 1 334 ? 26.135 -7.811 -3.536 1.00 80.31 334 GLY A N 1
ATOM 2702 C CA . GLY A 1 334 ? 27.080 -7.882 -4.650 1.00 80.31 334 GLY A CA 1
ATOM 2703 C C . GLY A 1 334 ? 26.801 -9.006 -5.648 1.00 80.31 334 GLY A C 1
ATOM 2704 O O . GLY A 1 334 ? 27.733 -9.480 -6.298 1.00 80.31 334 GLY A O 1
ATOM 2705 N N . ASN A 1 335 ? 25.562 -9.503 -5.759 1.00 85.75 335 ASN A N 1
ATOM 2706 C CA . ASN A 1 335 ? 25.262 -10.543 -6.743 1.00 85.75 335 ASN A CA 1
ATOM 2707 C C . ASN A 1 335 ? 25.327 -9.986 -8.176 1.00 85.75 335 ASN A C 1
ATOM 2709 O O . ASN A 1 335 ? 24.435 -9.271 -8.627 1.00 85.75 335 ASN A O 1
ATOM 2713 N N . THR A 1 336 ? 26.351 -10.405 -8.919 1.00 85.38 336 THR A N 1
ATOM 2714 C CA . THR A 1 336 ? 26.604 -10.015 -10.316 1.00 85.38 336 THR A CA 1
ATOM 2715 C C . THR A 1 336 ? 25.590 -10.579 -11.316 1.00 85.38 336 THR A C 1
ATOM 2717 O O . THR A 1 336 ? 25.620 -10.228 -12.493 1.00 85.38 336 THR A O 1
ATOM 2720 N N . ARG A 1 337 ? 24.669 -11.443 -10.871 1.00 88.00 337 ARG A N 1
ATOM 2721 C CA . ARG A 1 337 ? 23.614 -12.051 -11.699 1.00 88.00 337 ARG A CA 1
ATOM 2722 C C . ARG A 1 337 ? 22.304 -11.276 -11.702 1.00 88.00 337 ARG A C 1
ATOM 2724 O O . ARG A 1 337 ? 21.288 -11.809 -12.146 1.00 88.00 337 ARG A O 1
ATOM 2731 N N . TYR A 1 338 ? 22.310 -10.047 -11.204 1.00 92.06 338 TYR A N 1
ATOM 2732 C CA . TYR A 1 338 ? 21.207 -9.110 -11.349 1.00 92.06 338 TYR A CA 1
ATOM 2733 C C . TYR A 1 338 ? 21.615 -7.977 -12.278 1.00 92.06 338 TYR A C 1
ATOM 2735 O O . TYR A 1 338 ? 22.664 -7.362 -12.116 1.00 92.06 338 TYR A O 1
ATOM 2743 N N . THR A 1 339 ? 20.748 -7.674 -13.233 1.00 94.00 339 THR A N 1
ATOM 2744 C CA . THR A 1 339 ? 20.843 -6.464 -14.050 1.00 94.00 339 THR A CA 1
ATOM 2745 C C . THR A 1 339 ? 19.558 -5.677 -13.882 1.00 94.00 339 THR A C 1
ATOM 2747 O O . THR A 1 339 ? 18.487 -6.273 -13.778 1.00 94.00 339 THR A O 1
ATOM 2750 N N . SER A 1 340 ? 19.662 -4.353 -13.831 1.00 95.75 340 SER A N 1
ATOM 2751 C CA . SER A 1 340 ? 18.522 -3.442 -13.814 1.00 95.75 340 SER A CA 1
ATOM 2752 C C . SER A 1 340 ? 18.732 -2.375 -14.879 1.00 95.75 340 SER A C 1
ATOM 2754 O O . SER A 1 340 ? 19.830 -1.840 -15.027 1.00 95.75 340 SER A O 1
ATOM 2756 N N . TYR A 1 341 ? 17.682 -2.102 -15.643 1.00 98.00 341 TYR A N 1
ATOM 2757 C CA . TYR A 1 341 ? 17.646 -1.049 -16.644 1.00 98.00 341 TYR A CA 1
ATOM 2758 C C . TYR A 1 341 ? 16.396 -0.201 -16.430 1.00 98.00 341 TYR A C 1
ATOM 2760 O O . TYR A 1 341 ? 15.278 -0.714 -16.488 1.00 98.00 341 TYR A O 1
ATOM 2768 N N . VAL A 1 342 ? 16.599 1.091 -16.174 1.00 98.25 342 VAL A N 1
ATOM 2769 C CA . VAL A 1 342 ? 15.540 2.044 -15.831 1.00 98.25 342 VAL A CA 1
ATOM 2770 C C . VAL A 1 342 ? 15.313 3.019 -16.985 1.00 98.25 342 VAL A C 1
ATOM 2772 O O . VAL A 1 342 ? 16.256 3.553 -17.567 1.00 98.25 342 VAL A O 1
ATOM 2775 N N . GLN A 1 343 ? 14.047 3.279 -17.295 1.00 98.00 343 GLN A N 1
ATOM 2776 C CA . GLN A 1 343 ? 13.597 4.269 -18.264 1.00 98.00 343 GLN A CA 1
ATOM 2777 C C . GLN A 1 343 ? 12.547 5.179 -17.634 1.00 98.00 343 GLN A C 1
ATOM 2779 O O . GLN A 1 343 ? 11.640 4.714 -16.946 1.00 98.00 343 GLN A O 1
ATOM 2784 N N . HIS A 1 344 ? 12.624 6.474 -17.930 1.00 95.25 344 HIS A N 1
ATOM 2785 C CA . HIS A 1 344 ? 11.632 7.452 -17.494 1.00 95.25 344 HIS A CA 1
ATOM 2786 C C . HIS A 1 344 ? 10.764 7.910 -18.660 1.00 95.25 344 HIS A C 1
ATOM 2788 O O . HIS A 1 344 ? 11.239 8.140 -19.774 1.00 95.25 344 HIS A O 1
ATOM 2794 N N . ARG A 1 345 ? 9.475 8.093 -18.384 1.00 94.38 345 ARG A N 1
ATOM 2795 C CA . ARG A 1 345 ? 8.506 8.682 -19.302 1.00 94.38 345 ARG A CA 1
ATOM 2796 C C . ARG A 1 345 ? 7.637 9.658 -18.528 1.00 94.38 345 ARG A C 1
ATOM 2798 O O . ARG A 1 345 ? 6.933 9.258 -17.614 1.00 94.38 345 ARG A O 1
ATOM 2805 N N . GLY A 1 346 ? 7.597 10.906 -18.971 1.00 92.44 346 GLY A N 1
ATOM 2806 C CA . GLY A 1 346 ? 6.741 11.934 -18.389 1.00 92.44 346 GLY A CA 1
ATOM 2807 C C . GLY A 1 346 ? 6.243 12.917 -19.436 1.00 92.44 346 GLY A C 1
ATOM 2808 O O . GLY A 1 346 ? 6.547 12.805 -20.627 1.00 92.44 346 GLY A O 1
ATOM 2809 N N . SER A 1 347 ? 5.447 13.887 -18.998 1.00 91.56 347 SER A N 1
ATOM 2810 C CA . SER A 1 347 ? 5.151 15.058 -19.823 1.00 91.56 347 SER A CA 1
ATOM 2811 C C . SER A 1 347 ? 6.421 15.869 -20.062 1.00 91.56 347 SER A C 1
ATOM 2813 O O . SER A 1 347 ? 7.333 15.869 -19.240 1.00 91.56 347 SER A O 1
ATOM 2815 N N . ILE A 1 348 ? 6.454 16.592 -21.181 1.00 89.44 348 ILE A N 1
ATOM 2816 C CA . ILE A 1 348 ? 7.538 17.532 -21.478 1.00 89.44 348 ILE A CA 1
ATOM 2817 C C . ILE A 1 348 ? 7.623 18.552 -20.325 1.00 89.44 348 ILE A C 1
ATOM 2819 O O . ILE A 1 348 ? 6.571 19.055 -19.920 1.00 89.44 348 ILE A O 1
ATOM 2823 N N . PRO A 1 349 ? 8.817 18.871 -19.794 1.00 90.38 349 PRO A N 1
ATOM 2824 C CA . PRO A 1 349 ? 8.990 19.751 -18.638 1.00 90.38 349 PRO A CA 1
ATOM 2825 C C . PRO A 1 349 ? 8.823 21.235 -19.011 1.00 90.38 349 PRO A C 1
ATOM 2827 O O . PRO A 1 349 ? 9.737 22.042 -18.883 1.00 90.38 349 PRO A O 1
ATOM 2830 N N . LEU A 1 350 ? 7.647 21.595 -19.518 1.00 88.31 350 LEU A N 1
ATOM 2831 C CA . LEU A 1 350 ? 7.248 22.961 -19.845 1.00 88.31 350 LEU A CA 1
ATOM 2832 C C . LEU A 1 350 ? 5.992 23.306 -19.058 1.00 88.31 350 LEU A C 1
ATOM 2834 O O . LEU A 1 350 ? 5.130 22.447 -18.869 1.00 88.31 350 LEU A O 1
ATOM 2838 N N . ILE A 1 351 ? 5.866 24.557 -18.620 1.00 83.31 351 ILE A N 1
ATOM 2839 C CA . ILE A 1 351 ? 4.601 25.038 -18.063 1.00 83.31 351 ILE A CA 1
ATOM 2840 C C . ILE A 1 351 ? 3.569 24.963 -19.188 1.00 83.31 351 ILE A C 1
ATOM 2842 O O . ILE A 1 351 ? 3.776 25.505 -20.273 1.00 83.31 351 ILE A O 1
ATOM 2846 N N . TRP A 1 352 ? 2.482 24.232 -18.953 1.00 72.19 352 TRP A N 1
ATOM 2847 C CA . TRP A 1 352 ? 1.448 24.005 -19.954 1.00 72.19 352 TRP A CA 1
ATOM 2848 C C . TRP A 1 352 ? 0.095 24.449 -19.419 1.00 72.19 352 TRP A C 1
ATOM 2850 O O . TRP A 1 352 ? -0.329 24.034 -18.342 1.00 72.19 352 TRP A O 1
ATOM 2860 N N . SER A 1 353 ? -0.622 25.226 -20.224 1.00 72.88 353 SER A N 1
ATOM 2861 C CA . SER A 1 353 ? -2.037 25.510 -20.019 1.00 72.88 353 SER A CA 1
ATOM 2862 C C . SER A 1 353 ? -2.765 25.325 -21.343 1.00 72.88 353 SER A C 1
ATOM 2864 O O . SER A 1 353 ? -2.230 25.653 -22.399 1.00 72.88 353 SER A O 1
ATOM 2866 N N . GLN A 1 354 ? -3.955 24.734 -21.294 1.00 68.75 354 GLN A N 1
ATOM 2867 C CA . GLN A 1 354 ? -4.834 24.629 -22.449 1.00 68.75 354 GLN A CA 1
ATOM 2868 C C . GLN A 1 354 ? -6.148 25.301 -22.080 1.00 68.75 354 GLN A C 1
ATOM 2870 O O . GLN A 1 354 ? -6.772 24.922 -21.087 1.00 68.75 354 GLN A O 1
ATOM 2875 N N . ASP A 1 355 ? -6.554 26.280 -22.880 1.00 68.75 355 ASP A N 1
ATOM 2876 C CA . ASP A 1 355 ? -7.890 26.843 -22.776 1.00 68.75 355 ASP A CA 1
ATOM 2877 C C . ASP A 1 355 ? -8.911 25.772 -23.185 1.00 68.75 355 ASP A C 1
ATOM 2879 O O . ASP A 1 355 ? -8.830 25.189 -24.267 1.00 68.75 355 ASP A O 1
ATOM 2883 N N . THR A 1 356 ? -9.836 25.463 -22.278 1.00 68.06 356 THR A N 1
ATOM 2884 C CA . THR A 1 356 ? -10.877 24.445 -22.491 1.00 68.06 356 THR A CA 1
ATOM 2885 C C . THR A 1 356 ? -12.106 25.008 -23.201 1.00 68.06 356 THR A C 1
ATOM 2887 O O . THR A 1 356 ? -12.953 24.234 -23.640 1.00 68.06 356 THR A O 1
ATOM 2890 N N . THR A 1 357 ? -12.199 26.334 -23.338 1.00 69.94 357 THR A N 1
ATOM 2891 C CA . THR A 1 357 ? -13.338 27.019 -23.966 1.00 69.94 357 THR A CA 1
ATOM 2892 C C . THR A 1 357 ? -13.227 27.073 -25.489 1.00 69.94 357 THR A C 1
ATOM 2894 O O . THR A 1 357 ? -14.241 27.089 -26.184 1.00 69.94 357 THR A O 1
ATOM 2897 N N . ASN A 1 358 ? -12.003 27.032 -26.022 1.00 59.00 358 ASN A N 1
ATOM 2898 C CA . ASN A 1 358 ? -11.740 27.144 -27.449 1.00 59.00 358 ASN A CA 1
ATOM 2899 C C . ASN A 1 358 ? -11.520 25.761 -28.086 1.00 59.00 358 ASN A C 1
ATOM 2901 O O . ASN A 1 358 ? -10.456 25.159 -27.954 1.00 59.00 358 ASN A O 1
ATOM 2905 N N . MET A 1 359 ? -12.504 25.280 -28.857 1.00 61.44 359 MET A N 1
ATOM 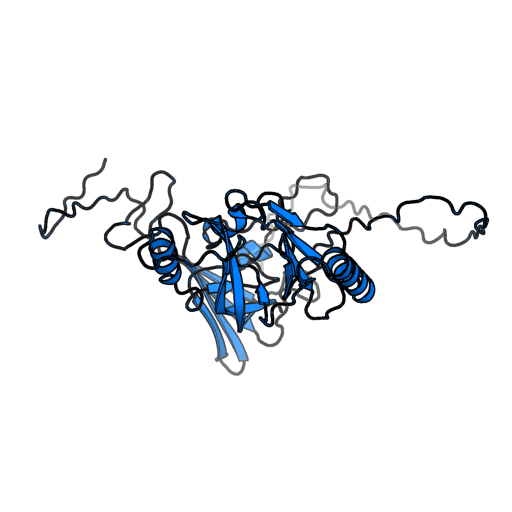2906 C CA . MET A 1 359 ? -12.373 24.127 -29.773 1.00 61.44 359 MET A CA 1
ATOM 2907 C C . MET A 1 359 ? -11.517 24.454 -31.017 1.00 61.44 359 MET A C 1
ATOM 2909 O O . MET A 1 359 ? -11.689 23.853 -32.079 1.00 61.44 359 MET A O 1
ATOM 2913 N N . SER A 1 360 ? -10.610 25.430 -30.938 1.00 61.09 360 SER A N 1
ATOM 2914 C CA . SER A 1 360 ? -9.757 25.767 -32.072 1.00 61.09 360 SER A CA 1
ATOM 2915 C C . SER A 1 360 ? -8.675 24.683 -32.255 1.00 61.09 360 SER A C 1
ATOM 2917 O O . SER A 1 360 ? -8.099 24.203 -31.275 1.00 61.09 360 SER A O 1
ATOM 2919 N N . PRO A 1 361 ? -8.369 24.249 -33.495 1.00 61.00 361 PRO A N 1
ATOM 2920 C CA . PRO A 1 361 ? -7.574 23.033 -33.720 1.00 61.00 361 PRO A CA 1
ATOM 2921 C C . PRO A 1 361 ? -6.105 23.118 -33.277 1.00 61.00 361 PRO A C 1
ATOM 2923 O O . PRO A 1 361 ? -5.441 22.088 -33.159 1.00 61.00 361 PRO A O 1
ATOM 2926 N N . LYS A 1 362 ? -5.569 24.328 -33.063 1.00 58.28 362 LYS A N 1
ATOM 2927 C CA . LYS A 1 362 ? -4.181 24.558 -32.642 1.00 58.28 362 LYS A CA 1
ATOM 2928 C C . LYS A 1 362 ? -4.129 25.589 -31.511 1.00 58.28 362 LYS A C 1
ATOM 2930 O O . LYS A 1 362 ? -4.198 26.782 -31.800 1.00 58.28 362 LYS A O 1
ATOM 2935 N N . PRO A 1 363 ? -3.976 25.160 -30.247 1.00 60.47 363 PRO A N 1
ATOM 2936 C CA . PRO A 1 363 ? -3.673 26.093 -29.171 1.00 60.47 363 PRO A CA 1
ATOM 2937 C C . PRO A 1 363 ? -2.291 26.736 -29.416 1.00 60.47 363 PRO A C 1
ATOM 2939 O O . PRO A 1 363 ? -1.350 26.014 -29.772 1.00 60.47 363 PRO A O 1
ATOM 2942 N N . PRO A 1 364 ? -2.142 28.065 -29.262 1.00 62.81 364 PRO A N 1
ATOM 2943 C CA . PRO A 1 364 ? -0.843 28.723 -29.349 1.00 62.81 364 PRO A CA 1
ATOM 2944 C C . PRO A 1 364 ? 0.060 28.280 -28.187 1.00 62.81 364 PRO A C 1
ATOM 2946 O O . PRO A 1 364 ? -0.405 28.056 -27.071 1.00 62.81 364 PRO A O 1
ATOM 2949 N N . ILE A 1 365 ? 1.362 28.133 -28.449 1.00 63.00 365 ILE A N 1
ATOM 2950 C CA . ILE A 1 365 ? 2.356 27.881 -27.398 1.00 63.00 365 ILE A CA 1
ATOM 2951 C C . ILE A 1 365 ? 2.808 29.240 -26.863 1.00 63.00 365 ILE A C 1
ATOM 2953 O O . ILE A 1 365 ? 3.604 29.922 -27.506 1.00 63.00 365 ILE A O 1
ATOM 2957 N N . GLU A 1 366 ? 2.315 29.628 -25.691 1.00 66.38 366 GLU A N 1
ATOM 2958 C CA . GLU A 1 366 ? 2.758 30.834 -24.986 1.00 66.38 366 GLU A CA 1
ATOM 2959 C C . GLU A 1 366 ? 3.831 30.463 -23.954 1.00 66.38 366 GLU A C 1
ATOM 2961 O O . GLU A 1 366 ? 3.595 29.647 -23.062 1.00 66.38 366 GLU A O 1
ATOM 2966 N N . ARG A 1 367 ? 5.032 31.044 -24.074 1.00 56.84 367 ARG A N 1
ATOM 2967 C CA . ARG A 1 367 ? 6.047 30.987 -23.012 1.00 56.84 367 ARG A CA 1
ATOM 2968 C C . ARG A 1 367 ? 5.738 32.114 -22.027 1.00 56.84 367 ARG A C 1
ATOM 2970 O O . ARG A 1 367 ? 5.790 33.273 -22.430 1.00 56.84 367 ARG A O 1
ATOM 2977 N N . LYS A 1 368 ? 5.387 31.769 -20.788 1.00 55.69 368 LYS A N 1
ATOM 2978 C CA . LYS A 1 368 ? 5.295 32.728 -19.679 1.00 55.69 368 LYS A CA 1
ATOM 2979 C C . LYS A 1 368 ? 6.611 32.820 -18.933 1.00 55.69 368 LYS A C 1
ATOM 2981 O O . LYS A 1 368 ? 7.270 31.761 -18.812 1.00 55.69 368 LYS A O 1
#

Solvent-accessible surface area (backbone atoms only — not comparable to full-atom values): 22086 Å² total; per-residue (Å²): 141,82,91,86,83,83,88,86,85,87,70,91,81,82,80,73,87,81,76,79,82,81,76,91,78,87,88,82,83,91,77,87,82,81,94,80,83,92,75,91,72,80,75,79,74,73,88,62,87,54,94,75,66,50,45,53,37,39,42,44,35,39,42,85,50,33,38,39,40,40,34,19,33,91,82,64,65,45,34,36,44,37,39,33,54,16,78,49,42,88,56,82,50,61,44,75,52,87,59,78,28,43,68,67,54,46,52,52,52,53,48,54,53,21,66,75,26,50,95,71,74,23,63,43,74,54,92,59,62,31,55,47,51,52,30,29,49,70,64,81,76,35,35,29,41,32,34,31,51,36,67,43,80,48,42,75,54,54,77,32,58,30,31,36,35,62,32,71,45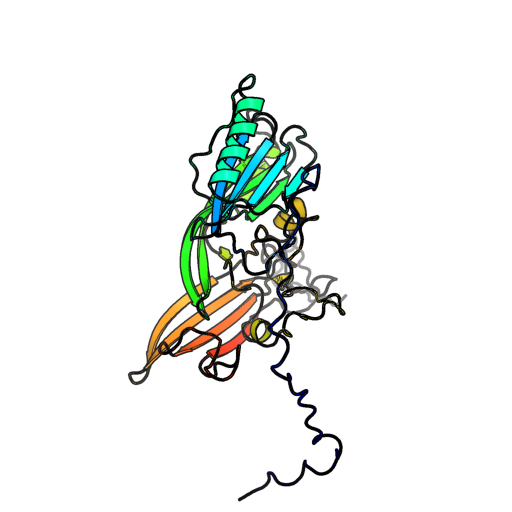,81,43,73,49,31,78,90,66,87,78,54,79,86,37,70,46,43,50,50,52,51,59,55,59,70,58,60,66,45,74,37,30,36,37,34,82,82,46,73,77,48,44,55,67,66,60,66,58,68,52,77,75,83,67,87,78,71,83,59,93,67,74,64,91,76,73,35,68,54,22,30,56,39,46,67,24,35,59,58,52,44,72,87,53,61,93,80,39,56,72,69,56,66,30,33,35,49,48,72,45,53,46,81,47,75,57,97,89,42,54,30,37,44,32,43,39,35,38,34,41,56,50,53,61,67,56,78,90,82,34,50,14,26,48,101,85,72,43,28,11,71,29,32,43,37,35,44,34,43,33,47,66,92,55,54,50,41,46,39,99,88,33,83,60,53,34,83,58,58,46,75,48,78,47,80,46,56,35,63,86,40,78,57,84,75,75,85,85,59,91,60,95,70,80,81,89,72,87,129

Secondary structure (DSSP, 8-state):
--S--SS--S-TTS-----------------PPPS---S-----------TT----EEEEEE-SSEEEEEEE-TT---EEEEEEE-S-SS---EEE----B-HHHHHHHHHHHHHHHGGGT--EEP---B-EEEEEEE-SS-EEEEEEEEEEEEEEETTEEEEEEEEEEEEESS------TTSHHHHHHHHHHTS-TTTSEEE-SSS-TTS-HHHHHHSPP--TT--S----S---TTT-TTHHHHHHH-TTS-TT-TT----EEEEEEEEEEEETTEEEEEEEEEEE-STT---TTT--BB-TTSPBTT-EEEEEEEEETT---S--SS-TT--TTEEEEEEEE---SSB----SS---SS------

Mean predicted aligned error: 12.14 Å

Sequence (368 aa):
MSQDAQILTDNPDCLQDNYVDFNQQQILESATPDLSQEASAKKPTLKWAHPRFILSSFQLYETKTRYYVVGTNQAKQRYRVLQIDRTNPNELTVIEDDVLYTEQEKTKLLKMIEDGNLSVGGLQLSTMEIYGVIGFIRFTQGWYIIFITKRRQVAVLGGHYIYHIDKTRLVPIGPQVKLDKNSDEARYITTFQNIDLAKNFYFSYTYDLTNSLQNNLTQPPLDVSGTKKTQGLQLNDMFVWNHYLLSSGFKNLNSKSGWILPLIYGFVDQAKISVFGRNILVTLIARRSRYFAGARFLKRGVNDKGFVANDVETEQIVTDMATTSFHSTDCLFGNTRYTSYVQHRGSIPLIWSQDTTNMSPKPPIERK

Nearest PDB structures (foldseek):
  7k1w-assembly1_F  TM=8.074E-01  e=1.568E-21  Homo sapiens
  8c81-assembly1_E  TM=7.958E-01  e=1.054E-16  Saccharomyces cerevisiae
  4tu3-assembly1_X  TM=8.064E-01  e=1.462E-16  Saccharomyces cerevisiae S288C
  3lwt-assembly1_X  TM=7.838E-01  e=1.920E-16  Saccharomyces cerevisiae
  7ype-assembly1_A  TM=2.410E-01  e=8.094E-02  African swine fever virus

InterPro domains:
  IPR002013 SAC domain [PF02383] (131-366)
  IPR002013 SAC domain [PS50275] (192-368)
  IPR043573 Polyphosphoinositide phosphatase Fig4-like [PTHR45738] (37-366)

Radius of gyration: 26.58 Å; Cα contacts (8 Å, |Δi|>4): 642; chains: 1; bounding box: 79×56×82 Å

Foldseek 3Di:
DDPPPPDDPPDPPPDDDPDDDPPPDDPDDDDDDDPPDPDDDDDPQPQPPPLPFAWFWWWWKDAQFWIWIWTHDPVLAWIWIWIWTAADFVATAIDTDSHIDGPVRVVVVQVVQQVVRVVRPGMDIDPAIFGAWLFWDDDDGGIKTKTQRDWDFFDFAQNWTKIARQDMDIGTSYDDDPDDCPDSRVVVVVVVVVPPSRPFKMFTRPDQLQDFLVLRLPDDPDPPPPPDPPPPSDRNLQFQQSPVRCCRHPVPPDPSDSNDIGMFGHDWHWDWDADPNFTKIKIKDKGWTNPQEDDPQAGAAADPVQDFYRKMKIKIKMFGPVDNRCADPVGHNPPPRIDMDIDIDGHHNADDDDDPVDPDPDDDDDHD